Protein 8P66 (pdb70)

Sequence (54 aa):
MARKQCQVCGQPATVRVEANLNGRHSTMLLCDDHYRQLVRQQKRTVWSHPQFEKMARKQCQVCGQPATVRVEANLNGRHSTMLLCDDHYRQLVRQQKRTVWSHPQFEKMARKQCQVCGQPATVRVEANLNGRHSTMLLCDDHYRQLVRQQKRTVWSHPQFEKMARKQCQVCGQPATVRVEANLNGRHSTMLLCDDHYRQLVRQQKRTVWSHPQFEKMARKQCQVCGQPATVRVEANLNGRHSTMLLCDDHYRQLVRQQKRTVWSHPQFEKMARKQCQVCGQPATVRVEANLNGRHSTMLLCDDHYRQLVRQQKRTVWSHPQFEKMARKQCQVCGQPATVRVEANLNGRHSTMLLCDDHYRQLVRQQKRTVWSHPQFEKMARKQCQVCGQPATVRVEANLNGRHSTMLLCDDHYRQLVRQQKRTVWSHPQFEKMARKQCQVCGQPATVRVEANLNGRHSTMLLCDDHYRQLVRQQKRTVWSHPQFEKMARKQCQVCGQPATVRVEANLNGRHSTMLLCDDHYRQLVRQQKRTVWSHPQFEK

Radius of gyration: 15.44 Å; Cα contacts (8 Å, |Δi|>4): 55; chains: 1; bounding box: 52×29×14 Å

Solvent-accessible surface area: 5534 Å² total; per-residue (Å²): 234,93,244,135,103,8,112,106,45,61,104,108,26,108,28,158,22,105,40,94,101,163,49,178,141,32,80,49,30,8,19,60,81,32,82,122,91,54,63,151,122,126,168,145,127,142,181,119,92,107,118,187,116,265

Structure (mmCIF, N/CA/C/O backbone):
data_8P66
#
_entry.id   8P66
#
loop_
_entity.id
_entity.type
_entity.pdbx_description
1 polymer 'Clp protease ClpC,Heat shock survival AAA family ATPase ClpK'
2 non-polymer 'ZINC ION'
#
loop_
_atom_site.group_PDB
_atom_site.id
_atom_site.type_symbol
_atom_site.label_atom_id
_atom_site.label_alt_id
_atom_site.label_comp_id
_atom_site.label_asym_id
_atom_site.label_entity_id
_atom_site.label_seq_id
_atom_site.pdbx_PDB_ins_code
_atom_site.Cartn_x
_atom_site.Cartn_y
_atom_site.Cartn_z
_atom_site.occupancy
_atom_site.B_iso_or_equiv
_atom_site.auth_seq_id
_atom_site.auth_comp_id
_atom_site.auth_asym_id
_atom_site.auth_atom_id
_atom_site.pdbx_PDB_model_num
ATOM 1 N N . MET A 1 1 ? -21.066 -1.315 -7.865 1.00 0.00 1 MET B N 1
ATOM 2 C CA . MET A 1 1 ? -21.791 -0.305 -7.064 1.00 0.00 1 MET B CA 1
ATOM 3 C C . MET A 1 1 ? -21.102 -0.109 -5.720 1.00 0.00 1 MET B C 1
ATOM 4 O O . MET A 1 1 ? -19.993 -0.607 -5.514 1.00 0.00 1 MET B O 1
ATOM 20 N N . ALA A 1 2 ? -21.761 0.629 -4.824 1.00 0.00 2 ALA B N 1
ATOM 21 C CA . ALA A 1 2 ? -21.248 0.889 -3.481 1.00 0.00 2 ALA B CA 1
ATOM 22 C C . ALA A 1 2 ? -19.910 1.617 -3.527 1.00 0.00 2 ALA B C 1
ATOM 23 O O . ALA A 1 2 ? -18.851 1.010 -3.358 1.00 0.00 2 ALA B O 1
ATOM 30 N N . ARG A 1 3 ? -19.963 2.920 -3.776 1.00 0.00 3 ARG B N 1
ATOM 31 C CA . ARG A 1 3 ? -18.756 3.728 -3.831 1.00 0.00 3 ARG B CA 1
ATOM 32 C C . ARG A 1 3 ? -18.136 3.853 -2.449 1.00 0.00 3 ARG B C 1
ATOM 33 O O . ARG A 1 3 ? -18.756 4.370 -1.514 1.00 0.00 3 ARG B O 1
ATOM 54 N N . LYS A 1 4 ? -16.924 3.353 -2.323 1.00 0.00 4 LYS B N 1
ATOM 55 C CA . LYS A 1 4 ? -16.185 3.433 -1.082 1.00 0.00 4 LYS B CA 1
ATOM 56 C C . LYS A 1 4 ? -15.047 4.434 -1.242 1.00 0.00 4 LYS B C 1
ATOM 57 O O . LYS A 1 4 ? -14.574 4.676 -2.357 1.00 0.00 4 LYS B O 1
ATOM 76 N N . GLN A 1 5 ? -14.639 5.037 -0.143 1.00 0.00 5 GLN B N 1
ATOM 77 C CA . GLN A 1 5 ? -13.535 5.979 -0.150 1.00 0.00 5 GLN B CA 1
ATOM 78 C C . GLN A 1 5 ? -12.388 5.416 0.664 1.00 0.00 5 GLN B C 1
ATOM 79 O O . GLN A 1 5 ? -12.511 4.339 1.250 1.00 0.00 5 GLN B O 1
ATOM 93 N N . CYS A 1 6 ? -11.272 6.128 0.669 1.00 0.00 6 CYS B N 1
ATOM 94 C CA . CYS A 1 6 ? -10.142 5.788 1.516 1.00 0.00 6 CYS B CA 1
ATOM 95 C C . CYS A 1 6 ? -10.618 5.589 2.952 1.00 0.00 6 CYS B C 1
ATOM 96 O O . CYS A 1 6 ? -11.145 6.510 3.575 1.00 0.00 6 CYS B O 1
ATOM 103 N N . GLN A 1 7 ? -10.452 4.378 3.464 1.00 0.00 7 GLN B N 1
ATOM 104 C CA . GLN A 1 7 ? -10.972 4.031 4.783 1.00 0.00 7 GLN B CA 1
ATOM 105 C C . GLN A 1 7 ? -10.237 4.782 5.893 1.00 0.00 7 GLN B C 1
ATOM 106 O O . GLN A 1 7 ? -10.659 4.766 7.048 1.00 0.00 7 GLN B O 1
ATOM 120 N N . VAL A 1 8 ? -9.141 5.438 5.538 1.00 0.00 8 VAL B N 1
ATOM 121 C CA . VAL A 1 8 ? -8.359 6.188 6.507 1.00 0.00 8 VAL B CA 1
ATOM 122 C C . VAL A 1 8 ? -8.669 7.682 6.428 1.00 0.00 8 VAL B C 1
ATOM 123 O O . VAL A 1 8 ? -8.843 8.342 7.452 1.00 0.00 8 VAL B O 1
ATOM 136 N N . CYS A 1 9 ? -8.760 8.215 5.216 1.00 0.00 9 CYS B N 1
ATOM 137 C CA . CYS A 1 9 ? -9.014 9.635 5.042 1.00 0.00 9 CYS B CA 1
ATOM 138 C C . CYS A 1 9 ? -10.093 9.838 3.979 1.00 0.00 9 CYS B C 1
ATOM 139 O O . CYS A 1 9 ? -10.252 9.002 3.098 1.00 0.00 9 CYS B O 1
ATOM 146 N N . GLY A 1 10 ? -10.814 10.948 4.042 1.00 0.00 10 GLY B N 1
ATOM 147 C CA . GLY A 1 10 ? -11.955 11.145 3.159 1.00 0.00 10 GLY B CA 1
ATOM 148 C C . GLY A 1 10 ? -11.571 11.620 1.769 1.00 0.00 10 GLY B C 1
ATOM 149 O O . GLY A 1 10 ? -12.239 12.479 1.198 1.00 0.00 10 GLY B O 1
ATOM 153 N N . GLN A 1 11 ? -10.502 11.067 1.222 1.00 0.00 11 GLN B N 1
ATOM 154 C CA . GLN A 1 11 ? -10.066 11.417 -0.120 1.00 0.00 11 GLN B CA 1
ATOM 155 C C . GLN A 1 11 ? -10.358 10.278 -1.090 1.00 0.00 11 GLN B C 1
ATOM 156 O O . GLN A 1 11 ? -10.419 9.113 -0.683 1.00 0.00 11 GLN B O 1
ATOM 170 N N . PRO A 1 12 ? -10.562 10.600 -2.382 1.00 0.00 12 PRO B N 1
ATOM 171 C CA . PRO A 1 12 ? -10.765 9.590 -3.425 1.00 0.00 12 PRO B CA 1
ATOM 172 C C . PRO A 1 12 ? -9.606 8.601 -3.493 1.00 0.00 12 PRO B C 1
ATOM 173 O O . PRO A 1 12 ? -8.455 8.987 -3.704 1.00 0.00 12 PRO B O 1
ATOM 184 N N . ALA A 1 13 ? -9.914 7.330 -3.306 1.00 0.00 13 ALA B N 1
ATOM 185 C CA . ALA A 1 13 ? -8.899 6.292 -3.313 1.00 0.00 13 ALA B CA 1
ATOM 186 C C . ALA A 1 13 ? -8.577 5.863 -4.736 1.00 0.00 13 ALA B C 1
ATOM 187 O O . ALA A 1 13 ? -9.423 5.287 -5.424 1.00 0.00 13 ALA B O 1
ATOM 194 N N . THR A 1 14 ? -7.363 6.154 -5.183 1.00 0.00 14 THR B N 1
ATOM 195 C CA . THR A 1 14 ? -6.953 5.800 -6.534 1.00 0.00 14 THR B CA 1
ATOM 196 C C . THR A 1 14 ? -6.465 4.353 -6.602 1.00 0.00 14 THR B C 1
ATOM 197 O O . THR A 1 14 ? -6.308 3.795 -7.690 1.00 0.00 14 THR B O 1
ATOM 208 N N . VAL A 1 15 ? -6.232 3.745 -5.444 1.00 0.00 15 VAL B N 1
ATOM 209 C CA . VAL A 1 15 ? -5.708 2.390 -5.394 1.00 0.00 15 VAL B CA 1
ATOM 210 C C . VAL A 1 15 ? -6.723 1.432 -4.787 1.00 0.00 15 VAL B C 1
ATOM 211 O O . VAL A 1 15 ? -7.182 1.622 -3.658 1.00 0.00 15 VAL B O 1
ATOM 224 N N . ARG A 1 16 ? -7.076 0.410 -5.547 1.00 0.00 16 ARG B N 1
ATOM 225 C CA . ARG A 1 16 ? -7.935 -0.644 -5.045 1.00 0.00 16 ARG B CA 1
ATOM 226 C C . ARG A 1 16 ? -7.072 -1.791 -4.545 1.00 0.00 16 ARG B C 1
ATOM 227 O O . ARG A 1 16 ? -6.287 -2.364 -5.303 1.00 0.00 16 ARG B O 1
ATOM 248 N N . VAL A 1 17 ? -7.190 -2.102 -3.269 1.00 0.00 17 VAL B N 1
ATOM 249 C CA . VAL A 1 17 ? -6.410 -3.176 -2.680 1.00 0.00 17 VAL B CA 1
ATOM 250 C C . VAL A 1 17 ? -7.297 -4.388 -2.453 1.00 0.00 17 VAL B C 1
ATOM 251 O O . VAL A 1 17 ? -8.233 -4.345 -1.655 1.00 0.00 17 VAL B O 1
ATOM 264 N N . GLU A 1 18 ? -7.011 -5.459 -3.168 1.00 0.00 18 GLU B N 1
ATOM 265 C CA . GLU A 1 18 ? -7.785 -6.680 -3.043 1.00 0.00 18 GLU B CA 1
ATOM 266 C C . GLU A 1 18 ? -7.016 -7.698 -2.215 1.00 0.00 18 GLU B C 1
ATOM 267 O O . GLU A 1 18 ? -5.986 -8.216 -2.647 1.00 0.00 18 GLU B O 1
ATOM 279 N N . ALA A 1 19 ? -7.515 -7.969 -1.020 1.00 0.00 19 ALA B N 1
ATOM 280 C CA . ALA A 1 19 ? -6.862 -8.897 -0.109 1.00 0.00 19 ALA B CA 1
ATOM 281 C C . ALA A 1 19 ? -7.700 -10.156 0.053 1.00 0.00 19 ALA B C 1
ATOM 282 O O . ALA A 1 19 ? -8.901 -10.082 0.318 1.00 0.00 19 ALA B O 1
ATOM 289 N N . ASN A 1 20 ? -7.072 -11.308 -0.112 1.00 0.00 20 ASN B N 1
ATOM 290 C CA . ASN A 1 20 ? -7.780 -12.572 -0.011 1.00 0.00 20 ASN B CA 1
ATOM 291 C C . ASN A 1 20 ? -7.784 -13.060 1.426 1.00 0.00 20 ASN B C 1
ATOM 292 O O . ASN A 1 20 ? -6.728 -13.243 2.033 1.00 0.00 20 ASN B O 1
ATOM 303 N N . LEU A 1 21 ? -8.972 -13.251 1.967 1.00 0.00 21 LEU B N 1
ATOM 304 C CA . LEU A 1 21 ? -9.127 -13.772 3.312 1.00 0.00 21 LEU B CA 1
ATOM 305 C C . LEU A 1 21 ? -9.965 -15.040 3.276 1.00 0.00 21 LEU B C 1
ATOM 306 O O . LEU A 1 21 ? -11.190 -14.976 3.196 1.00 0.00 21 LEU B O 1
ATOM 322 N N . ASN A 1 22 ? -9.293 -16.186 3.291 1.00 0.00 22 ASN B N 1
ATOM 323 C CA . ASN A 1 22 ? -9.960 -17.491 3.254 1.00 0.00 22 ASN B CA 1
ATOM 324 C C . ASN A 1 22 ? -10.805 -17.634 1.992 1.00 0.00 22 ASN B C 1
ATOM 325 O O . ASN A 1 22 ? -11.852 -18.281 2.001 1.00 0.00 22 ASN B O 1
ATOM 336 N N . GLY A 1 23 ? -10.340 -17.037 0.902 1.00 0.00 23 GLY B N 1
ATOM 337 C CA . GLY A 1 23 ? -11.073 -17.100 -0.347 1.00 0.00 23 GLY B CA 1
ATOM 338 C C . GLY A 1 23 ? -11.917 -15.862 -0.580 1.00 0.00 23 GLY B C 1
ATOM 339 O O . GLY A 1 23 ? -12.284 -15.558 -1.715 1.00 0.00 23 GLY B O 1
ATOM 343 N N . ARG A 1 24 ? -12.221 -15.145 0.495 1.00 0.00 24 ARG B N 1
ATOM 344 C CA . ARG A 1 24 ? -13.034 -13.940 0.410 1.00 0.00 24 ARG B CA 1
ATOM 345 C C . ARG A 1 24 ? -12.212 -12.791 -0.157 1.00 0.00 24 ARG B C 1
ATOM 346 O O . ARG A 1 24 ? -11.118 -12.502 0.333 1.00 0.00 24 ARG B O 1
ATOM 367 N N . HIS A 1 25 ? -12.735 -12.142 -1.184 1.00 0.00 25 HIS B N 1
ATOM 368 C CA . HIS A 1 25 ? -12.046 -11.022 -1.800 1.00 0.00 25 HIS B CA 1
ATOM 369 C C . HIS A 1 25 ? -12.399 -9.730 -1.078 1.00 0.00 25 HIS B C 1
ATOM 370 O O . HIS A 1 25 ? -13.481 -9.174 -1.270 1.00 0.00 25 HIS B O 1
ATOM 384 N N . SER A 1 26 ? -11.498 -9.271 -0.228 1.00 0.00 26 SER B N 1
ATOM 385 C CA . SER A 1 26 ? -11.717 -8.044 0.517 1.00 0.00 26 SER B CA 1
ATOM 386 C C . SER A 1 26 ? -11.179 -6.851 -0.259 1.00 0.00 26 SER B C 1
ATOM 387 O O . SER A 1 26 ? -9.972 -6.731 -0.473 1.00 0.00 26 SER B O 1
ATOM 395 N N . THR A 1 27 ? -12.077 -5.983 -0.689 1.00 0.00 27 THR B N 1
ATOM 396 C CA . THR A 1 27 ? -11.688 -4.797 -1.425 1.00 0.00 27 THR B CA 1
ATOM 397 C C . THR A 1 27 ? -11.517 -3.612 -0.479 1.00 0.00 27 THR B C 1
ATOM 398 O O . THR A 1 27 ? -12.492 -3.073 0.047 1.00 0.00 27 THR B O 1
ATOM 409 N N . MET A 1 28 ? -10.272 -3.230 -0.257 1.00 0.00 28 MET B N 1
ATOM 410 C CA . MET A 1 28 ? -9.947 -2.106 0.606 1.00 0.00 28 MET B CA 1
ATOM 411 C C . MET A 1 28 ? -9.450 -0.944 -0.243 1.00 0.00 28 MET B C 1
ATOM 412 O O . MET A 1 28 ? -8.597 -1.124 -1.112 1.00 0.00 28 MET B O 1
ATOM 426 N N . LEU A 1 29 ? -9.994 0.239 -0.013 1.00 0.00 29 LEU B N 1
ATOM 427 C CA . LEU A 1 29 ? -9.633 1.397 -0.810 1.00 0.00 29 LEU B CA 1
ATOM 428 C C . LEU A 1 29 ? -8.750 2.358 -0.031 1.00 0.00 29 LEU B C 1
ATOM 429 O O . LEU A 1 29 ? -9.109 2.822 1.055 1.00 0.00 29 LEU B O 1
ATOM 445 N N . LEU A 1 30 ? -7.589 2.642 -0.598 1.00 0.00 30 LEU B N 1
ATOM 446 C CA . LEU A 1 30 ? -6.634 3.557 0.003 1.00 0.00 30 LEU B CA 1
ATOM 447 C C . LEU A 1 30 ? -6.119 4.536 -1.046 1.00 0.00 30 LEU B C 1
ATOM 448 O O . LEU A 1 30 ? -6.134 4.237 -2.240 1.00 0.00 30 LEU B O 1
ATOM 464 N N . CYS A 1 31 ? -5.680 5.709 -0.607 1.00 0.00 31 CYS B N 1
ATOM 465 C CA . CYS A 1 31 ? -4.981 6.622 -1.499 1.00 0.00 31 CYS B CA 1
ATOM 466 C C . CYS A 1 31 ? -3.600 6.054 -1.814 1.00 0.00 31 CYS B C 1
ATOM 467 O O . CYS A 1 31 ? -3.133 5.129 -1.141 1.00 0.00 31 CYS B O 1
ATOM 474 N N . ASP A 1 32 ? -2.943 6.629 -2.805 1.00 0.00 32 ASP B N 1
ATOM 475 C CA . ASP A 1 32 ? -1.645 6.138 -3.262 1.00 0.00 32 ASP B CA 1
ATOM 476 C C . ASP A 1 32 ? -0.598 6.206 -2.158 1.00 0.00 32 ASP B C 1
ATOM 477 O O . ASP A 1 32 ? 0.173 5.264 -1.961 1.00 0.00 32 ASP B O 1
ATOM 486 N N . ASP A 1 33 ? -0.592 7.308 -1.423 1.00 0.00 33 ASP B N 1
ATOM 487 C CA . ASP A 1 33 ? 0.376 7.505 -0.352 1.00 0.00 33 ASP B CA 1
ATOM 488 C C . ASP A 1 33 ? 0.182 6.472 0.750 1.00 0.00 33 ASP B C 1
ATOM 489 O O . ASP A 1 33 ? 1.150 5.961 1.317 1.00 0.00 33 ASP B O 1
ATOM 498 N N . HIS A 1 34 ? -1.077 6.150 1.026 1.00 0.00 34 HIS B N 1
ATOM 499 C CA . HIS A 1 34 ? -1.411 5.176 2.061 1.00 0.00 34 HIS B CA 1
ATOM 500 C C . HIS A 1 34 ? -0.917 3.802 1.653 1.00 0.00 34 HIS B C 1
ATOM 501 O O . HIS A 1 34 ? -0.320 3.078 2.449 1.00 0.00 34 HIS B O 1
ATOM 515 N N . TYR A 1 35 ? -1.182 3.454 0.400 1.00 0.00 35 TYR B N 1
ATOM 516 C CA . TYR A 1 35 ? -0.819 2.154 -0.135 1.00 0.00 35 TYR B CA 1
ATOM 517 C C . TYR A 1 35 ? 0.693 1.980 -0.137 1.00 0.00 35 TYR B C 1
ATOM 518 O O . TYR A 1 35 ? 1.208 0.932 0.254 1.00 0.00 35 TYR B O 1
ATOM 536 N N . ARG A 1 36 ? 1.396 3.018 -0.561 1.00 0.00 36 ARG B N 1
ATOM 537 C CA . ARG A 1 36 ? 2.852 3.016 -0.538 1.00 0.00 36 ARG B CA 1
ATOM 538 C C . ARG A 1 36 ? 3.364 2.853 0.886 1.00 0.00 36 ARG B C 1
ATOM 539 O O . ARG A 1 36 ? 4.316 2.116 1.130 1.00 0.00 36 ARG B O 1
ATOM 560 N N . GLN A 1 37 ? 2.708 3.520 1.828 1.00 0.00 37 GLN B N 1
ATOM 561 C CA . GLN A 1 37 ? 3.080 3.417 3.231 1.00 0.00 37 GLN B CA 1
ATOM 562 C C . GLN A 1 37 ? 2.771 2.017 3.769 1.00 0.00 37 GLN B C 1
ATOM 563 O O . GLN A 1 37 ? 3.496 1.490 4.611 1.00 0.00 37 GLN B O 1
ATOM 577 N N . LEU A 1 38 ? 1.700 1.413 3.262 1.00 0.00 38 LEU B N 1
ATOM 578 C CA . LEU A 1 38 ? 1.292 0.075 3.688 1.00 0.00 38 LEU B CA 1
ATOM 579 C C . LEU A 1 38 ? 2.299 -0.966 3.213 1.00 0.00 38 LEU B C 1
ATOM 580 O O . LEU A 1 38 ? 2.722 -1.834 3.977 1.00 0.00 38 LEU B O 1
ATOM 596 N N . VAL A 1 39 ? 2.681 -0.865 1.947 1.00 0.00 39 VAL B N 1
ATOM 597 C CA . VAL A 1 39 ? 3.686 -1.756 1.376 1.00 0.00 39 VAL B CA 1
ATOM 598 C C . VAL A 1 39 ? 5.040 -1.524 2.050 1.00 0.00 39 VAL B C 1
ATOM 599 O O . VAL A 1 39 ? 5.837 -2.450 2.215 1.00 0.00 39 VAL B O 1
ATOM 612 N N . ARG A 1 40 ? 5.270 -0.282 2.460 1.00 0.00 40 ARG B N 1
ATOM 613 C CA . ARG A 1 40 ? 6.498 0.104 3.151 1.00 0.00 40 ARG B CA 1
ATOM 614 C C . ARG A 1 40 ? 6.609 -0.608 4.502 1.00 0.00 40 ARG B C 1
ATOM 615 O O . ARG A 1 40 ? 7.708 -0.922 4.964 1.00 0.00 40 ARG B O 1
ATOM 636 N N . GLN A 1 41 ? 5.462 -0.873 5.123 1.00 0.00 41 GLN B N 1
ATOM 637 C CA . GLN A 1 41 ? 5.418 -1.571 6.407 1.00 0.00 41 GLN B CA 1
ATOM 638 C C . GLN A 1 41 ? 5.883 -3.012 6.251 1.00 0.00 41 GLN B C 1
ATOM 639 O O . GLN A 1 41 ? 6.410 -3.613 7.185 1.00 0.00 41 GLN B O 1
ATOM 653 N N . GLN A 1 42 ? 5.700 -3.549 5.053 1.00 0.00 42 GLN B N 1
ATOM 654 C CA . GLN A 1 42 ? 6.062 -4.929 4.756 1.00 0.00 42 GLN B CA 1
ATOM 655 C C . GLN A 1 42 ? 7.552 -5.044 4.458 1.00 0.00 42 GLN B C 1
ATOM 656 O O . GLN A 1 42 ? 8.017 -6.091 4.004 1.00 0.00 42 GLN B O 1
ATOM 670 N N . LYS A 1 43 ? 8.288 -3.957 4.705 1.00 0.00 43 LYS B N 1
ATOM 671 C CA . LYS A 1 43 ? 9.718 -3.898 4.415 1.00 0.00 43 LYS B CA 1
ATOM 672 C C . LYS A 1 43 ? 9.946 -3.989 2.911 1.00 0.00 43 LYS B C 1
ATOM 673 O O . LYS A 1 43 ? 8.996 -3.930 2.129 1.00 0.00 43 LYS B O 1
ATOM 692 N N . ARG A 1 44 ? 11.192 -4.112 2.500 1.00 0.00 44 ARG B N 1
ATOM 693 C CA . ARG A 1 44 ? 11.496 -4.235 1.087 1.00 0.00 44 ARG B CA 1
ATOM 694 C C . ARG A 1 44 ? 12.015 -5.634 0.779 1.00 0.00 44 ARG B C 1
ATOM 695 O O . ARG A 1 44 ? 12.906 -6.142 1.461 1.00 0.00 44 ARG B O 1
ATOM 716 N N . THR A 1 45 ? 11.430 -6.262 -0.232 1.00 0.00 45 THR B N 1
ATOM 717 C CA . THR A 1 45 ? 11.764 -7.634 -0.581 1.00 0.00 45 THR B CA 1
ATOM 718 C C . THR A 1 45 ? 13.128 -7.727 -1.265 1.00 0.00 45 THR B C 1
ATOM 719 O O . THR A 1 45 ? 14.117 -8.142 -0.653 1.00 0.00 45 THR B O 1
ATOM 730 N N . VAL A 1 46 ? 13.182 -7.331 -2.526 1.00 0.00 46 VAL B N 1
ATOM 731 C CA . VAL A 1 46 ? 14.415 -7.396 -3.294 1.00 0.00 46 VAL B CA 1
ATOM 732 C C . VAL A 1 46 ? 14.726 -6.032 -3.892 1.00 0.00 46 VAL B C 1
ATOM 733 O O . VAL A 1 46 ? 14.279 -5.707 -4.992 1.00 0.00 46 VAL B O 1
ATOM 746 N N . TRP A 1 47 ? 15.454 -5.222 -3.145 1.00 0.00 47 TRP B N 1
ATOM 747 C CA . TRP A 1 47 ? 15.784 -3.874 -3.575 1.00 0.00 47 TRP B CA 1
ATOM 748 C C . TRP A 1 47 ? 17.259 -3.598 -3.337 1.00 0.00 47 TRP B C 1
ATOM 749 O O . TRP A 1 47 ? 17.763 -3.782 -2.228 1.00 0.00 47 TRP B O 1
ATOM 770 N N . SER A 1 48 ? 17.949 -3.172 -4.379 1.00 0.00 48 SER B N 1
ATOM 771 C CA . SER A 1 48 ? 19.370 -2.898 -4.285 1.00 0.00 48 SER B CA 1
ATOM 772 C C . SER A 1 48 ? 19.654 -1.453 -4.679 1.00 0.00 48 SER B C 1
ATOM 773 O O . SER A 1 48 ? 19.091 -0.941 -5.648 1.00 0.00 48 SER B O 1
ATOM 781 N N . HIS A 1 49 ? 20.514 -0.799 -3.915 1.00 0.00 49 HIS B N 1
ATOM 782 C CA . HIS A 1 49 ? 20.881 0.584 -4.181 1.00 0.00 49 HIS B CA 1
ATOM 783 C C . HIS A 1 49 ? 22.332 0.828 -3.775 1.00 0.00 49 HIS B C 1
ATOM 784 O O . HIS A 1 49 ? 22.744 0.456 -2.674 1.00 0.00 49 HIS B O 1
ATOM 798 N N . PRO A 1 50 ? 23.133 1.423 -4.673 1.00 0.00 50 PRO B N 1
ATOM 799 C CA . PRO A 1 50 ? 24.538 1.731 -4.396 1.00 0.00 50 PRO B CA 1
ATOM 800 C C . PRO A 1 50 ? 24.704 2.635 -3.179 1.00 0.00 50 PRO B C 1
ATOM 801 O O . PRO A 1 50 ? 24.245 3.780 -3.173 1.00 0.00 50 PRO B O 1
ATOM 812 N N . GLN A 1 51 ? 25.350 2.111 -2.151 1.00 0.00 51 GLN B N 1
ATOM 813 C CA . GLN A 1 51 ? 25.619 2.880 -0.946 1.00 0.00 51 GLN B CA 1
ATOM 814 C C . GLN A 1 51 ? 27.057 3.373 -0.977 1.00 0.00 51 GLN B C 1
ATOM 815 O O . GLN A 1 51 ? 27.328 4.562 -0.826 1.00 0.00 51 GLN B O 1
ATOM 829 N N . PHE A 1 52 ? 27.972 2.438 -1.176 1.00 0.00 52 PHE B N 1
ATOM 830 C CA . PHE A 1 52 ? 29.383 2.762 -1.346 1.00 0.00 52 PHE B CA 1
ATOM 831 C C . PHE A 1 52 ? 29.884 2.134 -2.635 1.00 0.00 52 PHE B C 1
ATOM 832 O O . PHE A 1 52 ? 31.075 2.168 -2.950 1.00 0.00 52 PHE B O 1
ATOM 849 N N . GLU A 1 53 ? 28.949 1.554 -3.369 1.00 0.00 53 GLU B N 1
ATOM 850 C CA . GLU A 1 53 ? 29.240 0.907 -4.635 1.00 0.00 53 GLU B CA 1
ATOM 851 C C . GLU A 1 53 ? 29.466 1.950 -5.721 1.00 0.00 53 GLU B C 1
ATOM 852 O O . GLU A 1 53 ? 28.847 3.018 -5.705 1.00 0.00 53 GLU B O 1
ATOM 864 N N . LYS A 1 54 ? 30.348 1.641 -6.656 1.00 0.00 54 LYS B N 1
ATOM 865 C CA . LYS A 1 54 ? 30.646 2.546 -7.752 1.00 0.00 54 LYS B CA 1
ATOM 866 C C . LYS A 1 54 ? 30.645 1.786 -9.072 1.00 0.00 54 LYS B C 1
ATOM 867 O O . LYS A 1 54 ? 31.721 1.303 -9.489 1.00 0.00 54 LYS B O 1
ATOM 888 N N . MET A 1 1 ? -17.908 2.941 4.476 1.00 0.00 1 MET B N 2
ATOM 889 C CA . MET A 1 1 ? -17.982 3.322 3.047 1.00 0.00 1 MET B CA 2
ATOM 890 C C . MET A 1 1 ? -19.333 3.953 2.730 1.00 0.00 1 MET B C 2
ATOM 891 O O . MET A 1 1 ? -20.355 3.267 2.681 1.00 0.00 1 MET B O 2
ATOM 907 N N . ALA A 1 2 ? -19.335 5.267 2.538 1.00 0.00 2 ALA B N 2
ATOM 908 C CA . ALA A 1 2 ? -20.548 5.989 2.179 1.00 0.00 2 ALA B CA 2
ATOM 909 C C . ALA A 1 2 ? -20.918 5.722 0.724 1.00 0.00 2 ALA B C 2
ATOM 910 O O . ALA A 1 2 ? -22.087 5.514 0.395 1.00 0.00 2 ALA B O 2
ATOM 917 N N . ARG A 1 3 ? -19.912 5.737 -0.139 1.00 0.00 3 ARG B N 2
ATOM 918 C CA . ARG A 1 3 ? -20.087 5.384 -1.541 1.00 0.00 3 ARG B CA 2
ATOM 919 C C . ARG A 1 3 ? -18.819 4.716 -2.055 1.00 0.00 3 ARG B C 2
ATOM 920 O O . ARG A 1 3 ? -18.831 3.544 -2.431 1.00 0.00 3 ARG B O 2
ATOM 941 N N . LYS A 1 4 ? -17.726 5.470 -2.047 1.00 0.00 4 LYS B N 2
ATOM 942 C CA . LYS A 1 4 ? -16.412 4.951 -2.415 1.00 0.00 4 LYS B CA 2
ATOM 943 C C . LYS A 1 4 ? -15.349 6.005 -2.141 1.00 0.00 4 LYS B C 2
ATOM 944 O O . LYS A 1 4 ? -15.233 6.986 -2.876 1.00 0.00 4 LYS B O 2
ATOM 963 N N . GLN A 1 5 ? -14.595 5.815 -1.071 1.00 0.00 5 GLN B N 2
ATOM 964 C CA . GLN A 1 5 ? -13.525 6.734 -0.713 1.00 0.00 5 GLN B CA 2
ATOM 965 C C . GLN A 1 5 ? -12.485 6.031 0.146 1.00 0.00 5 GLN B C 2
ATOM 966 O O . GLN A 1 5 ? -12.649 4.868 0.518 1.00 0.00 5 GLN B O 2
ATOM 980 N N . CYS A 1 6 ? -11.416 6.743 0.438 1.00 0.00 6 CYS B N 2
ATOM 981 C CA . CYS A 1 6 ? -10.417 6.296 1.389 1.00 0.00 6 CYS B CA 2
ATOM 982 C C . CYS A 1 6 ? -11.048 6.181 2.775 1.00 0.00 6 CYS B C 2
ATOM 983 O O . CYS A 1 6 ? -11.623 7.144 3.284 1.00 0.00 6 CYS B O 2
ATOM 990 N N . GLN A 1 7 ? -10.981 5.000 3.371 1.00 0.00 7 GLN B N 2
ATOM 991 C CA . GLN A 1 7 ? -11.559 4.793 4.696 1.00 0.00 7 GLN B CA 2
ATOM 992 C C . GLN A 1 7 ? -10.675 5.381 5.797 1.00 0.00 7 GLN B C 2
ATOM 993 O O . GLN A 1 7 ? -11.028 5.349 6.975 1.00 0.00 7 GLN B O 2
ATOM 1007 N N . VAL A 1 8 ? -9.523 5.915 5.411 1.00 0.00 8 VAL B N 2
ATOM 1008 C CA . VAL A 1 8 ? -8.602 6.506 6.373 1.00 0.00 8 VAL B CA 2
ATOM 1009 C C . VAL A 1 8 ? -8.634 8.033 6.311 1.00 0.00 8 VAL B C 2
ATOM 1010 O O . VAL A 1 8 ? -8.595 8.703 7.341 1.00 0.00 8 VAL B O 2
ATOM 1023 N N . CYS A 1 9 ? -8.722 8.584 5.109 1.00 0.00 9 CYS B N 2
ATOM 1024 C CA . CYS A 1 9 ? -8.788 10.027 4.956 1.00 0.00 9 CYS B CA 2
ATOM 1025 C C . CYS A 1 9 ? -9.907 10.380 3.981 1.00 0.00 9 CYS B C 2
ATOM 1026 O O . CYS A 1 9 ? -10.367 9.520 3.238 1.00 0.00 9 CYS B O 2
ATOM 1033 N N . GLY A 1 10 ? -10.331 11.634 3.964 1.00 0.00 10 GLY B N 2
ATOM 1034 C CA . GLY A 1 10 ? -11.479 12.013 3.158 1.00 0.00 10 GLY B CA 2
ATOM 1035 C C . GLY A 1 10 ? -11.141 12.293 1.702 1.00 0.00 10 GLY B C 2
ATOM 1036 O O . GLY A 1 10 ? -11.828 13.070 1.040 1.00 0.00 10 GLY B O 2
ATOM 1040 N N . GLN A 1 11 ? -10.097 11.657 1.193 1.00 0.00 11 GLN B N 2
ATOM 1041 C CA . GLN A 1 11 ? -9.714 11.818 -0.204 1.00 0.00 11 GLN B CA 2
ATOM 1042 C C . GLN A 1 11 ? -10.160 10.600 -1.011 1.00 0.00 11 GLN B C 2
ATOM 1043 O O . GLN A 1 11 ? -10.305 9.508 -0.456 1.00 0.00 11 GLN B O 2
ATOM 1057 N N . PRO A 1 12 ? -10.423 10.780 -2.319 1.00 0.00 12 PRO B N 2
ATOM 1058 C CA . PRO A 1 12 ? -10.790 9.676 -3.214 1.00 0.00 12 PRO B CA 2
ATOM 1059 C C . PRO A 1 12 ? -9.802 8.514 -3.138 1.00 0.00 12 PRO B C 2
ATOM 1060 O O . PRO A 1 12 ? -8.596 8.717 -2.969 1.00 0.00 12 PRO B O 2
ATOM 1071 N N . ALA A 1 13 ? -10.315 7.299 -3.258 1.00 0.00 13 ALA B N 2
ATOM 1072 C CA . ALA A 1 13 ? -9.480 6.112 -3.189 1.00 0.00 13 ALA B CA 2
ATOM 1073 C C . ALA A 1 13 ? -8.800 5.861 -4.528 1.00 0.00 13 ALA B C 2
ATOM 1074 O O . ALA A 1 13 ? -9.396 5.297 -5.451 1.00 0.00 13 ALA B O 2
ATOM 1081 N N . THR A 1 14 ? -7.556 6.302 -4.629 1.00 0.00 14 THR B N 2
ATOM 1082 C CA . THR A 1 14 ? -6.793 6.201 -5.862 1.00 0.00 14 THR B CA 2
ATOM 1083 C C . THR A 1 14 ? -6.320 4.774 -6.140 1.00 0.00 14 THR B C 2
ATOM 1084 O O . THR A 1 14 ? -5.871 4.464 -7.249 1.00 0.00 14 THR B O 2
ATOM 1095 N N . VAL A 1 15 ? -6.421 3.907 -5.140 1.00 0.00 15 VAL B N 2
ATOM 1096 C CA . VAL A 1 15 ? -6.064 2.503 -5.310 1.00 0.00 15 VAL B CA 2
ATOM 1097 C C . VAL A 1 15 ? -7.125 1.600 -4.703 1.00 0.00 15 VAL B C 2
ATOM 1098 O O . VAL A 1 15 ? -7.996 2.052 -3.954 1.00 0.00 15 VAL B O 2
ATOM 1111 N N . ARG A 1 16 ? -7.050 0.329 -5.041 1.00 0.00 16 ARG B N 2
ATOM 1112 C CA . ARG A 1 16 ? -7.932 -0.669 -4.474 1.00 0.00 16 ARG B CA 2
ATOM 1113 C C . ARG A 1 16 ? -7.107 -1.881 -4.072 1.00 0.00 16 ARG B C 2
ATOM 1114 O O . ARG A 1 16 ? -6.406 -2.461 -4.901 1.00 0.00 16 ARG B O 2
ATOM 1135 N N . VAL A 1 17 ? -7.178 -2.261 -2.812 1.00 0.00 17 VAL B N 2
ATOM 1136 C CA . VAL A 1 17 ? -6.413 -3.402 -2.340 1.00 0.00 17 VAL B CA 2
ATOM 1137 C C . VAL A 1 17 ? -7.269 -4.651 -2.419 1.00 0.00 17 VAL B C 2
ATOM 1138 O O . VAL A 1 17 ? -8.296 -4.754 -1.748 1.00 0.00 17 VAL B O 2
ATOM 1151 N N . GLU A 1 18 ? -6.850 -5.580 -3.258 1.00 0.00 18 GLU B N 2
ATOM 1152 C CA . GLU A 1 18 ? -7.615 -6.786 -3.516 1.00 0.00 18 GLU B CA 2
ATOM 1153 C C . GLU A 1 18 ? -6.765 -8.012 -3.230 1.00 0.00 18 GLU B C 2
ATOM 1154 O O . GLU A 1 18 ? -5.656 -8.141 -3.745 1.00 0.00 18 GLU B O 2
ATOM 1166 N N . ALA A 1 19 ? -7.278 -8.901 -2.395 1.00 0.00 19 ALA B N 2
ATOM 1167 C CA . ALA A 1 19 ? -6.547 -10.102 -2.024 1.00 0.00 19 ALA B CA 2
ATOM 1168 C C . ALA A 1 19 ? -7.500 -11.266 -1.797 1.00 0.00 19 ALA B C 2
ATOM 1169 O O . ALA A 1 19 ? -8.365 -11.208 -0.921 1.00 0.00 19 ALA B O 2
ATOM 1176 N N . ASN A 1 20 ? -7.345 -12.312 -2.589 1.00 0.00 20 ASN B N 2
ATOM 1177 C CA . ASN A 1 20 ? -8.168 -13.505 -2.448 1.00 0.00 20 ASN B CA 2
ATOM 1178 C C . ASN A 1 20 ? -7.559 -14.424 -1.402 1.00 0.00 20 ASN B C 2
ATOM 1179 O O . ASN A 1 20 ? -6.480 -14.984 -1.605 1.00 0.00 20 ASN B O 2
ATOM 1190 N N . LEU A 1 21 ? -8.245 -14.562 -0.282 1.00 0.00 21 LEU B N 2
ATOM 1191 C CA . LEU A 1 21 ? -7.731 -15.326 0.837 1.00 0.00 21 LEU B CA 2
ATOM 1192 C C . LEU A 1 21 ? -8.758 -16.345 1.316 1.00 0.00 21 LEU B C 2
ATOM 1193 O O . LEU A 1 21 ? -9.759 -15.983 1.940 1.00 0.00 21 LEU B O 2
ATOM 1209 N N . ASN A 1 22 ? -8.513 -17.612 0.994 1.00 0.00 22 ASN B N 2
ATOM 1210 C CA . ASN A 1 22 ? -9.344 -18.724 1.460 1.00 0.00 22 ASN B CA 2
ATOM 1211 C C . ASN A 1 22 ? -10.792 -18.574 1.001 1.00 0.00 22 ASN B C 2
ATOM 1212 O O . ASN A 1 22 ? -11.723 -18.982 1.699 1.00 0.00 22 ASN B O 2
ATOM 1223 N N . GLY A 1 23 ? -10.977 -18.015 -0.185 1.00 0.00 23 GLY B N 2
ATOM 1224 C CA . GLY A 1 23 ? -12.311 -17.855 -0.730 1.00 0.00 23 GLY B CA 2
ATOM 1225 C C . GLY A 1 23 ? -12.865 -16.460 -0.519 1.00 0.00 23 GLY B C 2
ATOM 1226 O O . GLY A 1 23 ? -13.799 -16.049 -1.204 1.00 0.00 23 GLY B O 2
ATOM 1230 N N . ARG A 1 24 ? -12.292 -15.726 0.423 1.00 0.00 24 ARG B N 2
ATOM 1231 C CA . ARG A 1 24 ? -12.738 -14.368 0.698 1.00 0.00 24 ARG B CA 2
ATOM 1232 C C . ARG A 1 24 ? -11.930 -13.373 -0.126 1.00 0.00 24 ARG B C 2
ATOM 1233 O O . ARG A 1 24 ? -10.699 -13.400 -0.106 1.00 0.00 24 ARG B O 2
ATOM 1254 N N . HIS A 1 25 ? -12.615 -12.497 -0.842 1.00 0.00 25 HIS B N 2
ATOM 1255 C CA . HIS A 1 25 ? -11.945 -11.455 -1.597 1.00 0.00 25 HIS B CA 2
ATOM 1256 C C . HIS A 1 25 ? -11.844 -10.189 -0.755 1.00 0.00 25 HIS B C 2
ATOM 1257 O O . HIS A 1 25 ? -12.842 -9.512 -0.509 1.00 0.00 25 HIS B O 2
ATOM 1271 N N . SER A 1 26 ? -10.642 -9.893 -0.292 1.00 0.00 26 SER B N 2
ATOM 1272 C CA . SER A 1 26 ? -10.404 -8.707 0.514 1.00 0.00 26 SER B CA 2
ATOM 1273 C C . SER A 1 26 ? -10.424 -7.465 -0.369 1.00 0.00 26 SER B C 2
ATOM 1274 O O . SER A 1 26 ? -9.850 -7.464 -1.459 1.00 0.00 26 SER B O 2
ATOM 1282 N N . THR A 1 27 ? -11.101 -6.426 0.090 1.00 0.00 27 THR B N 2
ATOM 1283 C CA . THR A 1 27 ? -11.160 -5.173 -0.642 1.00 0.00 27 THR B CA 2
ATOM 1284 C C . THR A 1 27 ? -10.952 -3.993 0.305 1.00 0.00 27 THR B C 2
ATOM 1285 O O . THR A 1 27 ? -11.735 -3.785 1.235 1.00 0.00 27 THR B O 2
ATOM 1296 N N . MET A 1 28 ? -9.889 -3.236 0.081 1.00 0.00 28 MET B N 2
ATOM 1297 C CA . MET A 1 28 ? -9.579 -2.090 0.924 1.00 0.00 28 MET B CA 2
ATOM 1298 C C . MET A 1 28 ? -9.441 -0.838 0.064 1.00 0.00 28 MET B C 2
ATOM 1299 O O . MET A 1 28 ? -8.673 -0.823 -0.899 1.00 0.00 28 MET B O 2
ATOM 1313 N N . LEU A 1 29 ? -10.204 0.195 0.394 1.00 0.00 29 LEU B N 2
ATOM 1314 C CA . LEU A 1 29 ? -10.184 1.437 -0.367 1.00 0.00 29 LEU B CA 2
ATOM 1315 C C . LEU A 1 29 ? -9.265 2.465 0.283 1.00 0.00 29 LEU B C 2
ATOM 1316 O O . LEU A 1 29 ? -9.547 2.979 1.370 1.00 0.00 29 LEU B O 2
ATOM 1332 N N . LEU A 1 30 ? -8.161 2.759 -0.393 1.00 0.00 30 LEU B N 2
ATOM 1333 C CA . LEU A 1 30 ? -7.157 3.673 0.127 1.00 0.00 30 LEU B CA 2
ATOM 1334 C C . LEU A 1 30 ? -6.644 4.590 -0.973 1.00 0.00 30 LEU B C 2
ATOM 1335 O O . LEU A 1 30 ? -6.930 4.385 -2.152 1.00 0.00 30 LEU B O 2
ATOM 1351 N N . CYS A 1 31 ? -5.896 5.609 -0.578 1.00 0.00 31 CYS B N 2
ATOM 1352 C CA . CYS A 1 31 ? -5.132 6.396 -1.528 1.00 0.00 31 CYS B CA 2
ATOM 1353 C C . CYS A 1 31 ? -3.825 5.671 -1.831 1.00 0.00 31 CYS B C 2
ATOM 1354 O O . CYS A 1 31 ? -3.394 4.811 -1.056 1.00 0.00 31 CYS B O 2
ATOM 1361 N N . ASP A 1 32 ? -3.193 6.028 -2.935 1.00 0.00 32 ASP B N 2
ATOM 1362 C CA . ASP A 1 32 ? -1.948 5.390 -3.356 1.00 0.00 32 ASP B CA 2
ATOM 1363 C C . ASP A 1 32 ? -0.856 5.578 -2.313 1.00 0.00 32 ASP B C 2
ATOM 1364 O O . ASP A 1 32 ? -0.089 4.659 -2.033 1.00 0.00 32 ASP B O 2
ATOM 1373 N N . ASP A 1 33 ? -0.809 6.765 -1.723 1.00 0.00 33 ASP B N 2
ATOM 1374 C CA . ASP A 1 33 ? 0.185 7.080 -0.703 1.00 0.00 33 ASP B CA 2
ATOM 1375 C C . ASP A 1 33 ? 0.010 6.188 0.521 1.00 0.00 33 ASP B C 2
ATOM 1376 O O . ASP A 1 33 ? 0.986 5.778 1.151 1.00 0.00 33 ASP B O 2
ATOM 1385 N N . HIS A 1 34 ? -1.241 5.875 0.843 1.00 0.00 34 HIS B N 2
ATOM 1386 C CA . HIS A 1 34 ? -1.538 4.999 1.972 1.00 0.00 34 HIS B CA 2
ATOM 1387 C C . HIS A 1 34 ? -1.033 3.600 1.674 1.00 0.00 34 HIS B C 2
ATOM 1388 O O . HIS A 1 34 ? -0.466 2.933 2.538 1.00 0.00 34 HIS B O 2
ATOM 1402 N N . TYR A 1 35 ? -1.256 3.166 0.438 1.00 0.00 35 TYR B N 2
ATOM 1403 C CA . TYR A 1 35 ? -0.824 1.854 0.001 1.00 0.00 35 TYR B CA 2
ATOM 1404 C C . TYR A 1 35 ? 0.698 1.785 0.001 1.00 0.00 35 TYR B C 2
ATOM 1405 O O . TYR A 1 35 ? 1.277 0.789 0.427 1.00 0.00 35 TYR B O 2
ATOM 1423 N N . ARG A 1 36 ? 1.337 2.863 -0.453 1.00 0.00 36 ARG B N 2
ATOM 1424 C CA . ARG A 1 36 ? 2.794 2.962 -0.422 1.00 0.00 36 ARG B CA 2
ATOM 1425 C C . ARG A 1 36 ? 3.302 2.756 0.996 1.00 0.00 36 ARG B C 2
ATOM 1426 O O . ARG A 1 36 ? 4.254 2.017 1.225 1.00 0.00 36 ARG B O 2
ATOM 1447 N N . GLN A 1 37 ? 2.645 3.410 1.944 1.00 0.00 37 GLN B N 2
ATOM 1448 C CA . GLN A 1 37 ? 3.039 3.327 3.338 1.00 0.00 37 GLN B CA 2
ATOM 1449 C C . GLN A 1 37 ? 2.782 1.926 3.892 1.00 0.00 37 GLN B C 2
ATOM 1450 O O . GLN A 1 37 ? 3.541 1.426 4.718 1.00 0.00 37 GLN B O 2
ATOM 1464 N N . LEU A 1 38 ? 1.715 1.295 3.419 1.00 0.00 38 LEU B N 2
ATOM 1465 C CA . LEU A 1 38 ? 1.372 -0.059 3.843 1.00 0.00 38 LEU B CA 2
ATOM 1466 C C . LEU A 1 38 ? 2.416 -1.049 3.334 1.00 0.00 38 LEU B C 2
ATOM 1467 O O . LEU A 1 38 ? 2.885 -1.912 4.078 1.00 0.00 38 LEU B O 2
ATOM 1483 N N . VAL A 1 39 ? 2.783 -0.901 2.067 1.00 0.00 39 VAL B N 2
ATOM 1484 C CA . VAL A 1 39 ? 3.807 -1.743 1.452 1.00 0.00 39 VAL B CA 2
ATOM 1485 C C . VAL A 1 39 ? 5.173 -1.448 2.069 1.00 0.00 39 VAL B C 2
ATOM 1486 O O . VAL A 1 39 ? 6.011 -2.339 2.219 1.00 0.00 39 VAL B O 2
ATOM 1499 N N . ARG A 1 40 ? 5.380 -0.192 2.439 1.00 0.00 40 ARG B N 2
ATOM 1500 C CA . ARG A 1 40 ? 6.591 0.216 3.139 1.00 0.00 40 ARG B CA 2
ATOM 1501 C C . ARG A 1 40 ? 6.715 -0.540 4.459 1.00 0.00 40 ARG B C 2
ATOM 1502 O O . ARG A 1 40 ? 7.805 -0.942 4.857 1.00 0.00 40 ARG B O 2
ATOM 1523 N N . GLN A 1 41 ? 5.581 -0.753 5.114 1.00 0.00 41 GLN B N 2
ATOM 1524 C CA . GLN A 1 41 ? 5.545 -1.479 6.380 1.00 0.00 41 GLN B CA 2
ATOM 1525 C C . GLN A 1 41 ? 5.778 -2.970 6.154 1.00 0.00 41 GLN B C 2
ATOM 1526 O O . GLN A 1 41 ? 6.207 -3.683 7.060 1.00 0.00 41 GLN B O 2
ATOM 1540 N N . GLN A 1 42 ? 5.501 -3.433 4.939 1.00 0.00 42 GLN B N 2
ATOM 1541 C CA . GLN A 1 42 ? 5.661 -4.847 4.602 1.00 0.00 42 GLN B CA 2
ATOM 1542 C C . GLN A 1 42 ? 7.139 -5.210 4.505 1.00 0.00 42 GLN B C 2
ATOM 1543 O O . GLN A 1 42 ? 7.559 -6.267 4.977 1.00 0.00 42 GLN B O 2
ATOM 1557 N N . LYS A 1 43 ? 7.921 -4.329 3.894 1.00 0.00 43 LYS B N 2
ATOM 1558 C CA . LYS A 1 43 ? 9.361 -4.544 3.777 1.00 0.00 43 LYS B CA 2
ATOM 1559 C C . LYS A 1 43 ? 10.088 -4.015 5.011 1.00 0.00 43 LYS B C 2
ATOM 1560 O O . LYS A 1 43 ? 10.966 -4.681 5.560 1.00 0.00 43 LYS B O 2
ATOM 1579 N N . ARG A 1 44 ? 9.708 -2.827 5.455 1.00 0.00 44 ARG B N 2
ATOM 1580 C CA . ARG A 1 44 ? 10.318 -2.223 6.626 1.00 0.00 44 ARG B CA 2
ATOM 1581 C C . ARG A 1 44 ? 9.301 -2.141 7.757 1.00 0.00 44 ARG B C 2
ATOM 1582 O O . ARG A 1 44 ? 8.618 -1.128 7.927 1.00 0.00 44 ARG B O 2
ATOM 1603 N N . THR A 1 45 ? 9.170 -3.226 8.499 1.00 0.00 45 THR B N 2
ATOM 1604 C CA . THR A 1 45 ? 8.287 -3.254 9.645 1.00 0.00 45 THR B CA 2
ATOM 1605 C C . THR A 1 45 ? 8.977 -2.616 10.846 1.00 0.00 45 THR B C 2
ATOM 1606 O O . THR A 1 45 ? 9.709 -3.275 11.587 1.00 0.00 45 THR B O 2
ATOM 1617 N N . VAL A 1 46 ? 8.781 -1.319 10.997 1.00 0.00 46 VAL B N 2
ATOM 1618 C CA . VAL A 1 46 ? 9.370 -0.582 12.097 1.00 0.00 46 VAL B CA 2
ATOM 1619 C C . VAL A 1 46 ? 8.354 0.398 12.662 1.00 0.00 46 VAL B C 2
ATOM 1620 O O . VAL A 1 46 ? 7.597 1.023 11.916 1.00 0.00 46 VAL B O 2
ATOM 1633 N N . TRP A 1 47 ? 8.311 0.500 13.976 1.00 0.00 47 TRP B N 2
ATOM 1634 C CA . TRP A 1 47 ? 7.398 1.411 14.637 1.00 0.00 47 TRP B CA 2
ATOM 1635 C C . TRP A 1 47 ? 8.188 2.420 15.451 1.00 0.00 47 TRP B C 2
ATOM 1636 O O . TRP A 1 47 ? 7.980 3.626 15.342 1.00 0.00 47 TRP B O 2
ATOM 1657 N N . SER A 1 48 ? 9.110 1.914 16.253 1.00 0.00 48 SER B N 2
ATOM 1658 C CA . SER A 1 48 ? 9.987 2.758 17.043 1.00 0.00 48 SER B CA 2
ATOM 1659 C C . SER A 1 48 ? 11.320 2.944 16.324 1.00 0.00 48 SER B C 2
ATOM 1660 O O . SER A 1 48 ? 12.110 2.006 16.217 1.00 0.00 48 SER B O 2
ATOM 1668 N N . HIS A 1 49 ? 11.556 4.143 15.814 1.00 0.00 49 HIS B N 2
ATOM 1669 C CA . HIS A 1 49 ? 12.801 4.445 15.125 1.00 0.00 49 HIS B CA 2
ATOM 1670 C C . HIS A 1 49 ? 13.611 5.451 15.937 1.00 0.00 49 HIS B C 2
ATOM 1671 O O . HIS A 1 49 ? 13.313 6.646 15.934 1.00 0.00 49 HIS B O 2
ATOM 1685 N N . PRO A 1 50 ? 14.626 4.974 16.673 1.00 0.00 50 PRO B N 2
ATOM 1686 C CA . PRO A 1 50 ? 15.484 5.830 17.495 1.00 0.00 50 PRO B CA 2
ATOM 1687 C C . PRO A 1 50 ? 16.311 6.803 16.658 1.00 0.00 50 PRO B C 2
ATOM 1688 O O . PRO A 1 50 ? 17.256 6.406 15.972 1.00 0.00 50 PRO B O 2
ATOM 1699 N N . GLN A 1 51 ? 15.931 8.069 16.700 1.00 0.00 51 GLN B N 2
ATOM 1700 C CA . GLN A 1 51 ? 16.668 9.120 16.012 1.00 0.00 51 GLN B CA 2
ATOM 1701 C C . GLN A 1 51 ? 16.574 10.409 16.815 1.00 0.00 51 GLN B C 2
ATOM 1702 O O . GLN A 1 51 ? 17.580 10.948 17.278 1.00 0.00 51 GLN B O 2
ATOM 1716 N N . PHE A 1 52 ? 15.354 10.892 16.982 1.00 0.00 52 PHE B N 2
ATOM 1717 C CA . PHE A 1 52 ? 15.097 12.032 17.847 1.00 0.00 52 PHE B CA 2
ATOM 1718 C C . PHE A 1 52 ? 14.693 11.525 19.222 1.00 0.00 52 PHE B C 2
ATOM 1719 O O . PHE A 1 52 ? 15.023 12.123 20.245 1.00 0.00 52 PHE B O 2
ATOM 1736 N N . GLU A 1 53 ? 13.983 10.408 19.228 1.00 0.00 53 GLU B N 2
ATOM 1737 C CA . GLU A 1 53 ? 13.604 9.740 20.460 1.00 0.00 53 GLU B CA 2
ATOM 1738 C C . GLU A 1 53 ? 14.395 8.446 20.587 1.00 0.00 53 GLU B C 2
ATOM 1739 O O . GLU A 1 53 ? 14.043 7.427 19.986 1.00 0.00 53 GLU B O 2
ATOM 1751 N N . LYS A 1 54 ? 15.481 8.504 21.335 1.00 0.00 54 LYS B N 2
ATOM 1752 C CA . LYS A 1 54 ? 16.387 7.374 21.456 1.00 0.00 54 LYS B CA 2
ATOM 1753 C C . LYS A 1 54 ? 16.833 7.188 22.902 1.00 0.00 54 LYS B C 2
ATOM 1754 O O . LYS A 1 54 ? 16.537 6.120 23.476 1.00 0.00 54 LYS B O 2
ATOM 1775 N N . MET A 1 1 ? -25.122 1.795 -0.210 1.00 0.00 1 MET B N 3
ATOM 1776 C CA . MET A 1 1 ? -23.769 1.618 0.359 1.00 0.00 1 MET B CA 3
ATOM 1777 C C . MET A 1 1 ? -22.749 1.434 -0.755 1.00 0.00 1 MET B C 3
ATOM 1778 O O . MET A 1 1 ? -22.860 0.514 -1.565 1.00 0.00 1 MET B O 3
ATOM 1794 N N . ALA A 1 2 ? -21.763 2.313 -0.803 1.00 0.00 2 ALA B N 3
ATOM 1795 C CA . ALA A 1 2 ? -20.705 2.219 -1.793 1.00 0.00 2 ALA B CA 3
ATOM 1796 C C . ALA A 1 2 ? -19.354 2.406 -1.127 1.00 0.00 2 ALA B C 3
ATOM 1797 O O . ALA A 1 2 ? -19.219 3.206 -0.202 1.00 0.00 2 ALA B O 3
ATOM 1804 N N . ARG A 1 3 ? -18.362 1.664 -1.582 1.00 0.00 3 ARG B N 3
ATOM 1805 C CA . ARG A 1 3 ? -17.030 1.760 -1.018 1.00 0.00 3 ARG B CA 3
ATOM 1806 C C . ARG A 1 3 ? -16.041 2.181 -2.097 1.00 0.00 3 ARG B C 3
ATOM 1807 O O . ARG A 1 3 ? -15.398 1.347 -2.733 1.00 0.00 3 ARG B O 3
ATOM 1828 N N . LYS A 1 4 ? -15.962 3.482 -2.330 1.00 0.00 4 LYS B N 3
ATOM 1829 C CA . LYS A 1 4 ? -15.063 4.028 -3.337 1.00 0.00 4 LYS B CA 3
ATOM 1830 C C . LYS A 1 4 ? -14.240 5.159 -2.742 1.00 0.00 4 LYS B C 3
ATOM 1831 O O . LYS A 1 4 ? -13.584 5.920 -3.454 1.00 0.00 4 LYS B O 3
ATOM 1850 N N . GLN A 1 5 ? -14.278 5.258 -1.426 1.00 0.00 5 GLN B N 3
ATOM 1851 C CA . GLN A 1 5 ? -13.540 6.284 -0.714 1.00 0.00 5 GLN B CA 3
ATOM 1852 C C . GLN A 1 5 ? -12.520 5.642 0.208 1.00 0.00 5 GLN B C 3
ATOM 1853 O O . GLN A 1 5 ? -12.729 4.530 0.700 1.00 0.00 5 GLN B O 3
ATOM 1867 N N . CYS A 1 6 ? -11.424 6.353 0.424 1.00 0.00 6 CYS B N 3
ATOM 1868 C CA . CYS A 1 6 ? -10.343 5.900 1.283 1.00 0.00 6 CYS B CA 3
ATOM 1869 C C . CYS A 1 6 ? -10.874 5.489 2.652 1.00 0.00 6 CYS B C 3
ATOM 1870 O O . CYS A 1 6 ? -11.656 6.209 3.274 1.00 0.00 6 CYS B O 3
ATOM 1877 N N . GLN A 1 7 ? -10.452 4.324 3.112 1.00 0.00 7 GLN B N 3
ATOM 1878 C CA . GLN A 1 7 ? -10.893 3.809 4.398 1.00 0.00 7 GLN B CA 3
ATOM 1879 C C . GLN A 1 7 ? -10.243 4.586 5.541 1.00 0.00 7 GLN B C 3
ATOM 1880 O O . GLN A 1 7 ? -10.801 4.699 6.631 1.00 0.00 7 GLN B O 3
ATOM 1894 N N . VAL A 1 8 ? -9.070 5.144 5.275 1.00 0.00 8 VAL B N 3
ATOM 1895 C CA . VAL A 1 8 ? -8.311 5.843 6.303 1.00 0.00 8 VAL B CA 3
ATOM 1896 C C . VAL A 1 8 ? -8.622 7.338 6.316 1.00 0.00 8 VAL B C 3
ATOM 1897 O O . VAL A 1 8 ? -8.900 7.907 7.373 1.00 0.00 8 VAL B O 3
ATOM 1910 N N . CYS A 1 9 ? -8.612 7.969 5.148 1.00 0.00 9 CYS B N 3
ATOM 1911 C CA . CYS A 1 9 ? -8.851 9.401 5.079 1.00 0.00 9 CYS B CA 3
ATOM 1912 C C . CYS A 1 9 ? -10.087 9.669 4.220 1.00 0.00 9 CYS B C 3
ATOM 1913 O O . CYS A 1 9 ? -10.568 8.765 3.542 1.00 0.00 9 CYS B O 3
ATOM 1920 N N . GLY A 1 10 ? -10.599 10.891 4.242 1.00 0.00 10 GLY B N 3
ATOM 1921 C CA . GLY A 1 10 ? -11.856 11.178 3.567 1.00 0.00 10 GLY B CA 3
ATOM 1922 C C . GLY A 1 10 ? -11.678 11.628 2.130 1.00 0.00 10 GLY B C 3
ATOM 1923 O O . GLY A 1 10 ? -12.516 12.353 1.592 1.00 0.00 10 GLY B O 3
ATOM 1927 N N . GLN A 1 11 ? -10.595 11.197 1.505 1.00 0.00 11 GLN B N 3
ATOM 1928 C CA . GLN A 1 11 ? -10.310 11.559 0.125 1.00 0.00 11 GLN B CA 3
ATOM 1929 C C . GLN A 1 11 ? -10.549 10.355 -0.791 1.00 0.00 11 GLN B C 3
ATOM 1930 O O . GLN A 1 11 ? -10.525 9.212 -0.330 1.00 0.00 11 GLN B O 3
ATOM 1944 N N . PRO A 1 12 ? -10.811 10.587 -2.092 1.00 0.00 12 PRO B N 3
ATOM 1945 C CA . PRO A 1 12 ? -11.067 9.507 -3.054 1.00 0.00 12 PRO B CA 3
ATOM 1946 C C . PRO A 1 12 ? -9.894 8.535 -3.155 1.00 0.00 12 PRO B C 3
ATOM 1947 O O . PRO A 1 12 ? -8.730 8.939 -3.120 1.00 0.00 12 PRO B O 3
ATOM 1958 N N . ALA A 1 13 ? -10.207 7.256 -3.276 1.00 0.00 13 ALA B N 3
ATOM 1959 C CA . ALA A 1 13 ? -9.186 6.225 -3.336 1.00 0.00 13 ALA B CA 3
ATOM 1960 C C . ALA A 1 13 ? -8.636 6.078 -4.749 1.00 0.00 13 ALA B C 3
ATOM 1961 O O . ALA A 1 13 ? -9.383 5.825 -5.695 1.00 0.00 13 ALA B O 3
ATOM 1968 N N . THR A 1 14 ? -7.330 6.250 -4.886 1.00 0.00 14 THR B N 3
ATOM 1969 C CA . THR A 1 14 ? -6.680 6.126 -6.179 1.00 0.00 14 THR B CA 3
ATOM 1970 C C . THR A 1 14 ? -6.263 4.681 -6.448 1.00 0.00 14 THR B C 3
ATOM 1971 O O . THR A 1 14 ? -6.048 4.286 -7.597 1.00 0.00 14 THR B O 3
ATOM 1982 N N . VAL A 1 15 ? -6.151 3.888 -5.388 1.00 0.00 15 VAL B N 3
ATOM 1983 C CA . VAL A 1 15 ? -5.775 2.491 -5.526 1.00 0.00 15 VAL B CA 3
ATOM 1984 C C . VAL A 1 15 ? -6.806 1.585 -4.871 1.00 0.00 15 VAL B C 3
ATOM 1985 O O . VAL A 1 15 ? -7.546 2.000 -3.975 1.00 0.00 15 VAL B O 3
ATOM 1998 N N . ARG A 1 16 ? -6.843 0.348 -5.324 1.00 0.00 16 ARG B N 3
ATOM 1999 C CA . ARG A 1 16 ? -7.723 -0.652 -4.756 1.00 0.00 16 ARG B CA 3
ATOM 2000 C C . ARG A 1 16 ? -6.913 -1.883 -4.378 1.00 0.00 16 ARG B C 3
ATOM 2001 O O . ARG A 1 16 ? -6.276 -2.509 -5.226 1.00 0.00 16 ARG B O 3
ATOM 2022 N N . VAL A 1 17 ? -6.903 -2.210 -3.101 1.00 0.00 17 VAL B N 3
ATOM 2023 C CA . VAL A 1 17 ? -6.144 -3.354 -2.629 1.00 0.00 17 VAL B CA 3
ATOM 2024 C C . VAL A 1 17 ? -7.086 -4.496 -2.294 1.00 0.00 17 VAL B C 3
ATOM 2025 O O . VAL A 1 17 ? -7.908 -4.387 -1.389 1.00 0.00 17 VAL B O 3
ATOM 2038 N N . GLU A 1 18 ? -6.981 -5.579 -3.040 1.00 0.00 18 GLU B N 3
ATOM 2039 C CA . GLU A 1 18 ? -7.836 -6.731 -2.817 1.00 0.00 18 GLU B CA 3
ATOM 2040 C C . GLU A 1 18 ? -7.088 -7.791 -2.016 1.00 0.00 18 GLU B C 3
ATOM 2041 O O . GLU A 1 18 ? -5.972 -8.182 -2.365 1.00 0.00 18 GLU B O 3
ATOM 2053 N N . ALA A 1 19 ? -7.690 -8.228 -0.923 1.00 0.00 19 ALA B N 3
ATOM 2054 C CA . ALA A 1 19 ? -7.071 -9.220 -0.058 1.00 0.00 19 ALA B CA 3
ATOM 2055 C C . ALA A 1 19 ? -8.028 -10.374 0.205 1.00 0.00 19 ALA B C 3
ATOM 2056 O O . ALA A 1 19 ? -9.195 -10.162 0.538 1.00 0.00 19 ALA B O 3
ATOM 2063 N N . ASN A 1 20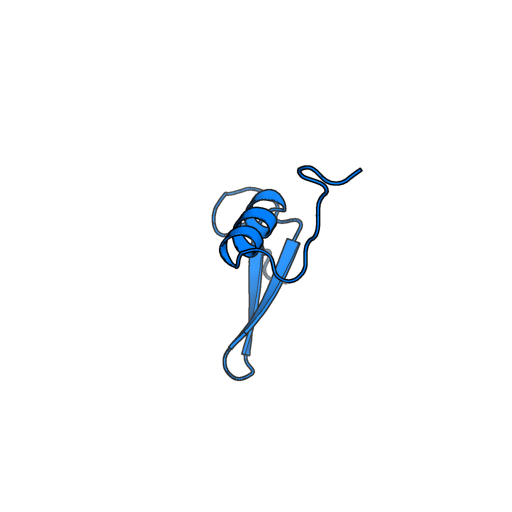 ? -7.536 -11.592 0.042 1.00 0.00 20 ASN B N 3
ATOM 2064 C CA . ASN A 1 20 ? -8.342 -12.775 0.301 1.00 0.00 20 ASN B CA 3
ATOM 2065 C C . ASN A 1 20 ? -8.201 -13.179 1.760 1.00 0.00 20 ASN B C 3
ATOM 2066 O O . ASN A 1 20 ? -7.220 -13.811 2.149 1.00 0.00 20 ASN B O 3
ATOM 2077 N N . LEU A 1 21 ? -9.177 -12.792 2.564 1.00 0.00 21 LEU B N 3
ATOM 2078 C CA . LEU A 1 21 ? -9.137 -13.039 3.995 1.00 0.00 21 LEU B CA 3
ATOM 2079 C C . LEU A 1 21 ? -10.034 -14.214 4.353 1.00 0.00 21 LEU B C 3
ATOM 2080 O O . LEU A 1 21 ? -11.259 -14.096 4.332 1.00 0.00 21 LEU B O 3
ATOM 2096 N N . ASN A 1 22 ? -9.409 -15.351 4.646 1.00 0.00 22 ASN B N 3
ATOM 2097 C CA . ASN A 1 22 ? -10.125 -16.576 5.007 1.00 0.00 22 ASN B CA 3
ATOM 2098 C C . ASN A 1 22 ? -11.082 -16.990 3.884 1.00 0.00 22 ASN B C 3
ATOM 2099 O O . ASN A 1 22 ? -12.147 -17.565 4.120 1.00 0.00 22 ASN B O 3
ATOM 2110 N N . GLY A 1 23 ? -10.681 -16.715 2.649 1.00 0.00 23 GLY B N 3
ATOM 2111 C CA . GLY A 1 23 ? -11.505 -17.057 1.506 1.00 0.00 23 GLY B CA 3
ATOM 2112 C C . GLY A 1 23 ? -12.341 -15.890 1.016 1.00 0.00 23 GLY B C 3
ATOM 2113 O O . GLY A 1 23 ? -12.759 -15.863 -0.142 1.00 0.00 23 GLY B O 3
ATOM 2117 N N . ARG A 1 24 ? -12.576 -14.918 1.888 1.00 0.00 24 ARG B N 3
ATOM 2118 C CA . ARG A 1 24 ? -13.406 -13.773 1.547 1.00 0.00 24 ARG B CA 3
ATOM 2119 C C . ARG A 1 24 ? -12.574 -12.692 0.861 1.00 0.00 24 ARG B C 3
ATOM 2120 O O . ARG A 1 24 ? -11.542 -12.266 1.381 1.00 0.00 24 ARG B O 3
ATOM 2141 N N . HIS A 1 25 ? -13.028 -12.245 -0.299 1.00 0.00 25 HIS B N 3
ATOM 2142 C CA . HIS A 1 25 ? -12.314 -11.228 -1.055 1.00 0.00 25 HIS B CA 3
ATOM 2143 C C . HIS A 1 25 ? -12.678 -9.844 -0.531 1.00 0.00 25 HIS B C 3
ATOM 2144 O O . HIS A 1 25 ? -13.804 -9.380 -0.708 1.00 0.00 25 HIS B O 3
ATOM 2158 N N . SER A 1 26 ? -11.734 -9.199 0.130 1.00 0.00 26 SER B N 3
ATOM 2159 C CA . SER A 1 26 ? -11.975 -7.895 0.723 1.00 0.00 26 SER B CA 3
ATOM 2160 C C . SER A 1 26 ? -11.349 -6.792 -0.123 1.00 0.00 26 SER B C 3
ATOM 2161 O O . SER A 1 26 ? -10.195 -6.901 -0.539 1.00 0.00 26 SER B O 3
ATOM 2169 N N . THR A 1 27 ? -12.117 -5.743 -0.387 1.00 0.00 27 THR B N 3
ATOM 2170 C CA . THR A 1 27 ? -11.613 -4.609 -1.147 1.00 0.00 27 THR B CA 3
ATOM 2171 C C . THR A 1 27 ? -11.229 -3.468 -0.205 1.00 0.00 27 THR B C 3
ATOM 2172 O O . THR A 1 27 ? -12.076 -2.920 0.504 1.00 0.00 27 THR B O 3
ATOM 2183 N N . MET A 1 28 ? -9.951 -3.129 -0.188 1.00 0.00 28 MET B N 3
ATOM 2184 C CA . MET A 1 28 ? -9.453 -2.051 0.649 1.00 0.00 28 MET B CA 3
ATOM 2185 C C . MET A 1 28 ? -9.175 -0.821 -0.208 1.00 0.00 28 MET B C 3
ATOM 2186 O O . MET A 1 28 ? -8.312 -0.849 -1.088 1.00 0.00 28 MET B O 3
ATOM 2200 N N . LEU A 1 29 ? -9.927 0.245 0.034 1.00 0.00 29 LEU B N 3
ATOM 2201 C CA . LEU A 1 29 ? -9.802 1.467 -0.749 1.00 0.00 29 LEU B CA 3
ATOM 2202 C C . LEU A 1 29 ? -8.836 2.437 -0.087 1.00 0.00 29 LEU B C 3
ATOM 2203 O O . LEU A 1 29 ? -9.065 2.895 1.037 1.00 0.00 29 LEU B O 3
ATOM 2219 N N . LEU A 1 30 ? -7.756 2.746 -0.787 1.00 0.00 30 LEU B N 3
ATOM 2220 C CA . LEU A 1 30 ? -6.719 3.613 -0.252 1.00 0.00 30 LEU B CA 3
ATOM 2221 C C . LEU A 1 30 ? -6.250 4.620 -1.294 1.00 0.00 30 LEU B C 3
ATOM 2222 O O . LEU A 1 30 ? -6.465 4.441 -2.492 1.00 0.00 30 LEU B O 3
ATOM 2238 N N . CYS A 1 31 ? -5.627 5.690 -0.829 1.00 0.00 31 CYS B N 3
ATOM 2239 C CA . CYS A 1 31 ? -4.917 6.595 -1.715 1.00 0.00 31 CYS B CA 3
ATOM 2240 C C . CYS A 1 31 ? -3.534 6.016 -2.006 1.00 0.00 31 CYS B C 3
ATOM 2241 O O . CYS A 1 31 ? -3.077 5.111 -1.303 1.00 0.00 31 CYS B O 3
ATOM 2248 N N . ASP A 1 32 ? -2.867 6.549 -3.018 1.00 0.00 32 ASP B N 3
ATOM 2249 C CA . ASP A 1 32 ? -1.560 6.045 -3.436 1.00 0.00 32 ASP B CA 3
ATOM 2250 C C . ASP A 1 32 ? -0.544 6.204 -2.312 1.00 0.00 32 ASP B C 3
ATOM 2251 O O . ASP A 1 32 ? 0.326 5.351 -2.115 1.00 0.00 32 ASP B O 3
ATOM 2260 N N . ASP A 1 33 ? -0.686 7.290 -1.563 1.00 0.00 33 ASP B N 3
ATOM 2261 C CA . ASP A 1 33 ? 0.188 7.577 -0.430 1.00 0.00 33 ASP B CA 3
ATOM 2262 C C . ASP A 1 33 ? 0.055 6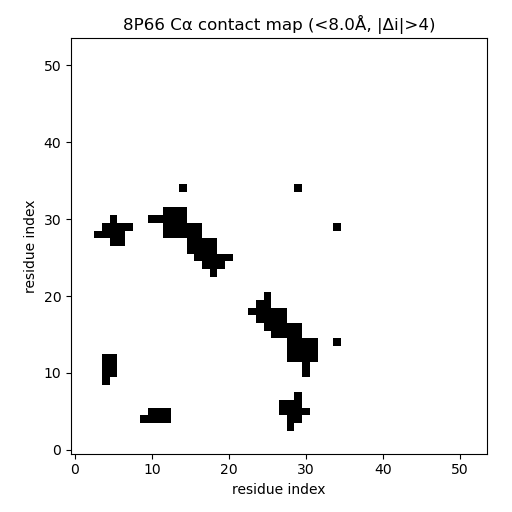.510 0.649 1.00 0.00 33 ASP B C 3
ATOM 2263 O O . ASP A 1 33 ? 1.040 6.107 1.268 1.00 0.00 33 ASP B O 3
ATOM 2272 N N . HIS A 1 34 ? -1.167 6.036 0.851 1.00 0.00 34 HIS B N 3
ATOM 2273 C CA . HIS A 1 34 ? -1.437 5.040 1.881 1.00 0.00 34 HIS B CA 3
ATOM 2274 C C . HIS A 1 34 ? -0.873 3.696 1.455 1.00 0.00 34 HIS B C 3
ATOM 2275 O O . HIS A 1 34 ? -0.301 2.968 2.260 1.00 0.00 34 HIS B O 3
ATOM 2289 N N . TYR A 1 35 ? -1.045 3.376 0.176 1.00 0.00 35 TYR B N 3
ATOM 2290 C CA . TYR A 1 35 ? -0.529 2.133 -0.382 1.00 0.00 35 TYR B CA 3
ATOM 2291 C C . TYR A 1 35 ? 0.985 2.086 -0.238 1.00 0.00 35 TYR B C 3
ATOM 2292 O O . TYR A 1 35 ? 1.561 1.041 0.052 1.00 0.00 35 TYR B O 3
ATOM 2310 N N . ARG A 1 36 ? 1.614 3.239 -0.414 1.00 0.00 36 ARG B N 3
ATOM 2311 C CA . ARG A 1 36 ? 3.055 3.355 -0.251 1.00 0.00 36 ARG B CA 3
ATOM 2312 C C . ARG A 1 36 ? 3.447 3.060 1.193 1.00 0.00 36 ARG B C 3
ATOM 2313 O O . ARG A 1 36 ? 4.429 2.363 1.444 1.00 0.00 36 ARG B O 3
ATOM 2334 N N . GLN A 1 37 ? 2.663 3.576 2.132 1.00 0.00 37 GLN B N 3
ATOM 2335 C CA . GLN A 1 37 ? 2.905 3.337 3.550 1.00 0.00 37 GLN B CA 3
ATOM 2336 C C . GLN A 1 37 ? 2.638 1.874 3.902 1.00 0.00 37 GLN B C 3
ATOM 2337 O O . GLN A 1 37 ? 3.399 1.254 4.645 1.00 0.00 37 GLN B O 3
ATOM 2351 N N . LEU A 1 38 ? 1.556 1.331 3.356 1.00 0.00 38 LEU B N 3
ATOM 2352 C CA . LEU A 1 38 ? 1.187 -0.063 3.580 1.00 0.00 38 LEU B CA 3
ATOM 2353 C C . LEU A 1 38 ? 2.288 -0.991 3.083 1.00 0.00 38 LEU B C 3
ATOM 2354 O O . LEU A 1 38 ? 2.811 -1.811 3.837 1.00 0.00 38 LEU B O 3
ATOM 2370 N N . VAL A 1 39 ? 2.648 -0.836 1.814 1.00 0.00 39 VAL B N 3
ATOM 2371 C CA . VAL A 1 39 ? 3.688 -1.652 1.201 1.00 0.00 39 VAL B CA 3
ATOM 2372 C C . VAL A 1 39 ? 5.020 -1.463 1.921 1.00 0.00 39 VAL B C 3
ATOM 2373 O O . VAL A 1 39 ? 5.801 -2.402 2.054 1.00 0.00 39 VAL B O 3
ATOM 2386 N N . ARG A 1 40 ? 5.249 -0.251 2.415 1.00 0.00 40 ARG B N 3
ATOM 2387 C CA . ARG A 1 40 ? 6.467 0.076 3.155 1.00 0.00 40 ARG B CA 3
ATOM 2388 C C . ARG A 1 40 ? 6.628 -0.835 4.375 1.00 0.00 40 ARG B C 3
ATOM 2389 O O . ARG A 1 40 ? 7.746 -1.151 4.786 1.00 0.00 40 ARG B O 3
ATOM 2410 N N . GLN A 1 41 ? 5.506 -1.262 4.940 1.00 0.00 41 GLN B N 3
ATOM 2411 C CA . GLN A 1 41 ? 5.521 -2.134 6.105 1.00 0.00 41 GLN B CA 3
ATOM 2412 C C . GLN A 1 41 ? 5.496 -3.603 5.684 1.00 0.00 41 GLN B C 3
ATOM 2413 O O . GLN A 1 41 ? 5.989 -4.473 6.402 1.00 0.00 41 GLN B O 3
ATOM 2427 N N . GLN A 1 42 ? 4.928 -3.864 4.510 1.00 0.00 42 GLN B N 3
ATOM 2428 C CA . GLN A 1 42 ? 4.813 -5.227 3.993 1.00 0.00 42 GLN B CA 3
ATOM 2429 C C . GLN A 1 42 ? 6.154 -5.727 3.465 1.00 0.00 42 GLN B C 3
ATOM 2430 O O . GLN A 1 42 ? 6.423 -6.927 3.465 1.00 0.00 42 GLN B O 3
ATOM 2444 N N . LYS A 1 43 ? 6.988 -4.804 3.009 1.00 0.00 43 LYS B N 3
ATOM 2445 C CA . LYS A 1 43 ? 8.315 -5.153 2.514 1.00 0.00 43 LYS B CA 3
ATOM 2446 C C . LYS A 1 43 ? 9.379 -4.609 3.459 1.00 0.00 43 LYS B C 3
ATOM 2447 O O . LYS A 1 43 ? 9.078 -3.833 4.368 1.00 0.00 43 LYS B O 3
ATOM 2466 N N . ARG A 1 44 ? 10.618 -5.020 3.251 1.00 0.00 44 ARG B N 3
ATOM 2467 C CA . ARG A 1 44 ? 11.726 -4.524 4.053 1.00 0.00 44 ARG B CA 3
ATOM 2468 C C . ARG A 1 44 ? 12.604 -3.585 3.240 1.00 0.00 44 ARG B C 3
ATOM 2469 O O . ARG A 1 44 ? 13.170 -2.635 3.783 1.00 0.00 44 ARG B O 3
ATOM 2490 N N . THR A 1 45 ? 12.699 -3.856 1.938 1.00 0.00 45 THR B N 3
ATOM 2491 C CA . THR A 1 45 ? 13.466 -3.030 1.002 1.00 0.00 45 THR B CA 3
ATOM 2492 C C . THR A 1 45 ? 14.975 -3.168 1.240 1.00 0.00 45 THR B C 3
ATOM 2493 O O . THR A 1 45 ? 15.687 -3.771 0.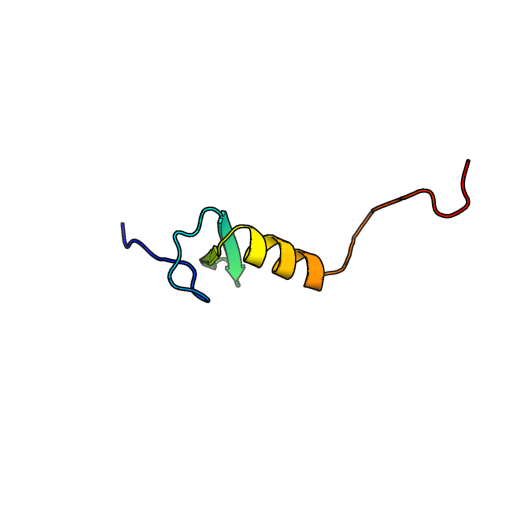432 1.00 0.00 45 THR B O 3
ATOM 2504 N N . VAL A 1 46 ? 15.447 -2.624 2.352 1.00 0.00 46 VAL B N 3
ATOM 2505 C CA . VAL A 1 46 ? 16.857 -2.652 2.697 1.00 0.00 46 VAL B CA 3
ATOM 2506 C C . VAL A 1 46 ? 17.018 -2.254 4.162 1.00 0.00 46 VAL B C 3
ATOM 2507 O O . VAL A 1 46 ? 16.176 -1.536 4.708 1.00 0.00 46 VAL B O 3
ATOM 2520 N N . TRP A 1 47 ? 18.074 -2.726 4.807 1.00 0.00 47 TRP B N 3
ATOM 2521 C CA . TRP A 1 47 ? 18.287 -2.421 6.214 1.00 0.00 47 TRP B CA 3
ATOM 2522 C C . TRP A 1 47 ? 18.993 -1.083 6.372 1.00 0.00 47 TRP B C 3
ATOM 2523 O O . TRP A 1 47 ? 20.215 -1.023 6.522 1.00 0.00 47 TRP B O 3
ATOM 2544 N N . SER A 1 48 ? 18.216 -0.011 6.300 1.00 0.00 48 SER B N 3
ATOM 2545 C CA . SER A 1 48 ? 18.740 1.327 6.499 1.00 0.00 48 SER B CA 3
ATOM 2546 C C . SER A 1 48 ? 19.203 1.492 7.944 1.00 0.00 48 SER B C 3
ATOM 2547 O O . SER A 1 48 ? 18.608 0.913 8.860 1.00 0.00 48 SER B O 3
ATOM 2555 N N . HIS A 1 49 ? 20.267 2.275 8.130 1.00 0.00 49 HIS B N 3
ATOM 2556 C CA . HIS A 1 49 ? 20.892 2.461 9.439 1.00 0.00 49 HIS B CA 3
ATOM 2557 C C . HIS A 1 49 ? 21.463 1.133 9.944 1.00 0.00 49 HIS B C 3
ATOM 2558 O O . HIS A 1 49 ? 20.776 0.358 10.614 1.00 0.00 49 HIS B O 3
ATOM 2572 N N . PRO A 1 50 ? 22.723 0.841 9.594 1.00 0.00 50 PRO B N 3
ATOM 2573 C CA . PRO A 1 50 ? 23.372 -0.418 9.960 1.00 0.00 50 PRO B CA 3
ATOM 2574 C C . PRO A 1 50 ? 23.703 -0.493 11.447 1.00 0.00 50 PRO B C 3
ATOM 2575 O O . PRO A 1 50 ? 24.176 0.475 12.045 1.00 0.00 50 PRO B O 3
ATOM 2586 N N . GLN A 1 51 ? 23.436 -1.645 12.039 1.00 0.00 51 GLN B N 3
ATOM 2587 C CA . GLN A 1 51 ? 23.726 -1.874 13.448 1.00 0.00 51 GLN B CA 3
ATOM 2588 C C . GLN A 1 51 ? 24.635 -3.080 13.601 1.00 0.00 51 GLN B C 3
ATOM 2589 O O . GLN A 1 51 ? 25.640 -3.042 14.313 1.00 0.00 51 GLN B O 3
ATOM 2603 N N . PHE A 1 52 ? 24.267 -4.153 12.925 1.00 0.00 52 PHE B N 3
ATOM 2604 C CA . PHE A 1 52 ? 25.062 -5.370 12.920 1.00 0.00 52 PHE B CA 3
ATOM 2605 C C . PHE A 1 52 ? 25.442 -5.708 11.490 1.00 0.00 52 PHE B C 3
ATOM 2606 O O . PHE A 1 52 ? 26.132 -6.691 11.220 1.00 0.00 52 PHE B O 3
ATOM 2623 N N . GLU A 1 53 ? 24.978 -4.864 10.585 1.00 0.00 53 GLU B N 3
ATOM 2624 C CA . GLU A 1 53 ? 25.207 -5.031 9.165 1.00 0.00 53 GLU B CA 3
ATOM 2625 C C . GLU A 1 53 ? 26.613 -4.566 8.815 1.00 0.00 53 GLU B C 3
ATOM 2626 O O . GLU A 1 53 ? 26.879 -3.365 8.726 1.00 0.00 53 GLU B O 3
ATOM 2638 N N . LYS A 1 54 ? 27.513 -5.515 8.647 1.00 0.00 54 LYS B N 3
ATOM 2639 C CA . LYS A 1 54 ? 28.911 -5.209 8.398 1.00 0.00 54 LYS B CA 3
ATOM 2640 C C . LYS A 1 54 ? 29.346 -5.794 7.065 1.00 0.00 54 LYS B C 3
ATOM 2641 O O . LYS A 1 54 ? 29.445 -7.033 6.964 1.00 0.00 54 LYS B O 3
ATOM 2662 N N . MET A 1 1 ? -17.962 -2.861 -1.218 1.00 0.00 1 MET B N 4
ATOM 2663 C CA . MET A 1 1 ? -17.560 -1.438 -1.278 1.00 0.00 1 MET B CA 4
ATOM 2664 C C . MET A 1 1 ? -17.782 -0.882 -2.676 1.00 0.00 1 MET B C 4
ATOM 2665 O O . MET A 1 1 ? -16.929 -1.021 -3.555 1.00 0.00 1 MET B O 4
ATOM 2681 N N . ALA A 1 2 ? -18.940 -0.272 -2.881 1.00 0.00 2 ALA B N 4
ATOM 2682 C CA . ALA A 1 2 ? -19.284 0.305 -4.172 1.00 0.00 2 ALA B CA 4
ATOM 2683 C C . ALA A 1 2 ? -18.614 1.659 -4.352 1.00 0.00 2 ALA B C 4
ATOM 2684 O O . ALA A 1 2 ? -18.359 2.095 -5.473 1.00 0.00 2 ALA B O 4
ATOM 2691 N N . ARG A 1 3 ? -18.322 2.313 -3.240 1.00 0.00 3 ARG B N 4
ATOM 2692 C CA . ARG A 1 3 ? -17.683 3.617 -3.269 1.00 0.00 3 ARG B CA 4
ATOM 2693 C C . ARG A 1 3 ? -16.188 3.474 -3.026 1.00 0.00 3 ARG B C 4
ATOM 2694 O O . ARG A 1 3 ? -15.767 2.839 -2.057 1.00 0.00 3 ARG B O 4
ATOM 2715 N N . LYS A 1 4 ? -15.386 4.059 -3.901 1.00 0.00 4 LYS B N 4
ATOM 2716 C CA . LYS A 1 4 ? -13.942 4.029 -3.724 1.00 0.00 4 LYS B CA 4
ATOM 2717 C C . LYS A 1 4 ? -13.488 5.196 -2.847 1.00 0.00 4 LYS B C 4
ATOM 2718 O O . LYS A 1 4 ? -12.867 6.155 -3.312 1.00 0.00 4 LYS B O 4
ATOM 2737 N N . GLN A 1 5 ? -13.836 5.116 -1.571 1.00 0.00 5 GLN B N 4
ATOM 2738 C CA . GLN A 1 5 ? -13.470 6.143 -0.610 1.00 0.00 5 GLN B CA 4
ATOM 2739 C C . GLN A 1 5 ? -12.433 5.603 0.360 1.00 0.00 5 GLN B C 4
ATOM 2740 O O . GLN A 1 5 ? -12.583 4.502 0.888 1.00 0.00 5 GLN B O 4
ATOM 2754 N N . CYS A 1 6 ? -11.395 6.391 0.587 1.00 0.00 6 CYS B N 4
ATOM 2755 C CA . CYS A 1 6 ? -10.273 5.999 1.429 1.00 0.00 6 CYS B CA 4
ATOM 2756 C C . CYS A 1 6 ? -10.742 5.566 2.815 1.00 0.00 6 CYS B C 4
ATOM 2757 O O . CYS A 1 6 ? -11.520 6.260 3.469 1.00 0.00 6 CYS B O 4
ATOM 2764 N N . GLN A 1 7 ? -10.264 4.409 3.249 1.00 0.00 7 GLN B N 4
ATOM 2765 C CA . GLN A 1 7 ? -10.613 3.864 4.555 1.00 0.00 7 GLN B CA 4
ATOM 2766 C C . GLN A 1 7 ? -10.002 4.701 5.674 1.00 0.00 7 GLN B C 4
ATOM 2767 O O . GLN A 1 7 ? -10.472 4.682 6.810 1.00 0.00 7 GLN B O 4
ATOM 2781 N N . VAL A 1 8 ? -8.947 5.435 5.345 1.00 0.00 8 VAL B N 4
ATOM 2782 C CA . VAL A 1 8 ? -8.214 6.202 6.341 1.00 0.00 8 VAL B CA 4
ATOM 2783 C C . VAL A 1 8 ? -8.576 7.686 6.294 1.00 0.00 8 VAL B C 4
ATOM 2784 O O . VAL A 1 8 ? -8.856 8.293 7.324 1.00 0.00 8 VAL B O 4
ATOM 2797 N N . CYS A 1 9 ? -8.581 8.271 5.102 1.00 0.00 9 CYS B N 4
ATOM 2798 C CA . CYS A 1 9 ? -8.856 9.693 4.979 1.00 0.00 9 CYS B CA 4
ATOM 2799 C C . CYS A 1 9 ? -10.078 9.905 4.088 1.00 0.00 9 CYS B C 4
ATOM 2800 O O . CYS A 1 9 ? -10.541 8.969 3.444 1.00 0.00 9 CYS B O 4
ATOM 2807 N N . GLY A 1 10 ? -10.597 11.121 4.046 1.00 0.00 10 GLY B N 4
ATOM 2808 C CA . GLY A 1 10 ? -11.843 11.367 3.336 1.00 0.00 10 GLY B CA 4
ATOM 2809 C C . GLY A 1 10 ? -11.648 11.705 1.870 1.00 0.00 10 GLY B C 4
ATOM 2810 O O . GLY A 1 10 ? -12.534 12.285 1.240 1.00 0.00 10 GLY B O 4
ATOM 2814 N N . GLN A 1 11 ? -10.501 11.345 1.317 1.00 0.00 11 GLN B N 4
ATOM 2815 C CA . GLN A 1 11 ? -10.222 11.623 -0.084 1.00 0.00 11 GLN B CA 4
ATOM 2816 C C . GLN A 1 11 ? -10.546 10.404 -0.942 1.00 0.00 11 GLN B C 4
ATOM 2817 O O . GLN A 1 11 ? -10.466 9.268 -0.465 1.00 0.00 11 GLN B O 4
ATOM 2831 N N . PRO A 1 12 ? -10.941 10.622 -2.210 1.00 0.00 12 PRO B N 4
ATOM 2832 C CA . PRO A 1 12 ? -11.218 9.532 -3.150 1.00 0.00 12 PRO B CA 4
ATOM 2833 C C . PRO A 1 12 ? -10.013 8.611 -3.323 1.00 0.00 12 PRO B C 4
ATOM 2834 O O . PRO A 1 12 ? -8.894 9.068 -3.569 1.00 0.00 12 PRO B O 4
ATOM 2845 N N . ALA A 1 13 ? -10.249 7.316 -3.194 1.00 0.00 13 ALA B N 4
ATOM 2846 C CA . ALA A 1 13 ? -9.184 6.331 -3.274 1.00 0.00 13 ALA B CA 4
ATOM 2847 C C . ALA A 1 13 ? -8.975 5.876 -4.709 1.00 0.00 13 ALA B C 4
ATOM 2848 O O . ALA A 1 13 ? -9.898 5.370 -5.350 1.00 0.00 13 ALA B O 4
ATOM 2855 N N . THR A 1 14 ? -7.773 6.078 -5.222 1.00 0.00 14 THR B N 4
ATOM 2856 C CA . THR A 1 14 ? -7.463 5.667 -6.580 1.00 0.00 14 THR B CA 4
ATOM 2857 C C . THR A 1 14 ? -6.914 4.239 -6.612 1.00 0.00 14 THR B C 4
ATOM 2858 O O . THR A 1 14 ? -6.876 3.608 -7.668 1.00 0.00 14 THR B O 4
ATOM 2869 N N . VAL A 1 15 ? -6.509 3.726 -5.456 1.00 0.00 15 VAL B N 4
ATOM 2870 C CA . VAL A 1 15 ? -5.921 2.398 -5.383 1.00 0.00 15 VAL B CA 4
ATOM 2871 C C . VAL A 1 15 ? -6.828 1.437 -4.625 1.00 0.00 15 VAL B C 4
ATOM 2872 O O . VAL A 1 15 ? -7.179 1.668 -3.466 1.00 0.00 15 VAL B O 4
ATOM 2885 N N . ARG A 1 16 ? -7.220 0.367 -5.296 1.00 0.00 16 ARG B N 4
ATOM 2886 C CA . ARG A 1 16 ? -7.973 -0.698 -4.659 1.00 0.00 16 ARG B CA 4
ATOM 2887 C C . ARG A 1 16 ? -7.021 -1.804 -4.236 1.00 0.00 16 ARG B C 4
ATOM 2888 O O . ARG A 1 16 ? -6.409 -2.458 -5.080 1.00 0.00 16 ARG B O 4
ATOM 2909 N N . VAL A 1 17 ? -6.877 -2.002 -2.938 1.00 0.00 17 VAL B N 4
ATOM 2910 C CA . VAL A 1 17 ? -6.053 -3.092 -2.442 1.00 0.00 17 VAL B CA 4
ATOM 2911 C C . VAL A 1 17 ? -6.945 -4.284 -2.171 1.00 0.00 17 VAL B C 4
ATOM 2912 O O . VAL A 1 17 ? -7.792 -4.244 -1.282 1.00 0.00 17 VAL B O 4
ATOM 2925 N N . GLU A 1 18 ? -6.767 -5.336 -2.944 1.00 0.00 18 GLU B N 4
ATOM 2926 C CA . GLU A 1 18 ? -7.677 -6.464 -2.892 1.00 0.00 18 GLU B CA 4
ATOM 2927 C C . GLU A 1 18 ? -6.911 -7.773 -2.830 1.00 0.00 18 GLU B C 4
ATOM 2928 O O . GLU A 1 18 ? -6.154 -8.111 -3.740 1.00 0.00 18 GLU B O 4
ATOM 2940 N N . ALA A 1 19 ? -7.096 -8.488 -1.735 1.00 0.00 19 ALA B N 4
ATOM 2941 C CA . ALA A 1 19 ? -6.433 -9.764 -1.518 1.00 0.00 19 ALA B CA 4
ATOM 2942 C C . ALA A 1 19 ? -7.251 -10.599 -0.550 1.00 0.00 19 ALA B C 4
ATOM 2943 O O . ALA A 1 19 ? -8.202 -10.098 0.055 1.00 0.00 19 ALA B O 4
ATOM 2950 N N . ASN A 1 20 ? -6.890 -11.861 -0.397 1.00 0.00 20 ASN B N 4
ATOM 2951 C CA . ASN A 1 20 ? -7.609 -12.738 0.512 1.00 0.00 20 ASN B CA 4
ATOM 2952 C C . ASN A 1 20 ? -7.172 -12.503 1.950 1.00 0.00 20 ASN B C 4
ATOM 2953 O O . ASN A 1 20 ? -6.111 -12.954 2.378 1.00 0.00 20 ASN B O 4
ATOM 2964 N N . LEU A 1 21 ? -7.989 -11.764 2.678 1.00 0.00 21 LEU B N 4
ATOM 2965 C CA . LEU A 1 21 ? -7.758 -11.510 4.085 1.00 0.00 21 LEU B CA 4
ATOM 2966 C C . LEU A 1 21 ? -8.718 -12.358 4.903 1.00 0.00 21 LEU B C 4
ATOM 2967 O O . LEU A 1 21 ? -9.936 -12.250 4.744 1.00 0.00 21 LEU B O 4
ATOM 2983 N N . ASN A 1 22 ? -8.161 -13.209 5.758 1.00 0.00 22 ASN B N 4
ATOM 2984 C CA . ASN A 1 22 ? -8.948 -14.171 6.530 1.00 0.00 22 ASN B CA 4
ATOM 2985 C C . ASN A 1 22 ? -9.713 -15.098 5.590 1.00 0.00 22 ASN B C 4
ATOM 2986 O O . ASN A 1 22 ? -10.812 -15.556 5.908 1.00 0.00 22 ASN B O 4
ATOM 2997 N N . GLY A 1 23 ? -9.114 -15.380 4.437 1.00 0.00 23 GLY B N 4
ATOM 2998 C CA . GLY A 1 23 ? -9.722 -16.282 3.473 1.00 0.00 23 GLY B CA 4
ATOM 2999 C C . GLY A 1 23 ? -10.586 -15.569 2.447 1.00 0.00 23 GLY B C 4
ATOM 3000 O O . GLY A 1 23 ? -10.741 -16.048 1.323 1.00 0.00 23 GLY B O 4
ATOM 3004 N N . ARG A 1 24 ? -11.131 -14.419 2.818 1.00 0.00 24 ARG B N 4
ATOM 3005 C CA . ARG A 1 24 ? -12.069 -13.702 1.960 1.00 0.00 24 ARG B CA 4
ATOM 3006 C C . ARG A 1 24 ? -11.386 -12.552 1.222 1.00 0.00 24 ARG B C 4
ATOM 3007 O O . ARG A 1 24 ? -10.581 -11.823 1.804 1.00 0.00 24 ARG B O 4
ATOM 3028 N N . HIS A 1 25 ? -11.712 -12.388 -0.059 1.00 0.00 25 HIS B N 4
ATOM 3029 C CA . HIS A 1 25 ? -11.186 -11.274 -0.838 1.00 0.00 25 HIS B CA 4
ATOM 3030 C C . HIS A 1 25 ? -11.685 -9.951 -0.256 1.00 0.00 25 HIS B C 4
ATOM 3031 O O . HIS A 1 25 ? -12.885 -9.685 -0.214 1.00 0.00 25 HIS B O 4
ATOM 3045 N N . SER A 1 26 ? -10.763 -9.139 0.220 1.00 0.00 26 SER B N 4
ATOM 3046 C CA . SER A 1 26 ? -11.120 -7.898 0.884 1.00 0.00 26 SER B CA 4
ATOM 3047 C C . SER A 1 26 ? -10.643 -6.697 0.081 1.00 0.00 26 SER B C 4
ATOM 3048 O O . SER A 1 26 ? -9.495 -6.656 -0.362 1.00 0.00 26 SER B O 4
ATOM 3056 N N . THR A 1 27 ? -11.535 -5.737 -0.117 1.00 0.00 27 THR B N 4
ATOM 3057 C CA . THR A 1 27 ? -11.210 -4.534 -0.861 1.00 0.00 27 THR B CA 4
ATOM 3058 C C . THR A 1 27 ? -10.925 -3.373 0.088 1.00 0.00 27 THR B C 4
ATOM 3059 O O . THR A 1 27 ? -11.829 -2.850 0.745 1.00 0.00 27 THR B O 4
ATOM 3070 N N . MET A 1 28 ? -9.662 -2.988 0.165 1.00 0.00 28 MET B N 4
ATOM 3071 C CA . MET A 1 28 ? -9.241 -1.886 1.013 1.00 0.00 28 MET B CA 4
ATOM 3072 C C . MET A 1 28 ? -8.997 -0.655 0.145 1.00 0.00 28 MET B C 4
ATOM 3073 O O . MET A 1 28 ? -8.096 -0.649 -0.695 1.00 0.00 28 MET B O 4
ATOM 3087 N N . LEU A 1 29 ? -9.818 0.367 0.324 1.00 0.00 29 LEU B N 4
ATOM 3088 C CA . LEU A 1 29 ? -9.728 1.574 -0.486 1.00 0.00 29 LEU B CA 4
ATOM 3089 C C . LEU A 1 29 ? -8.724 2.547 0.110 1.00 0.00 29 LEU B C 4
ATOM 3090 O O . LEU A 1 29 ? -8.913 3.054 1.219 1.00 0.00 29 LEU B O 4
ATOM 3106 N N . LEU A 1 30 ? -7.652 2.802 -0.624 1.00 0.00 30 LEU B N 4
ATOM 3107 C CA . LEU A 1 30 ? -6.595 3.678 -0.146 1.00 0.00 30 LEU B CA 4
ATOM 3108 C C . LEU A 1 30 ? -6.118 4.628 -1.240 1.00 0.00 30 LEU B C 4
ATOM 3109 O O . LEU A 1 30 ? -6.217 4.331 -2.431 1.00 0.00 30 LEU B O 4
ATOM 3125 N N . CYS A 1 31 ? -5.625 5.788 -0.827 1.00 0.00 31 CYS B N 4
ATOM 3126 C CA . CYS A 1 31 ? -4.946 6.693 -1.742 1.00 0.00 31 CYS B CA 4
ATOM 3127 C C . CYS A 1 31 ? -3.551 6.141 -2.041 1.00 0.00 31 CYS B C 4
ATOM 3128 O O . CYS A 1 31 ? -3.087 5.225 -1.355 1.00 0.00 31 CYS B O 4
ATOM 3135 N N . ASP A 1 32 ? -2.876 6.714 -3.030 1.00 0.00 32 ASP B N 4
ATOM 3136 C CA . ASP A 1 32 ? -1.561 6.224 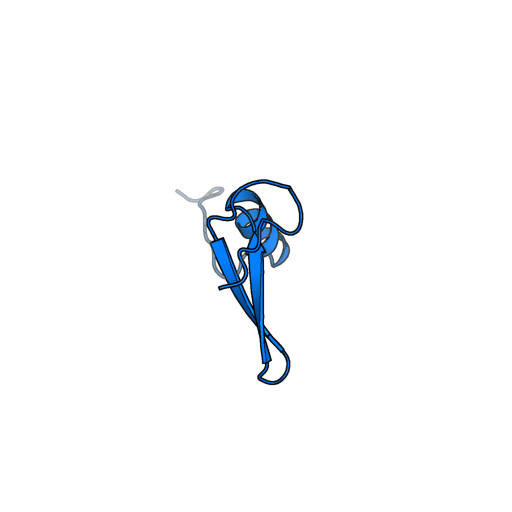-3.454 1.00 0.00 32 ASP B CA 4
ATOM 3137 C C . ASP A 1 32 ? -0.547 6.328 -2.321 1.00 0.00 32 ASP B C 4
ATOM 3138 O O . ASP A 1 32 ? 0.283 5.439 -2.129 1.00 0.00 32 ASP B O 4
ATOM 3147 N N . ASP A 1 33 ? -0.642 7.408 -1.563 1.00 0.00 33 ASP B N 4
ATOM 3148 C CA . ASP A 1 33 ? 0.242 7.639 -0.426 1.00 0.00 33 ASP B CA 4
ATOM 3149 C C . ASP A 1 33 ? 0.079 6.555 0.631 1.00 0.00 33 ASP B C 4
ATOM 3150 O O . ASP A 1 33 ? 1.064 6.032 1.159 1.00 0.00 33 ASP B O 4
ATOM 3159 N N . HIS A 1 34 ? -1.167 6.211 0.925 1.00 0.00 34 HIS B N 4
ATOM 3160 C CA . HIS A 1 34 ? -1.460 5.211 1.944 1.00 0.00 34 HIS B CA 4
ATOM 3161 C C . HIS A 1 34 ? -0.984 3.853 1.466 1.00 0.00 34 HIS B C 4
ATOM 3162 O O . HIS A 1 34 ? -0.476 3.052 2.242 1.00 0.00 34 HIS B O 4
ATOM 3176 N N . TYR A 1 35 ? -1.164 3.609 0.175 1.00 0.00 35 TYR B N 4
ATOM 3177 C CA . TYR A 1 35 ? -0.771 2.352 -0.434 1.00 0.00 35 TYR B CA 4
ATOM 3178 C C . TYR A 1 35 ? 0.725 2.132 -0.271 1.00 0.00 35 TYR B C 4
ATOM 3179 O O . TYR A 1 35 ? 1.161 1.036 0.074 1.00 0.00 35 TYR B O 4
ATOM 3197 N N . ARG A 1 36 ? 1.501 3.189 -0.485 1.00 0.00 36 ARG B N 4
ATOM 3198 C CA . ARG A 1 36 ? 2.948 3.127 -0.298 1.00 0.00 36 ARG B CA 4
ATOM 3199 C C . ARG A 1 36 ? 3.268 2.751 1.142 1.00 0.00 36 ARG B C 4
ATOM 3200 O O . ARG A 1 36 ? 4.136 1.919 1.406 1.00 0.00 36 ARG B O 4
ATOM 3221 N N . GLN A 1 37 ? 2.537 3.357 2.067 1.00 0.00 37 GLN B N 4
ATOM 3222 C CA . GLN A 1 37 ? 2.730 3.109 3.485 1.00 0.00 37 GLN B CA 4
ATOM 3223 C C . GLN A 1 37 ? 2.302 1.685 3.842 1.00 0.00 37 GLN B C 4
ATOM 3224 O O . GLN A 1 37 ? 2.940 1.017 4.657 1.00 0.00 37 GLN B O 4
ATOM 3238 N N . LEU A 1 38 ? 1.231 1.219 3.212 1.00 0.00 38 LEU B N 4
ATOM 3239 C CA . LEU A 1 38 ? 0.734 -0.132 3.441 1.00 0.00 38 LEU B CA 4
ATOM 3240 C C . LEU A 1 38 ? 1.727 -1.162 2.921 1.00 0.00 38 LEU B C 4
ATOM 3241 O O . LEU A 1 38 ? 1.963 -2.178 3.566 1.00 0.00 38 LEU B O 4
ATOM 3257 N N . VAL A 1 39 ? 2.312 -0.892 1.759 1.00 0.00 39 VAL B N 4
ATOM 3258 C CA . VAL A 1 39 ? 3.310 -1.786 1.175 1.00 0.00 39 VAL B CA 4
ATOM 3259 C C . VAL A 1 39 ? 4.489 -1.974 2.131 1.00 0.00 39 VAL B C 4
ATOM 3260 O O . VAL A 1 39 ? 4.994 -3.085 2.297 1.00 0.00 39 VAL B O 4
ATOM 3273 N N . ARG A 1 40 ? 4.894 -0.893 2.788 1.00 0.00 40 ARG B N 4
ATOM 3274 C CA . ARG A 1 40 ? 6.007 -0.949 3.735 1.00 0.00 40 ARG B CA 4
ATOM 3275 C C . ARG A 1 40 ? 5.629 -1.759 4.973 1.00 0.00 40 ARG B C 4
ATOM 3276 O O . ARG A 1 40 ? 6.466 -2.449 5.557 1.00 0.00 40 ARG B O 4
ATOM 3297 N N . GLN A 1 41 ? 4.363 -1.682 5.357 1.00 0.00 41 GLN B N 4
ATOM 3298 C CA . GLN A 1 41 ? 3.873 -2.404 6.525 1.00 0.00 41 GLN B CA 4
ATOM 3299 C C . GLN A 1 41 ? 3.594 -3.863 6.178 1.00 0.00 41 GLN B C 4
ATOM 3300 O O . GLN A 1 41 ? 3.773 -4.755 7.005 1.00 0.00 41 GLN B O 4
ATOM 3314 N N . GLN A 1 42 ? 3.151 -4.091 4.952 1.00 0.00 42 GLN B N 4
ATOM 3315 C CA . GLN A 1 42 ? 2.859 -5.434 4.468 1.00 0.00 42 GLN B CA 4
ATOM 3316 C C . GLN A 1 42 ? 4.149 -6.206 4.219 1.00 0.00 42 GLN B C 4
ATOM 3317 O O . GLN A 1 42 ? 4.299 -7.340 4.675 1.00 0.00 42 GLN B O 4
ATOM 3331 N N . LYS A 1 43 ? 5.076 -5.571 3.504 1.00 0.00 43 LYS B N 4
ATOM 3332 C CA . LYS A 1 43 ? 6.321 -6.211 3.092 1.00 0.00 43 LYS B CA 4
ATOM 3333 C C . LYS A 1 43 ? 6.018 -7.459 2.276 1.00 0.00 43 LYS B C 4
ATOM 3334 O O . LYS A 1 43 ? 6.116 -8.587 2.764 1.00 0.00 43 LYS B O 4
ATOM 3353 N N . ARG A 1 44 ? 5.624 -7.243 1.033 1.00 0.00 44 ARG B N 4
ATOM 3354 C CA . ARG A 1 44 ? 5.214 -8.329 0.155 1.00 0.00 44 ARG B CA 4
ATOM 3355 C C . ARG A 1 44 ? 6.409 -8.891 -0.600 1.00 0.00 44 ARG B C 4
ATOM 3356 O O . ARG A 1 44 ? 6.273 -9.795 -1.423 1.00 0.00 44 ARG B O 4
ATOM 3377 N N . THR A 1 45 ? 7.579 -8.351 -0.313 1.00 0.00 45 THR B N 4
ATOM 3378 C CA . THR A 1 45 ? 8.800 -8.828 -0.918 1.00 0.00 45 THR B CA 4
ATOM 3379 C C . THR A 1 45 ? 9.785 -9.244 0.171 1.00 0.00 45 THR B C 4
ATOM 3380 O O . THR A 1 45 ? 9.785 -8.682 1.270 1.00 0.00 45 THR B O 4
ATOM 3391 N N . VAL A 1 46 ? 10.597 -10.243 -0.123 1.00 0.00 46 VAL B N 4
ATOM 3392 C CA . VAL A 1 46 ? 11.608 -10.705 0.811 1.00 0.00 46 VAL B CA 4
ATOM 3393 C C . VAL A 1 46 ? 12.983 -10.526 0.189 1.00 0.00 46 VAL B C 4
ATOM 3394 O O . VAL A 1 46 ? 13.513 -11.431 -0.458 1.00 0.00 46 VAL B O 4
ATOM 3407 N N . TRP A 1 47 ? 13.538 -9.337 0.349 1.00 0.00 47 TRP B N 4
ATOM 3408 C CA . TRP A 1 47 ? 14.810 -9.005 -0.265 1.00 0.00 47 TRP B CA 4
ATOM 3409 C C . TRP A 1 47 ? 15.543 -7.947 0.544 1.00 0.00 47 TRP B C 4
ATOM 3410 O O . TRP A 1 47 ? 15.056 -6.826 0.710 1.00 0.00 47 TRP B O 4
ATOM 3431 N N . SER A 1 48 ? 16.703 -8.316 1.056 1.00 0.00 48 SER B N 4
ATOM 3432 C CA . SER A 1 48 ? 17.562 -7.380 1.755 1.00 0.00 48 SER B CA 4
ATOM 3433 C C . SER A 1 48 ? 18.588 -6.806 0.786 1.00 0.00 48 SER B C 4
ATOM 3434 O O . SER A 1 48 ? 19.334 -7.552 0.154 1.00 0.00 48 SER B O 4
ATOM 3442 N N . HIS A 1 49 ? 18.607 -5.485 0.661 1.00 0.00 49 HIS B N 4
ATOM 3443 C CA . HIS A 1 49 ? 19.509 -4.818 -0.270 1.00 0.00 49 HIS B CA 4
ATOM 3444 C C . HIS A 1 49 ? 20.966 -5.128 0.068 1.00 0.00 49 HIS B C 4
ATOM 3445 O O . HIS A 1 49 ? 21.414 -4.905 1.192 1.00 0.00 49 HIS B O 4
ATOM 3459 N N . PRO A 1 50 ? 21.716 -5.680 -0.896 1.00 0.00 50 PRO B N 4
ATOM 3460 C CA . PRO A 1 50 ? 23.129 -5.998 -0.705 1.00 0.00 50 PRO B CA 4
ATOM 3461 C C . PRO A 1 50 ? 23.991 -4.743 -0.680 1.00 0.00 50 PRO B C 4
ATOM 3462 O O . PRO A 1 50 ? 24.619 -4.383 -1.676 1.00 0.00 50 PRO B O 4
ATOM 3473 N N . GLN A 1 51 ? 23.971 -4.057 0.456 1.00 0.00 51 GLN B N 4
ATOM 3474 C CA . GLN A 1 51 ? 24.753 -2.838 0.634 1.00 0.00 51 GLN B CA 4
ATOM 3475 C C . GLN A 1 51 ? 26.236 -3.148 0.470 1.00 0.00 51 GLN B C 4
ATOM 3476 O O . GLN A 1 51 ? 26.902 -2.608 -0.415 1.00 0.00 51 GLN B O 4
ATOM 3490 N N . PHE A 1 52 ? 26.738 -4.032 1.319 1.00 0.00 52 PHE B N 4
ATOM 3491 C CA . PHE A 1 52 ? 28.101 -4.530 1.199 1.00 0.00 52 PHE B CA 4
ATOM 3492 C C . PHE A 1 52 ? 28.204 -5.931 1.797 1.00 0.00 52 PHE B C 4
ATOM 3493 O O . PHE A 1 52 ? 28.711 -6.853 1.158 1.00 0.00 52 PHE B O 4
ATOM 3510 N N . GLU A 1 53 ? 27.712 -6.084 3.021 1.00 0.00 53 GLU B N 4
ATOM 3511 C CA . GLU A 1 53 ? 27.731 -7.375 3.698 1.00 0.00 53 GLU B CA 4
ATOM 3512 C C . GLU A 1 53 ? 26.314 -7.812 4.051 1.00 0.00 53 GLU B C 4
ATOM 3513 O O . GLU A 1 53 ? 26.107 -8.736 4.833 1.00 0.00 53 GLU B O 4
ATOM 3525 N N . LYS A 1 54 ? 25.347 -7.144 3.448 1.00 0.00 54 LYS B N 4
ATOM 3526 C CA . LYS A 1 54 ? 23.941 -7.428 3.700 1.00 0.00 54 LYS B CA 4
ATOM 3527 C C . LYS A 1 54 ? 23.491 -8.639 2.889 1.00 0.00 54 LYS B C 4
ATOM 3528 O O . LYS A 1 54 ? 23.524 -8.564 1.644 1.00 0.00 54 LYS B O 4
ATOM 3549 N N . MET A 1 1 ? -16.142 8.616 -6.906 1.00 0.00 1 MET B N 5
ATOM 3550 C CA . MET A 1 1 ? -17.014 7.476 -6.550 1.00 0.00 1 MET B CA 5
ATOM 3551 C C . MET A 1 1 ? -17.165 7.381 -5.038 1.00 0.00 1 MET B C 5
ATOM 3552 O O . MET A 1 1 ? -16.182 7.210 -4.319 1.00 0.00 1 MET B O 5
ATOM 3568 N N . ALA A 1 2 ? -18.399 7.478 -4.560 1.00 0.00 2 ALA B N 5
ATOM 3569 C CA . ALA A 1 2 ? -18.675 7.452 -3.128 1.00 0.00 2 ALA B CA 5
ATOM 3570 C C . ALA A 1 2 ? -18.423 6.066 -2.542 1.00 0.00 2 ALA B C 5
ATOM 3571 O O . ALA A 1 2 ? -18.193 5.921 -1.341 1.00 0.00 2 ALA B O 5
ATOM 3578 N N . ARG A 1 3 ? -18.468 5.051 -3.396 1.00 0.00 3 ARG B N 5
ATOM 3579 C CA . ARG A 1 3 ? -18.210 3.682 -2.968 1.00 0.00 3 ARG B CA 5
ATOM 3580 C C . ARG A 1 3 ? -16.720 3.448 -2.774 1.00 0.00 3 ARG B C 5
ATOM 3581 O O . ARG A 1 3 ? -16.315 2.563 -2.020 1.00 0.00 3 ARG B O 5
ATOM 3602 N N . LYS A 1 4 ? -15.904 4.244 -3.451 1.00 0.00 4 LYS B N 5
ATOM 3603 C CA . LYS A 1 4 ? -14.465 4.055 -3.409 1.00 0.00 4 LYS B CA 5
ATOM 3604 C C . LYS A 1 4 ? -13.763 5.244 -2.764 1.00 0.00 4 LYS B C 5
ATOM 3605 O O . LYS A 1 4 ? -13.215 6.113 -3.448 1.00 0.00 4 LYS B O 5
ATOM 3624 N N . GLN A 1 5 ? -13.804 5.281 -1.445 1.00 0.00 5 GLN B N 5
ATOM 3625 C CA . GLN A 1 5 ? -13.094 6.294 -0.681 1.00 0.00 5 GLN B CA 5
ATOM 3626 C C . GLN A 1 5 ? -12.121 5.606 0.262 1.00 0.00 5 GLN B C 5
ATOM 3627 O O . GLN A 1 5 ? -12.365 4.477 0.686 1.00 0.00 5 GLN B O 5
ATOM 3641 N N . CYS A 1 6 ? -11.028 6.279 0.581 1.00 0.00 6 CYS B N 5
ATOM 3642 C CA . CYS A 1 6 ? -10.053 5.752 1.525 1.00 0.00 6 CYS B CA 5
ATOM 3643 C C . CYS A 1 6 ? -10.740 5.467 2.858 1.00 0.00 6 CYS B C 5
ATOM 3644 O O . CYS A 1 6 ? -11.514 6.282 3.350 1.00 0.00 6 CYS B O 5
ATOM 3651 N N . GLN A 1 7 ? -10.480 4.302 3.429 1.00 0.00 7 GLN B N 5
ATOM 3652 C CA . GLN A 1 7 ? -11.094 3.932 4.703 1.00 0.00 7 GLN B CA 5
ATOM 3653 C C . GLN A 1 7 ? -10.657 4.881 5.821 1.00 0.00 7 GLN B C 5
ATOM 3654 O O . GLN A 1 7 ? -11.252 4.906 6.896 1.00 0.00 7 GLN B O 5
ATOM 3668 N N . VAL A 1 8 ? -9.619 5.662 5.554 1.00 0.00 8 VAL B N 5
ATOM 3669 C CA . VAL A 1 8 ? -9.119 6.633 6.516 1.00 0.00 8 VAL B CA 5
ATOM 3670 C C . VAL A 1 8 ? -9.492 8.062 6.107 1.00 0.00 8 VAL B C 5
ATOM 3671 O O . VAL A 1 8 ? -9.713 8.925 6.959 1.00 0.00 8 VAL B O 5
ATOM 3684 N N . CYS A 1 9 ? -9.559 8.310 4.804 1.00 0.00 9 CYS B N 5
ATOM 3685 C CA . CYS A 1 9 ? -9.818 9.652 4.299 1.00 0.00 9 CYS B CA 5
ATOM 3686 C C . CYS A 1 9 ? -11.082 9.670 3.446 1.00 0.00 9 CYS B C 5
ATOM 3687 O O . CYS A 1 9 ? -11.276 8.794 2.608 1.00 0.00 9 CYS B O 5
ATOM 3694 N N . GLY A 1 10 ? -11.914 10.685 3.627 1.00 0.00 10 GLY B N 5
ATOM 3695 C CA . GLY A 1 10 ? -13.151 10.777 2.869 1.00 0.00 10 GLY B CA 5
ATOM 3696 C C . GLY A 1 10 ? -12.938 11.283 1.454 1.00 0.00 10 GLY B C 5
ATOM 3697 O O . GLY A 1 10 ? -13.856 11.821 0.834 1.00 0.00 10 GLY B O 5
ATOM 3701 N N . GLN A 1 11 ? -11.729 11.113 0.941 1.00 0.00 11 GLN B N 5
ATOM 3702 C CA . GLN A 1 11 ? -11.416 11.508 -0.420 1.00 0.00 11 GLN B CA 5
ATOM 3703 C C . GLN A 1 11 ? -11.274 10.268 -1.298 1.00 0.00 11 GLN B C 5
ATOM 3704 O O . GLN A 1 11 ? -10.956 9.184 -0.793 1.00 0.00 11 GLN B O 5
ATOM 3718 N N . PRO A 1 12 ? -11.536 10.403 -2.612 1.00 0.00 12 PRO B N 5
ATOM 3719 C CA . PRO A 1 12 ? -11.381 9.306 -3.572 1.00 0.00 12 PRO B CA 5
ATOM 3720 C C . PRO A 1 12 ? -10.039 8.590 -3.434 1.00 0.00 12 PRO B C 5
ATOM 3721 O O . PRO A 1 12 ? -8.974 9.216 -3.469 1.00 0.00 12 PRO B O 5
ATOM 3732 N N . ALA A 1 13 ? -10.107 7.280 -3.260 1.00 0.00 13 ALA B N 5
ATOM 3733 C CA . ALA A 1 13 ? -8.921 6.461 -3.082 1.00 0.00 13 ALA B CA 5
ATOM 3734 C C . ALA A 1 13 ? -8.141 6.336 -4.381 1.00 0.00 13 ALA B C 5
ATOM 3735 O O . ALA A 1 13 ? -8.719 6.119 -5.449 1.00 0.00 13 ALA B O 5
ATOM 3742 N N . THR A 1 14 ? -6.830 6.491 -4.286 1.00 0.00 14 THR B N 5
ATOM 3743 C CA . THR A 1 14 ? -5.964 6.413 -5.445 1.00 0.00 14 THR B CA 5
ATOM 3744 C C . THR A 1 14 ? -5.770 4.968 -5.898 1.00 0.00 14 THR B C 5
ATOM 3745 O O . THR A 1 14 ? -5.593 4.697 -7.086 1.00 0.00 14 THR B O 5
ATOM 3756 N N . VAL A 1 15 ? -5.804 4.040 -4.949 1.00 0.00 15 VAL B N 5
ATOM 3757 C CA . VAL A 1 15 ? -5.575 2.635 -5.254 1.00 0.00 15 VAL B CA 5
ATOM 3758 C C . VAL A 1 15 ? -6.656 1.752 -4.649 1.00 0.00 15 VAL B C 5
ATOM 3759 O O . VAL A 1 15 ? -7.443 2.193 -3.807 1.00 0.00 15 VAL B O 5
ATOM 3772 N N . ARG A 1 16 ? -6.673 0.503 -5.083 1.00 0.00 16 ARG B N 5
ATOM 3773 C CA . ARG A 1 16 ? -7.571 -0.494 -4.535 1.00 0.00 16 ARG B CA 5
ATOM 3774 C C . ARG A 1 16 ? -6.777 -1.735 -4.140 1.00 0.00 16 ARG B C 5
ATOM 3775 O O . ARG A 1 16 ? -6.069 -2.321 -4.959 1.00 0.00 16 ARG B O 5
ATOM 3796 N N . VAL A 1 17 ? -6.866 -2.113 -2.877 1.00 0.00 17 VAL B N 5
ATOM 3797 C CA . VAL A 1 17 ? -6.126 -3.262 -2.379 1.00 0.00 17 VAL B CA 5
ATOM 3798 C C . VAL A 1 17 ? -7.076 -4.421 -2.119 1.00 0.00 17 VAL B C 5
ATOM 3799 O O . VAL A 1 17 ? -7.990 -4.313 -1.309 1.00 0.00 17 VAL B O 5
ATOM 3812 N N . GLU A 1 18 ? -6.868 -5.519 -2.818 1.00 0.00 18 GLU B N 5
ATOM 3813 C CA . GLU A 1 18 ? -7.740 -6.676 -2.685 1.00 0.00 18 GLU B CA 5
ATOM 3814 C C . GLU A 1 18 ? -7.185 -7.649 -1.655 1.00 0.00 18 GLU B C 5
ATOM 3815 O O . GLU A 1 18 ? -6.075 -8.163 -1.804 1.00 0.00 18 GLU B O 5
ATOM 3827 N N . ALA A 1 19 ? -7.958 -7.885 -0.606 1.00 0.00 19 ALA B N 5
ATOM 3828 C CA . ALA A 1 19 ? -7.536 -8.760 0.475 1.00 0.00 19 ALA B CA 5
ATOM 3829 C C . ALA A 1 19 ? -8.593 -9.820 0.751 1.00 0.00 19 ALA B C 5
ATOM 3830 O O . ALA A 1 19 ? -9.756 -9.500 1.018 1.00 0.00 19 ALA B O 5
ATOM 3837 N N . ASN A 1 20 ? -8.195 -11.076 0.666 1.00 0.00 20 ASN B N 5
ATOM 3838 C CA . ASN A 1 20 ? -9.096 -12.184 0.941 1.00 0.00 20 ASN B CA 5
ATOM 3839 C C . ASN A 1 20 ? -9.035 -12.548 2.415 1.00 0.00 20 ASN B C 5
ATOM 3840 O O . ASN A 1 20 ? -7.996 -12.991 2.913 1.00 0.00 20 ASN B O 5
ATOM 3851 N N . LEU A 1 21 ? -10.141 -12.347 3.110 1.00 0.00 21 LEU B N 5
ATOM 3852 C CA . LEU A 1 21 ? -10.211 -12.632 4.531 1.00 0.00 21 LEU B CA 5
ATOM 3853 C C . LEU A 1 21 ? -11.421 -13.505 4.838 1.00 0.00 21 LEU B C 5
ATOM 3854 O O . LEU A 1 21 ? -12.559 -13.123 4.552 1.00 0.00 21 LEU B O 5
ATOM 3870 N N . ASN A 1 22 ? -11.159 -14.678 5.411 1.00 0.00 22 ASN B N 5
ATOM 3871 C CA . ASN A 1 22 ? -12.205 -15.638 5.769 1.00 0.00 22 ASN B CA 5
ATOM 3872 C C . ASN A 1 22 ? -12.983 -16.064 4.523 1.00 0.00 22 ASN B C 5
ATOM 3873 O O . ASN A 1 22 ? -14.185 -16.309 4.571 1.00 0.00 22 ASN B O 5
ATOM 3884 N N . GLY A 1 23 ? -12.282 -16.141 3.397 1.00 0.00 23 GLY B N 5
ATOM 3885 C CA . GLY A 1 23 ? -12.908 -16.562 2.156 1.00 0.00 23 GLY B CA 5
ATOM 3886 C C . GLY A 1 23 ? -13.594 -15.416 1.440 1.00 0.00 23 GLY B C 5
ATOM 3887 O O . GLY A 1 23 ? -13.909 -15.512 0.253 1.00 0.00 23 GLY B O 5
ATOM 3891 N N . ARG A 1 24 ? -13.829 -14.327 2.160 1.00 0.00 24 ARG B N 5
ATOM 3892 C CA . ARG A 1 24 ? -14.473 -13.159 1.592 1.00 0.00 24 ARG B CA 5
ATOM 3893 C C . ARG A 1 24 ? -13.446 -12.295 0.873 1.00 0.00 24 ARG B C 5
ATOM 3894 O O . ARG A 1 24 ? -12.415 -11.936 1.447 1.00 0.00 24 ARG B O 5
ATOM 3915 N N . HIS A 1 25 ? -13.725 -11.966 -0.379 1.00 0.00 25 HIS B N 5
ATOM 3916 C CA . HIS A 1 25 ? -12.845 -11.104 -1.149 1.00 0.00 25 HIS B CA 5
ATOM 3917 C C . HIS A 1 25 ? -13.209 -9.656 -0.865 1.00 0.00 25 HIS B C 5
ATOM 3918 O O . HIS A 1 25 ? -14.187 -9.136 -1.403 1.00 0.00 25 HIS B O 5
ATOM 3932 N N . SER A 1 26 ? -12.443 -9.013 -0.006 1.00 0.00 26 SER B N 5
ATOM 3933 C CA . SER A 1 26 ? -12.748 -7.655 0.396 1.00 0.00 26 SER B CA 5
ATOM 3934 C C . SER A 1 26 ? -11.756 -6.671 -0.201 1.00 0.00 26 SER B C 5
ATOM 3935 O O . SER A 1 26 ? -10.545 -6.879 -0.147 1.00 0.00 26 SER B O 5
ATOM 3943 N N . THR A 1 27 ? -12.279 -5.611 -0.792 1.00 0.00 27 THR B N 5
ATOM 3944 C CA . THR A 1 27 ? -11.443 -4.591 -1.389 1.00 0.00 27 THR B CA 5
ATOM 3945 C C . THR A 1 27 ? -11.261 -3.422 -0.425 1.00 0.00 27 THR B C 5
ATOM 3946 O O . THR A 1 27 ? -12.233 -2.886 0.115 1.00 0.00 27 THR B O 5
ATOM 3957 N N . MET A 1 28 ? -10.015 -3.058 -0.192 1.00 0.00 28 MET B N 5
ATOM 3958 C CA . MET A 1 28 ? -9.684 -1.945 0.674 1.00 0.00 28 MET B CA 5
ATOM 3959 C C . MET A 1 28 ? -9.300 -0.738 -0.168 1.00 0.00 28 MET B C 5
ATOM 3960 O O . MET A 1 28 ? -8.348 -0.792 -0.947 1.00 0.00 28 MET B O 5
ATOM 3974 N N . LEU A 1 29 ? -10.056 0.337 -0.029 1.00 0.00 29 LEU B N 5
ATOM 3975 C CA . LEU A 1 29 ? -9.777 1.555 -0.768 1.00 0.00 29 LEU B CA 5
ATOM 3976 C C . LEU A 1 29 ? -8.859 2.459 0.039 1.00 0.00 29 LEU B C 5
ATOM 3977 O O . LEU A 1 29 ? -9.172 2.838 1.172 1.00 0.00 29 LEU B O 5
ATOM 3993 N N . LEU A 1 30 ? -7.722 2.793 -0.549 1.00 0.00 30 LEU B N 5
ATOM 3994 C CA . LEU A 1 30 ? -6.688 3.544 0.143 1.00 0.00 30 LEU B CA 5
ATOM 3995 C C . LEU A 1 30 ? -6.091 4.606 -0.774 1.00 0.00 30 LEU B C 5
ATOM 3996 O O . LEU A 1 30 ? -6.145 4.481 -1.998 1.00 0.00 30 LEU B O 5
ATOM 4012 N N . CYS A 1 31 ? -5.544 5.663 -0.188 1.00 0.00 31 CYS B N 5
ATOM 4013 C CA . CYS A 1 31 ? -4.798 6.645 -0.962 1.00 0.00 31 CYS B CA 5
ATOM 4014 C C . CYS A 1 31 ? -3.477 6.019 -1.406 1.00 0.00 31 CYS B C 5
ATOM 4015 O O . CYS A 1 31 ? -3.014 5.048 -0.801 1.00 0.00 31 CYS B O 5
ATOM 4022 N N . ASP A 1 32 ? -2.869 6.578 -2.442 1.00 0.00 32 ASP B N 5
ATOM 4023 C CA . ASP A 1 32 ? -1.600 6.066 -2.955 1.00 0.00 32 ASP B CA 5
ATOM 4024 C C . ASP A 1 32 ? -0.531 6.108 -1.870 1.00 0.00 32 ASP B C 5
ATOM 4025 O O . ASP A 1 32 ? 0.270 5.188 -1.738 1.00 0.00 32 ASP B O 5
ATOM 4034 N N . ASP A 1 33 ? -0.560 7.172 -1.074 1.00 0.00 33 ASP B N 5
ATOM 4035 C CA . ASP A 1 33 ? 0.408 7.363 0.002 1.00 0.00 33 ASP B CA 5
ATOM 4036 C C . ASP A 1 33 ? 0.308 6.245 1.033 1.00 0.00 33 ASP B C 5
ATOM 4037 O O . ASP A 1 33 ? 1.314 5.813 1.597 1.00 0.00 33 ASP B O 5
ATOM 4046 N N . HIS A 1 34 ? -0.910 5.766 1.258 1.00 0.00 34 HIS B N 5
ATOM 4047 C CA . HIS A 1 34 ? -1.136 4.657 2.178 1.00 0.00 34 HIS B CA 5
ATOM 4048 C C . HIS A 1 34 ? -0.542 3.390 1.595 1.00 0.00 34 HIS B C 5
ATOM 4049 O O . HIS A 1 34 ? 0.122 2.623 2.285 1.00 0.00 34 HIS B O 5
ATOM 4063 N N . TYR A 1 35 ? -0.789 3.187 0.307 1.00 0.00 35 TYR B N 5
ATOM 4064 C CA . TYR A 1 35 ? -0.292 2.020 -0.398 1.00 0.00 35 TYR B CA 5
ATOM 4065 C C . TYR A 1 35 ? 1.227 1.999 -0.354 1.00 0.00 35 TYR B C 5
ATOM 4066 O O . TYR A 1 35 ? 1.842 0.944 -0.215 1.00 0.00 35 TYR B O 5
ATOM 4084 N N . ARG A 1 36 ? 1.819 3.185 -0.436 1.00 0.00 36 ARG B N 5
ATOM 4085 C CA . ARG A 1 36 ? 3.263 3.330 -0.334 1.00 0.00 36 ARG B CA 5
ATOM 4086 C C . ARG A 1 36 ? 3.742 2.833 1.021 1.00 0.00 36 ARG B C 5
ATOM 4087 O O . ARG A 1 36 ? 4.778 2.182 1.116 1.00 0.00 36 ARG B O 5
ATOM 4108 N N . GLN A 1 37 ? 2.964 3.119 2.059 1.00 0.00 37 GLN B N 5
ATOM 4109 C CA . GLN A 1 37 ? 3.316 2.717 3.412 1.00 0.00 37 GLN B CA 5
ATOM 4110 C C . GLN A 1 37 ? 3.251 1.197 3.567 1.00 0.00 37 GLN B C 5
ATOM 4111 O O . GLN A 1 37 ? 4.167 0.584 4.114 1.00 0.00 37 GLN B O 5
ATOM 4125 N N . LEU A 1 38 ? 2.177 0.591 3.067 1.00 0.00 38 LEU B N 5
ATOM 4126 C CA . LEU A 1 38 ? 2.015 -0.864 3.154 1.00 0.00 38 LEU B CA 5
ATOM 4127 C C . LEU A 1 38 ? 3.099 -1.578 2.353 1.00 0.00 38 LEU B C 5
ATOM 4128 O O . LEU A 1 38 ? 3.689 -2.554 2.820 1.00 0.00 38 LEU B O 5
ATOM 4144 N N . VAL A 1 39 ? 3.362 -1.083 1.152 1.00 0.00 39 VAL B N 5
ATOM 4145 C CA . VAL A 1 39 ? 4.412 -1.641 0.304 1.00 0.00 39 VAL B CA 5
ATOM 4146 C C . VAL A 1 39 ? 5.783 -1.455 0.959 1.00 0.00 39 VAL B C 5
ATOM 4147 O O . VAL A 1 39 ? 6.637 -2.346 0.905 1.00 0.00 39 VAL B O 5
ATOM 4160 N N . ARG A 1 40 ? 5.963 -0.306 1.603 1.00 0.00 40 ARG B N 5
ATOM 4161 C CA . ARG A 1 40 ? 7.216 0.033 2.274 1.00 0.00 40 ARG B CA 5
ATOM 4162 C C . ARG A 1 40 ? 7.513 -0.936 3.414 1.00 0.00 40 ARG B C 5
ATOM 4163 O O . ARG A 1 40 ? 8.648 -1.382 3.580 1.00 0.00 40 ARG B O 5
ATOM 4184 N N . GLN A 1 41 ? 6.491 -1.267 4.191 1.00 0.00 41 GLN B N 5
ATOM 4185 C CA . GLN A 1 41 ? 6.670 -2.137 5.348 1.00 0.00 41 GLN B CA 5
ATOM 4186 C C . GLN A 1 41 ? 6.814 -3.595 4.926 1.00 0.00 41 GLN B C 5
ATOM 4187 O O . GLN A 1 41 ? 7.366 -4.412 5.666 1.00 0.00 41 GLN B O 5
ATOM 4201 N N . GLN A 1 42 ? 6.328 -3.916 3.737 1.00 0.00 42 GLN B N 5
ATOM 4202 C CA . GLN A 1 42 ? 6.422 -5.274 3.216 1.00 0.00 42 GLN B CA 5
ATOM 4203 C C . GLN A 1 42 ? 7.823 -5.548 2.673 1.00 0.00 42 GLN B C 5
ATOM 4204 O O . GLN A 1 42 ? 8.439 -6.560 3.011 1.00 0.00 42 GLN B O 5
ATOM 4218 N N . LYS A 1 43 ? 8.312 -4.631 1.838 1.00 0.00 43 LYS B N 5
ATOM 4219 C CA . LYS A 1 43 ? 9.622 -4.767 1.195 1.00 0.00 43 LYS B CA 5
ATOM 4220 C C . LYS A 1 43 ? 9.676 -6.007 0.304 1.00 0.00 43 LYS B C 5
ATOM 4221 O O . LYS A 1 43 ? 10.227 -7.043 0.680 1.00 0.00 43 LYS B O 5
ATOM 4240 N N . ARG A 1 44 ? 9.076 -5.894 -0.874 1.00 0.00 44 ARG B N 5
ATOM 4241 C CA . ARG A 1 44 ? 9.069 -6.975 -1.852 1.00 0.00 44 ARG B CA 5
ATOM 4242 C C . ARG A 1 44 ? 10.285 -6.874 -2.767 1.00 0.00 44 ARG B C 5
ATOM 4243 O O . ARG A 1 44 ? 10.748 -7.871 -3.321 1.00 0.00 44 ARG B O 5
ATOM 4264 N N . THR A 1 45 ? 10.815 -5.662 -2.897 1.00 0.00 45 THR B N 5
ATOM 4265 C CA . THR A 1 45 ? 11.955 -5.413 -3.771 1.00 0.00 45 THR B CA 5
ATOM 4266 C C . THR A 1 45 ? 13.271 -5.823 -3.100 1.00 0.00 45 THR B C 5
ATOM 4267 O O . THR A 1 45 ? 14.360 -5.508 -3.585 1.00 0.00 45 THR B O 5
ATOM 4278 N N . VAL A 1 46 ? 13.161 -6.539 -1.992 1.00 0.00 46 VAL B N 5
ATOM 4279 C CA . VAL A 1 46 ? 14.332 -7.067 -1.309 1.00 0.00 46 VAL B CA 5
ATOM 4280 C C . VAL A 1 46 ? 14.604 -8.482 -1.801 1.00 0.00 46 VAL B C 5
ATOM 4281 O O . VAL A 1 46 ? 13.936 -9.437 -1.395 1.00 0.00 46 VAL B O 5
ATOM 4294 N N . TRP A 1 47 ? 15.562 -8.605 -2.700 1.00 0.00 47 TRP B N 5
ATOM 4295 C CA . TRP A 1 47 ? 15.843 -9.876 -3.339 1.00 0.00 47 TRP B CA 5
ATOM 4296 C C . TRP A 1 47 ? 16.948 -10.617 -2.602 1.00 0.00 47 TRP B C 5
ATOM 4297 O O . TRP A 1 47 ? 18.129 -10.322 -2.781 1.00 0.00 47 TRP B O 5
ATOM 4318 N N . SER A 1 48 ? 16.557 -11.564 -1.755 1.00 0.00 48 SER B N 5
ATOM 4319 C CA . SER A 1 48 ? 17.512 -12.429 -1.076 1.00 0.00 48 SER B CA 5
ATOM 4320 C C . SER A 1 48 ? 18.344 -13.181 -2.112 1.00 0.00 48 SER B C 5
ATOM 4321 O O . SER A 1 48 ? 19.537 -13.429 -1.923 1.00 0.00 48 SER B O 5
ATOM 4329 N N . HIS A 1 49 ? 17.685 -13.529 -3.208 1.00 0.00 49 HIS B N 5
ATOM 4330 C CA . HIS A 1 49 ? 18.328 -14.125 -4.366 1.00 0.00 49 HIS B CA 5
ATOM 4331 C C . HIS A 1 49 ? 17.410 -13.940 -5.571 1.00 0.00 49 HIS B C 5
ATOM 4332 O O . HIS A 1 49 ? 16.189 -14.068 -5.440 1.00 0.00 49 HIS B O 5
ATOM 4346 N N . PRO A 1 50 ? 17.961 -13.598 -6.745 1.00 0.00 50 PRO B N 5
ATOM 4347 C CA . PRO A 1 50 ? 17.160 -13.303 -7.935 1.00 0.00 50 PRO B CA 5
ATOM 4348 C C . PRO A 1 50 ? 16.515 -14.550 -8.537 1.00 0.00 50 PRO B C 5
ATOM 4349 O O . PRO A 1 50 ? 17.010 -15.115 -9.515 1.00 0.00 50 PRO B O 5
ATOM 4360 N N . GLN A 1 51 ? 15.422 -14.983 -7.927 1.00 0.00 51 GLN B N 5
ATOM 4361 C CA . GLN A 1 51 ? 14.659 -16.121 -8.419 1.00 0.00 51 GLN B CA 5
ATOM 4362 C C . GLN A 1 51 ? 13.176 -15.919 -8.142 1.00 0.00 51 GLN B C 5
ATOM 4363 O O . GLN A 1 51 ? 12.373 -15.805 -9.066 1.00 0.00 51 GLN B O 5
ATOM 4377 N N . PHE A 1 52 ? 12.827 -15.858 -6.860 1.00 0.00 52 PHE B N 5
ATOM 4378 C CA . PHE A 1 52 ? 11.437 -15.677 -6.448 1.00 0.00 52 PHE B CA 5
ATOM 4379 C C . PHE A 1 52 ? 10.945 -14.290 -6.844 1.00 0.00 52 PHE B C 5
ATOM 4380 O O . PHE A 1 52 ? 9.748 -14.064 -7.021 1.00 0.00 52 PHE B O 5
ATOM 4397 N N . GLU A 1 53 ? 11.887 -13.372 -6.982 1.00 0.00 53 GLU B N 5
ATOM 4398 C CA . GLU A 1 53 ? 11.593 -12.014 -7.390 1.00 0.00 53 GLU B CA 5
ATOM 4399 C C . GLU A 1 53 ? 12.864 -11.378 -7.937 1.00 0.00 53 GLU B C 5
ATOM 4400 O O . GLU A 1 53 ? 13.967 -11.708 -7.493 1.00 0.00 53 GLU B O 5
ATOM 4412 N N . LYS A 1 54 ? 12.706 -10.498 -8.911 1.00 0.00 54 LYS B N 5
ATOM 4413 C CA . LYS A 1 54 ? 13.832 -9.834 -9.546 1.00 0.00 54 LYS B CA 5
ATOM 4414 C C . LYS A 1 54 ? 13.333 -8.660 -10.375 1.00 0.00 54 LYS B C 5
ATOM 4415 O O . LYS A 1 54 ? 13.453 -7.511 -9.916 1.00 0.00 54 LYS B O 5
ATOM 4436 N N . MET A 1 1 ? -13.804 5.628 4.687 1.00 0.00 1 MET B N 6
ATOM 4437 C CA . MET A 1 1 ? -14.270 4.228 4.828 1.00 0.00 1 MET B CA 6
ATOM 4438 C C . MET A 1 1 ? -14.142 3.504 3.490 1.00 0.00 1 MET B C 6
ATOM 4439 O O . MET A 1 1 ? -14.444 4.074 2.441 1.00 0.00 1 MET B O 6
ATOM 4455 N N . ALA A 1 2 ? -13.691 2.253 3.532 1.00 0.00 2 ALA B N 6
ATOM 4456 C CA . ALA A 1 2 ? -13.413 1.488 2.320 1.00 0.00 2 ALA B CA 6
ATOM 4457 C C . ALA A 1 2 ? -14.691 1.072 1.597 1.00 0.00 2 ALA B C 6
ATOM 4458 O O . ALA A 1 2 ? -15.243 -0.000 1.847 1.00 0.00 2 ALA B O 6
ATOM 4465 N N . ARG A 1 3 ? -15.163 1.941 0.719 1.00 0.00 3 ARG B N 6
ATOM 4466 C CA . ARG A 1 3 ? -16.316 1.644 -0.120 1.00 0.00 3 ARG B CA 6
ATOM 4467 C C . ARG A 1 3 ? -16.143 2.318 -1.473 1.00 0.00 3 ARG B C 6
ATOM 4468 O O . ARG A 1 3 ? -15.791 1.675 -2.460 1.00 0.00 3 ARG B O 6
ATOM 4489 N N . LYS A 1 4 ? -16.378 3.621 -1.505 1.00 0.00 4 LYS B N 6
ATOM 4490 C CA . LYS A 1 4 ? -16.133 4.412 -2.701 1.00 0.00 4 LYS B CA 6
ATOM 4491 C C . LYS A 1 4 ? -15.123 5.506 -2.387 1.00 0.00 4 LYS B C 6
ATOM 4492 O O . LYS A 1 4 ? -14.946 6.459 -3.148 1.00 0.00 4 LYS B O 6
ATOM 4511 N N . GLN A 1 5 ? -14.460 5.340 -1.255 1.00 0.00 5 GLN B N 6
ATOM 4512 C CA . GLN A 1 5 ? -13.445 6.272 -0.795 1.00 0.00 5 GLN B CA 6
ATOM 4513 C C . GLN A 1 5 ? -12.377 5.527 -0.002 1.00 0.00 5 GLN B C 6
ATOM 4514 O O . GLN A 1 5 ? -12.497 4.324 0.245 1.00 0.00 5 GLN B O 6
ATOM 4528 N N . CYS A 1 6 ? -11.340 6.256 0.373 1.00 0.00 6 CYS B N 6
ATOM 4529 C CA . CYS A 1 6 ? -10.223 5.729 1.145 1.00 0.00 6 CYS B CA 6
ATOM 4530 C C . CYS A 1 6 ? -10.685 5.121 2.470 1.00 0.00 6 CYS B C 6
ATOM 4531 O O . CYS A 1 6 ? -11.605 5.620 3.117 1.00 0.00 6 CYS B O 6
ATOM 4538 N N . GLN A 1 7 ? -10.041 4.032 2.856 1.00 0.00 7 GLN B N 6
ATOM 4539 C CA . GLN A 1 7 ? -10.342 3.355 4.105 1.00 0.00 7 GLN B CA 6
ATOM 4540 C C . GLN A 1 7 ? -9.908 4.199 5.298 1.00 0.00 7 GLN B C 6
ATOM 4541 O O . GLN A 1 7 ? -10.601 4.262 6.312 1.00 0.00 7 GLN B O 6
ATOM 4555 N N . VAL A 1 8 ? -8.763 4.852 5.161 1.00 0.00 8 VAL B N 6
ATOM 4556 C CA . VAL A 1 8 ? -8.168 5.585 6.272 1.00 0.00 8 VAL B CA 6
ATOM 4557 C C . VAL A 1 8 ? -8.628 7.041 6.295 1.00 0.00 8 VAL B C 6
ATOM 4558 O O . VAL A 1 8 ? -8.982 7.566 7.349 1.00 0.00 8 VAL B O 6
ATOM 4571 N N . CYS A 1 9 ? -8.647 7.687 5.135 1.00 0.00 9 CYS B N 6
ATOM 4572 C CA . CYS A 1 9 ? -9.042 9.086 5.072 1.00 0.00 9 CYS B CA 6
ATOM 4573 C C . CYS A 1 9 ? -10.258 9.227 4.156 1.00 0.00 9 CYS B C 6
ATOM 4574 O O . CYS A 1 9 ? -10.626 8.276 3.478 1.00 0.00 9 CYS B O 6
ATOM 4581 N N . GLY A 1 10 ? -10.891 10.388 4.141 1.00 0.00 10 GLY B N 6
ATOM 4582 C CA . GLY A 1 10 ? -12.120 10.541 3.378 1.00 0.00 10 GLY B CA 6
ATOM 4583 C C . GLY A 1 10 ? -11.890 11.060 1.971 1.00 0.00 10 GLY B C 6
ATOM 4584 O O . GLY A 1 10 ? -12.794 11.629 1.359 1.00 0.00 10 GLY B O 6
ATOM 4588 N N . GLN A 1 11 ? -10.686 10.865 1.458 1.00 0.00 11 GLN B N 6
ATOM 4589 C CA . GLN A 1 11 ? -10.352 11.293 0.106 1.00 0.00 11 GLN B CA 6
ATOM 4590 C C . GLN A 1 11 ? -10.574 10.147 -0.880 1.00 0.00 11 GLN B C 6
ATOM 4591 O O . GLN A 1 11 ? -10.533 8.977 -0.489 1.00 0.00 11 GLN B O 6
ATOM 4605 N N . PRO A 1 12 ? -10.846 10.462 -2.159 1.00 0.00 12 PRO B N 6
ATOM 4606 C CA . PRO A 1 12 ? -10.949 9.448 -3.215 1.00 0.00 12 PRO B CA 6
ATOM 4607 C C . PRO A 1 12 ? -9.689 8.590 -3.296 1.00 0.00 12 PRO B C 6
ATOM 4608 O O . PRO A 1 12 ? -8.568 9.101 -3.230 1.00 0.00 12 PRO B O 6
ATOM 4619 N N . ALA A 1 13 ? -9.875 7.289 -3.432 1.00 0.00 13 ALA B N 6
ATOM 4620 C CA . ALA A 1 13 ? -8.763 6.357 -3.444 1.00 0.00 13 ALA B CA 6
ATOM 4621 C C . ALA A 1 13 ? -8.428 5.914 -4.861 1.00 0.00 13 ALA B C 6
ATOM 4622 O O . ALA A 1 13 ? -9.272 5.351 -5.562 1.00 0.00 13 ALA B O 6
ATOM 4629 N N . THR A 1 14 ? -7.199 6.170 -5.281 1.00 0.00 14 THR B N 6
ATOM 4630 C CA . THR A 1 14 ? -6.760 5.770 -6.608 1.00 0.00 14 THR B CA 6
ATOM 4631 C C . THR A 1 14 ? -6.262 4.320 -6.609 1.00 0.00 14 THR B C 6
ATOM 4632 O O . THR A 1 14 ? -6.062 3.722 -7.666 1.00 0.00 14 THR B O 6
ATOM 4643 N N . VAL A 1 15 ? -6.073 3.750 -5.426 1.00 0.00 15 VAL B N 6
ATOM 4644 C CA . VAL A 1 15 ? -5.631 2.371 -5.316 1.00 0.00 15 VAL B CA 6
ATOM 4645 C C . VAL A 1 15 ? -6.705 1.520 -4.650 1.00 0.00 15 VAL B C 6
ATOM 4646 O O . VAL A 1 15 ? -7.071 1.749 -3.498 1.00 0.00 15 VAL B O 6
ATOM 4659 N N . ARG A 1 16 ? -7.215 0.546 -5.384 1.00 0.00 16 ARG B N 6
ATOM 4660 C CA . ARG A 1 16 ? -8.183 -0.390 -4.840 1.00 0.00 16 ARG B CA 6
ATOM 4661 C C . ARG A 1 16 ? -7.519 -1.747 -4.649 1.00 0.00 16 ARG B C 6
ATOM 4662 O O . ARG A 1 16 ? -7.132 -2.399 -5.620 1.00 0.00 16 ARG B O 6
ATOM 4683 N N 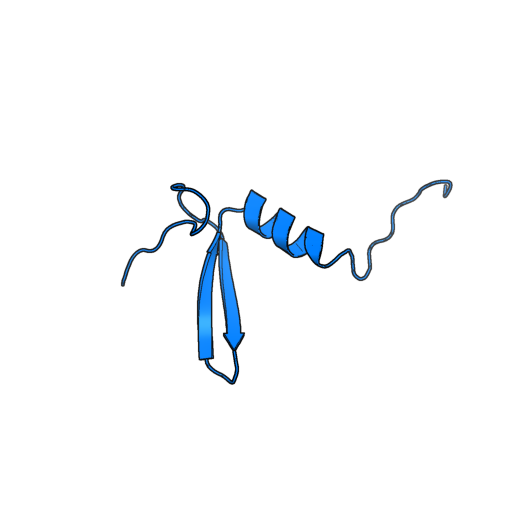. VAL A 1 17 ? -7.374 -2.162 -3.404 1.00 0.00 17 VAL B N 6
ATOM 4684 C CA . VAL A 1 17 ? -6.723 -3.424 -3.097 1.00 0.00 17 VAL B CA 6
ATOM 4685 C C . VAL A 1 17 ? -7.754 -4.457 -2.677 1.00 0.00 17 VAL B C 6
ATOM 4686 O O . VAL A 1 17 ? -8.539 -4.225 -1.762 1.00 0.00 17 VAL B O 6
ATOM 4699 N N . GLU A 1 18 ? -7.770 -5.584 -3.362 1.00 0.00 18 GLU B N 6
ATOM 4700 C CA . GLU A 1 18 ? -8.652 -6.673 -2.994 1.00 0.00 18 GLU B CA 6
ATOM 4701 C C . GLU A 1 18 ? -7.839 -7.812 -2.393 1.00 0.00 18 GLU B C 6
ATOM 4702 O O . GLU A 1 18 ? -6.839 -8.251 -2.968 1.00 0.00 18 GLU B O 6
ATOM 4714 N N . ALA A 1 19 ? -8.244 -8.263 -1.222 1.00 0.00 19 ALA B N 6
ATOM 4715 C CA . ALA A 1 19 ? -7.558 -9.354 -0.554 1.00 0.00 19 ALA B CA 6
ATOM 4716 C C . ALA A 1 19 ? -8.565 -10.327 0.031 1.00 0.00 19 ALA B C 6
ATOM 4717 O O . ALA A 1 19 ? -9.390 -9.950 0.863 1.00 0.00 19 ALA B O 6
ATOM 4724 N N . ASN A 1 20 ? -8.522 -11.567 -0.424 1.00 0.00 20 ASN B N 6
ATOM 4725 C CA . ASN A 1 20 ? -9.402 -12.592 0.108 1.00 0.00 20 ASN B CA 6
ATOM 4726 C C . ASN A 1 20 ? -8.737 -13.271 1.293 1.00 0.00 20 ASN B C 6
ATOM 4727 O O . ASN A 1 20 ? -7.912 -14.171 1.130 1.00 0.00 20 ASN B O 6
ATOM 4738 N N . LEU A 1 21 ? -9.094 -12.820 2.483 1.00 0.00 21 LEU B N 6
ATOM 4739 C CA . LEU A 1 21 ? -8.498 -13.323 3.707 1.00 0.00 21 LEU B CA 6
ATOM 4740 C C . LEU A 1 21 ? -9.259 -14.542 4.210 1.00 0.00 21 LEU B C 6
ATOM 4741 O O . LEU A 1 21 ? -10.384 -14.425 4.706 1.00 0.00 21 LEU B O 6
ATOM 4757 N N . ASN A 1 22 ? -8.639 -15.709 4.059 1.00 0.00 22 ASN B N 6
ATOM 4758 C CA . ASN A 1 22 ? -9.212 -16.977 4.510 1.00 0.00 22 ASN B CA 6
ATOM 4759 C C . ASN A 1 22 ? -10.552 -17.233 3.818 1.00 0.00 22 ASN B C 6
ATOM 4760 O O . ASN A 1 22 ? -11.472 -17.815 4.391 1.00 0.00 22 ASN B O 6
ATOM 4771 N N . GLY A 1 23 ? -10.648 -16.797 2.569 1.00 0.00 23 GLY B N 6
ATOM 4772 C CA . GLY A 1 23 ? -11.862 -16.998 1.802 1.00 0.00 23 GLY B CA 6
ATOM 4773 C C . GLY A 1 23 ? -12.763 -15.780 1.803 1.00 0.00 23 GLY B C 6
ATOM 4774 O O . GLY A 1 23 ? -13.522 -15.566 0.857 1.00 0.00 23 GLY B O 6
ATOM 4778 N N . ARG A 1 24 ? -12.678 -14.971 2.852 1.00 0.00 24 ARG B N 6
ATOM 4779 C CA . ARG A 1 24 ? -13.499 -13.771 2.949 1.00 0.00 24 ARG B CA 6
ATOM 4780 C C . ARG A 1 24 ? -12.942 -12.679 2.042 1.00 0.00 24 ARG B C 6
ATOM 4781 O O . ARG A 1 24 ? -11.762 -12.348 2.123 1.00 0.00 24 ARG B O 6
ATOM 4802 N N . HIS A 1 25 ? -13.782 -12.116 1.188 1.00 0.00 25 HIS B N 6
ATOM 4803 C CA . HIS A 1 25 ? -13.339 -11.043 0.311 1.00 0.00 25 HIS B CA 6
ATOM 4804 C C . HIS A 1 25 ? -13.242 -9.737 1.093 1.00 0.00 25 HIS B C 6
ATOM 4805 O O . HIS A 1 25 ? -14.052 -9.474 1.984 1.00 0.00 25 HIS B O 6
ATOM 4819 N N . SER A 1 26 ? -12.231 -8.944 0.792 1.00 0.00 26 SER B N 6
ATOM 4820 C CA . SER A 1 26 ? -12.052 -7.658 1.445 1.00 0.00 26 SER B CA 6
ATOM 4821 C C . SER A 1 26 ? -11.524 -6.630 0.455 1.00 0.00 26 SER B C 6
ATOM 4822 O O . SER A 1 26 ? -10.434 -6.784 -0.100 1.00 0.00 26 SER B O 6
ATOM 4830 N N . THR A 1 27 ? -12.316 -5.600 0.217 1.00 0.00 27 THR B N 6
ATOM 4831 C CA . THR A 1 27 ? -11.936 -4.539 -0.691 1.00 0.00 27 THR B CA 6
ATOM 4832 C C . THR A 1 27 ? -11.439 -3.329 0.095 1.00 0.00 27 THR B C 6
ATOM 4833 O O . THR A 1 27 ? -12.209 -2.676 0.803 1.00 0.00 27 THR B O 6
ATOM 4844 N N . MET A 1 28 ? -10.155 -3.046 -0.018 1.00 0.00 28 MET B N 6
ATOM 4845 C CA . MET A 1 28 ? -9.545 -1.953 0.719 1.00 0.00 28 MET B CA 6
ATOM 4846 C C . MET A 1 28 ? -9.119 -0.845 -0.235 1.00 0.00 28 MET B C 6
ATOM 4847 O O . MET A 1 28 ? -8.239 -1.037 -1.071 1.00 0.00 28 MET B O 6
ATOM 4861 N N . LEU A 1 29 ? -9.755 0.308 -0.118 1.00 0.00 29 LEU B N 6
ATOM 4862 C CA . LEU A 1 29 ? -9.429 1.441 -0.967 1.00 0.00 29 LEU B CA 6
ATOM 4863 C C . LEU A 1 29 ? -8.469 2.378 -0.253 1.00 0.00 29 LEU B C 6
ATOM 4864 O O . LEU A 1 29 ? -8.747 2.846 0.850 1.00 0.00 29 LEU B O 6
ATOM 4880 N N . LEU A 1 30 ? -7.335 2.643 -0.879 1.00 0.00 30 LEU B N 6
ATOM 4881 C CA . LEU A 1 30 ? -6.311 3.481 -0.280 1.00 0.00 30 LEU B CA 6
ATOM 4882 C C . LEU A 1 30 ? -5.806 4.511 -1.283 1.00 0.00 30 LEU B C 6
ATOM 4883 O O . LEU A 1 30 ? -5.781 4.260 -2.486 1.00 0.00 30 LEU B O 6
ATOM 4899 N N . CYS A 1 31 ? -5.431 5.682 -0.787 1.00 0.00 31 CYS B N 6
ATOM 4900 C CA . CYS A 1 31 ? -4.721 6.652 -1.610 1.00 0.00 31 CYS B CA 6
ATOM 4901 C C . CYS A 1 31 ? -3.299 6.147 -1.848 1.00 0.00 31 CYS B C 6
ATOM 4902 O O . CYS A 1 31 ? -2.829 5.264 -1.123 1.00 0.00 31 CYS B O 6
ATOM 4909 N N . ASP A 1 32 ? -2.611 6.714 -2.828 1.00 0.00 32 ASP B N 6
ATOM 4910 C CA . ASP A 1 32 ? -1.236 6.316 -3.132 1.00 0.00 32 ASP B CA 6
ATOM 4911 C C . ASP A 1 32 ? -0.343 6.523 -1.917 1.00 0.00 32 ASP B C 6
ATOM 4912 O O . ASP A 1 32 ? 0.533 5.707 -1.620 1.00 0.00 32 ASP B O 6
ATOM 4921 N N . ASP A 1 33 ? -0.610 7.606 -1.202 1.00 0.00 33 ASP B N 6
ATOM 4922 C CA . ASP A 1 33 ? 0.115 7.951 0.015 1.00 0.00 33 ASP B CA 6
ATOM 4923 C C . ASP A 1 33 ? 0.013 6.838 1.054 1.00 0.00 33 ASP B C 6
ATOM 4924 O O . ASP A 1 33 ? 0.976 6.538 1.759 1.00 0.00 33 ASP B O 6
ATOM 4933 N N . HIS A 1 34 ? -1.150 6.209 1.119 1.00 0.00 34 HIS B N 6
ATOM 4934 C CA . HIS A 1 34 ? -1.401 5.168 2.109 1.00 0.00 34 HIS B CA 6
ATOM 4935 C C . HIS A 1 34 ? -0.823 3.850 1.638 1.00 0.00 34 HIS B C 6
ATOM 4936 O O . HIS A 1 34 ? -0.231 3.106 2.415 1.00 0.00 34 HIS B O 6
ATOM 4950 N N . TYR A 1 35 ? -1.017 3.558 0.357 1.00 0.00 35 TYR B N 6
ATOM 4951 C CA . TYR A 1 35 ? -0.552 2.310 -0.218 1.00 0.00 35 TYR B CA 6
ATOM 4952 C C . TYR A 1 35 ? 0.962 2.227 -0.128 1.00 0.00 35 TYR B C 6
ATOM 4953 O O . TYR A 1 35 ? 1.521 1.179 0.193 1.00 0.00 35 TYR B O 6
ATOM 4971 N N . ARG A 1 36 ? 1.613 3.352 -0.385 1.00 0.00 36 ARG B N 6
ATOM 4972 C CA . ARG A 1 36 ? 3.059 3.437 -0.274 1.00 0.00 36 ARG B CA 6
ATOM 4973 C C . ARG A 1 36 ? 3.483 3.164 1.162 1.00 0.00 36 ARG B C 6
ATOM 4974 O O . ARG A 1 36 ? 4.445 2.442 1.407 1.00 0.00 36 ARG B O 6
ATOM 4995 N N . GLN A 1 37 ? 2.732 3.723 2.105 1.00 0.00 37 GLN B N 6
ATOM 4996 C CA . GLN A 1 37 ? 3.023 3.556 3.523 1.00 0.00 37 GLN B CA 6
ATOM 4997 C C . GLN A 1 37 ? 2.782 2.109 3.954 1.00 0.00 37 GLN B C 6
ATOM 4998 O O . GLN A 1 37 ? 3.486 1.578 4.813 1.00 0.00 37 GLN B O 6
ATOM 5012 N N . LEU A 1 38 ? 1.784 1.476 3.347 1.00 0.00 38 LEU B N 6
ATOM 5013 C CA . LEU A 1 38 ? 1.465 0.085 3.648 1.00 0.00 38 LEU B CA 6
ATOM 5014 C C . LEU A 1 38 ? 2.562 -0.831 3.119 1.00 0.00 38 LEU B C 6
ATOM 5015 O O . LEU A 1 38 ? 3.073 -1.688 3.842 1.00 0.00 38 LEU B O 6
ATOM 5031 N N . VAL A 1 39 ? 2.935 -0.634 1.861 1.00 0.00 39 VAL B N 6
ATOM 5032 C CA . VAL A 1 39 ? 3.999 -1.420 1.242 1.00 0.00 39 VAL B CA 6
ATOM 5033 C C . VAL A 1 39 ? 5.330 -1.163 1.948 1.00 0.00 39 VAL B C 6
ATOM 5034 O O . VAL A 1 39 ? 6.178 -2.044 2.038 1.00 0.00 39 VAL B O 6
ATOM 5047 N N . ARG A 1 40 ? 5.483 0.044 2.477 1.00 0.00 40 ARG B N 6
ATOM 5048 C CA . ARG A 1 40 ? 6.685 0.432 3.210 1.00 0.00 40 ARG B CA 6
ATOM 5049 C C . ARG A 1 40 ? 6.801 -0.337 4.532 1.00 0.00 40 ARG B C 6
ATOM 5050 O O . ARG A 1 40 ? 7.870 -0.397 5.140 1.00 0.00 40 ARG B O 6
ATOM 5071 N N . GLN A 1 41 ? 5.693 -0.917 4.975 1.00 0.00 41 GLN B N 6
ATOM 5072 C CA . GLN A 1 41 ? 5.674 -1.675 6.219 1.00 0.00 41 GLN B CA 6
ATOM 5073 C C . GLN A 1 41 ? 5.564 -3.174 5.959 1.00 0.00 41 GLN B C 6
ATOM 5074 O O . GLN A 1 41 ? 6.126 -3.982 6.697 1.00 0.00 41 GLN B O 6
ATOM 5088 N N . GLN A 1 42 ? 4.830 -3.543 4.918 1.00 0.00 42 GLN B N 6
ATOM 5089 C CA . GLN A 1 42 ? 4.687 -4.946 4.545 1.00 0.00 42 GLN B CA 6
ATOM 5090 C C . GLN A 1 42 ? 5.935 -5.437 3.823 1.00 0.00 42 GLN B C 6
ATOM 5091 O O . GLN A 1 42 ? 6.281 -6.617 3.880 1.00 0.00 42 GLN B O 6
ATOM 5105 N N . LYS A 1 43 ? 6.595 -4.519 3.136 1.00 0.00 43 LYS B N 6
ATOM 5106 C CA . LYS A 1 43 ? 7.823 -4.811 2.409 1.00 0.00 43 LYS B CA 6
ATOM 5107 C C . LYS A 1 43 ? 8.818 -3.688 2.667 1.00 0.00 43 LYS B C 6
ATOM 5108 O O . LYS A 1 43 ? 8.617 -2.883 3.575 1.00 0.00 43 LYS B O 6
ATOM 5127 N N . ARG A 1 44 ? 9.886 -3.636 1.891 1.00 0.00 44 ARG B N 6
ATOM 5128 C CA . ARG A 1 44 ? 10.846 -2.550 2.004 1.00 0.00 44 ARG B CA 6
ATOM 5129 C C . ARG A 1 44 ? 11.500 -2.288 0.660 1.00 0.00 44 ARG B C 6
ATOM 5130 O O . ARG A 1 44 ? 11.449 -1.171 0.142 1.00 0.00 44 ARG B O 6
ATOM 5151 N N . THR A 1 45 ? 12.096 -3.320 0.090 1.00 0.00 45 THR B N 6
ATOM 5152 C CA . THR A 1 45 ? 12.738 -3.200 -1.202 1.00 0.00 45 THR B CA 6
ATOM 5153 C C . THR A 1 45 ? 11.712 -3.328 -2.321 1.00 0.00 45 THR B C 6
ATOM 5154 O O . THR A 1 45 ? 11.320 -4.432 -2.702 1.00 0.00 45 THR B O 6
ATOM 5165 N N . VAL A 1 46 ? 11.251 -2.190 -2.812 1.00 0.00 46 VAL B N 6
ATOM 5166 C CA . VAL A 1 46 ? 10.317 -2.157 -3.922 1.00 0.00 46 VAL B CA 6
ATOM 5167 C C . VAL A 1 46 ? 10.724 -1.067 -4.908 1.00 0.00 46 VAL B C 6
ATOM 5168 O O . VAL A 1 46 ? 10.762 0.119 -4.567 1.00 0.00 46 VAL B O 6
ATOM 5181 N N . TRP A 1 47 ? 11.062 -1.477 -6.120 1.00 0.00 47 TRP B N 6
ATOM 5182 C CA . TRP A 1 47 ? 11.516 -0.544 -7.137 1.00 0.00 47 TRP B CA 6
ATOM 5183 C C . TRP A 1 47 ? 10.354 0.302 -7.635 1.00 0.00 47 TRP B C 6
ATOM 5184 O O . TRP A 1 47 ? 9.545 -0.142 -8.450 1.00 0.00 47 TRP B O 6
ATOM 5205 N N . SER A 1 48 ? 10.261 1.509 -7.105 1.00 0.00 48 SER B N 6
ATOM 5206 C CA . SER A 1 48 ? 9.218 2.441 -7.485 1.00 0.00 48 SER B CA 6
ATOM 5207 C C . SER A 1 48 ? 9.793 3.849 -7.578 1.00 0.00 48 SER B C 6
ATOM 5208 O O . SER A 1 48 ? 10.320 4.383 -6.597 1.00 0.00 48 SER B O 6
ATOM 5216 N N . HIS A 1 49 ? 9.719 4.432 -8.762 1.00 0.00 49 HIS B N 6
ATOM 5217 C CA . HIS A 1 49 ? 10.298 5.741 -9.008 1.00 0.00 49 HIS B CA 6
ATOM 5218 C C . HIS A 1 49 ? 9.222 6.827 -8.999 1.00 0.00 49 HIS B C 6
ATOM 5219 O O . HIS A 1 49 ? 8.391 6.893 -9.907 1.00 0.00 49 HIS B O 6
ATOM 5233 N N . PRO A 1 50 ? 9.213 7.680 -7.962 1.00 0.00 50 PRO B N 6
ATOM 5234 C CA . PRO A 1 50 ? 8.280 8.803 -7.874 1.00 0.00 50 PRO B CA 6
ATOM 5235 C C . PRO A 1 50 ? 8.581 9.877 -8.917 1.00 0.00 50 PRO B C 6
ATOM 5236 O O . PRO A 1 50 ? 9.525 10.657 -8.772 1.00 0.00 50 PRO B O 6
ATOM 5247 N N . GLN A 1 51 ? 7.786 9.899 -9.976 1.00 0.00 51 GLN B N 6
ATOM 5248 C CA . GLN A 1 51 ? 7.971 10.859 -11.056 1.00 0.00 51 GLN B CA 6
ATOM 5249 C C . GLN A 1 51 ? 6.629 11.453 -11.462 1.00 0.00 51 GLN B C 6
ATOM 5250 O O . GLN A 1 51 ? 6.525 12.650 -11.730 1.00 0.00 51 GLN B O 6
ATOM 5264 N N . PHE A 1 52 ? 5.614 10.592 -11.515 1.00 0.00 52 PHE B N 6
ATOM 5265 C CA . PHE A 1 52 ? 4.237 10.984 -11.824 1.00 0.00 52 PHE B CA 6
ATOM 5266 C C . PHE A 1 52 ? 4.079 11.434 -13.275 1.00 0.00 52 PHE B C 6
ATOM 5267 O O . PHE A 1 52 ? 2.998 11.855 -13.689 1.00 0.00 52 PHE B O 6
ATOM 5284 N N . GLU A 1 53 ? 5.149 11.330 -14.047 1.00 0.00 53 GLU B N 6
ATOM 5285 C CA . GLU A 1 53 ? 5.097 11.658 -15.460 1.00 0.00 53 GLU B CA 6
ATOM 5286 C C . GLU A 1 53 ? 4.708 10.425 -16.262 1.00 0.00 53 GLU B C 6
ATOM 5287 O O . GLU A 1 53 ? 5.564 9.667 -16.720 1.00 0.00 53 GLU B O 6
ATOM 5299 N N . LYS A 1 54 ? 3.413 10.220 -16.405 1.00 0.00 54 LYS B N 6
ATOM 5300 C CA . LYS A 1 54 ? 2.898 9.041 -17.075 1.00 0.00 54 LYS B CA 6
ATOM 5301 C C . LYS A 1 54 ? 2.393 9.398 -18.465 1.00 0.00 54 LYS B C 6
ATOM 5302 O O . LYS A 1 54 ? 3.012 8.960 -19.455 1.00 0.00 54 LYS B O 6
ATOM 5323 N N . MET A 1 1 ? -19.070 11.194 -7.904 1.00 0.00 1 MET B N 7
ATOM 5324 C CA . MET A 1 1 ? -18.290 10.088 -8.499 1.00 0.00 1 MET B CA 7
ATOM 5325 C C . MET A 1 1 ? -17.415 9.429 -7.441 1.00 0.00 1 MET B C 7
ATOM 5326 O O . MET A 1 1 ? -17.088 10.049 -6.426 1.00 0.00 1 MET B O 7
ATOM 5342 N N . ALA A 1 2 ? -17.060 8.169 -7.688 1.00 0.00 2 ALA B N 7
ATOM 5343 C CA . ALA A 1 2 ? -16.179 7.397 -6.814 1.00 0.00 2 ALA B CA 7
ATOM 5344 C C . ALA A 1 2 ? -16.695 7.322 -5.378 1.00 0.00 2 ALA B C 7
ATOM 5345 O O . ALA A 1 2 ? -16.305 8.114 -4.521 1.00 0.00 2 ALA B O 7
ATOM 5352 N N . ARG A 1 3 ? -17.567 6.361 -5.116 1.00 0.00 3 ARG B N 7
ATOM 5353 C CA . ARG A 1 3 ? -18.090 6.160 -3.769 1.00 0.00 3 ARG B CA 7
ATOM 5354 C C . ARG A 1 3 ? -17.082 5.404 -2.916 1.00 0.00 3 ARG B C 7
ATOM 5355 O O . ARG A 1 3 ? -17.231 5.302 -1.698 1.00 0.00 3 ARG B O 7
ATOM 5376 N N . LYS A 1 4 ? -16.057 4.868 -3.563 1.00 0.00 4 LYS B N 7
ATOM 5377 C CA . LYS A 1 4 ? -14.975 4.212 -2.853 1.00 0.00 4 LYS B CA 7
ATOM 5378 C C . LYS A 1 4 ? -13.975 5.255 -2.369 1.00 0.00 4 LYS B C 7
ATOM 5379 O O . LYS A 1 4 ? -13.144 5.742 -3.140 1.00 0.00 4 LYS B O 7
ATOM 5398 N N . GLN A 1 5 ? -14.091 5.623 -1.104 1.00 0.00 5 GLN B N 7
ATOM 5399 C CA . GLN A 1 5 ? -13.226 6.633 -0.515 1.00 0.00 5 GLN B CA 7
ATOM 5400 C C . GLN A 1 5 ? -12.178 5.979 0.375 1.00 0.00 5 GLN B C 7
ATOM 5401 O O . GLN A 1 5 ? -12.374 4.867 0.866 1.00 0.00 5 GLN B O 7
ATOM 5415 N N . CYS A 1 6 ? -11.067 6.672 0.564 1.00 0.00 6 CYS B N 7
ATOM 5416 C CA . CYS A 1 6 ? -9.998 6.207 1.439 1.00 0.00 6 CYS B CA 7
ATOM 5417 C C . CYS A 1 6 ? -10.527 5.994 2.854 1.00 0.00 6 CYS B C 7
ATOM 5418 O O . CYS A 1 6 ? -11.323 6.784 3.354 1.00 0.00 6 CYS B O 7
ATOM 5425 N N . GLN A 1 7 ? -10.090 4.921 3.490 1.00 0.00 7 GLN B N 7
ATOM 5426 C CA . GLN A 1 7 ? -10.499 4.626 4.859 1.00 0.00 7 GLN B CA 7
ATOM 5427 C C . GLN A 1 7 ? -10.122 5.774 5.797 1.00 0.00 7 GLN B C 7
ATOM 5428 O O . GLN A 1 7 ? -10.794 6.024 6.795 1.00 0.00 7 GLN B O 7
ATOM 5442 N N . VAL A 1 8 ? -9.046 6.474 5.458 1.00 0.00 8 VAL B N 7
ATOM 5443 C CA . VAL A 1 8 ? -8.543 7.563 6.285 1.00 0.00 8 VAL B CA 7
ATOM 5444 C C . VAL A 1 8 ? -8.981 8.931 5.753 1.00 0.00 8 VAL B C 7
ATOM 5445 O O . VAL A 1 8 ? -9.166 9.875 6.519 1.00 0.00 8 VAL B O 7
ATOM 5458 N N . CYS A 1 9 ? -9.178 9.031 4.447 1.00 0.00 9 CYS B N 7
ATOM 5459 C CA . CYS A 1 9 ? -9.524 10.308 3.838 1.00 0.00 9 CYS B CA 7
ATOM 5460 C C . CYS A 1 9 ? -10.884 10.207 3.164 1.00 0.00 9 CYS B C 7
ATOM 5461 O O . CYS A 1 9 ? -11.142 9.253 2.438 1.00 0.00 9 CYS B O 7
ATOM 5468 N N . GLY A 1 10 ? -11.736 11.205 3.367 1.00 0.00 10 GLY B N 7
ATOM 5469 C CA . GLY A 1 10 ? -13.042 11.213 2.725 1.00 0.00 10 GLY B CA 7
ATOM 5470 C C . GLY A 1 10 ? -12.953 11.568 1.252 1.00 0.00 10 GLY B C 7
ATOM 5471 O O . GLY A 1 10 ? -13.908 12.072 0.662 1.00 0.00 10 GLY B O 7
ATOM 5475 N N . GLN A 1 11 ? -11.797 11.305 0.666 1.00 0.00 11 GLN B N 7
ATOM 5476 C CA . GLN A 1 11 ? -11.553 11.573 -0.735 1.00 0.00 11 GLN B CA 7
ATOM 5477 C C . GLN A 1 11 ? -11.518 10.257 -1.496 1.00 0.00 11 GLN B C 7
ATOM 5478 O O . GLN A 1 11 ? -11.163 9.223 -0.918 1.00 0.00 11 GLN B O 7
ATOM 5492 N N . PRO A 1 12 ? -11.910 10.267 -2.781 1.00 0.00 12 PRO B N 7
ATOM 5493 C CA . PRO A 1 12 ? -11.872 9.076 -3.635 1.00 0.00 12 PRO B CA 7
ATOM 5494 C C . PRO A 1 12 ? -10.565 8.299 -3.497 1.00 0.00 12 PRO B C 7
ATOM 5495 O O . PRO A 1 12 ? -9.475 8.874 -3.558 1.00 0.00 12 PRO B O 7
ATOM 5506 N N . ALA A 1 13 ? -10.684 6.998 -3.282 1.00 0.00 13 ALA B N 7
ATOM 5507 C CA . ALA A 1 13 ? -9.524 6.136 -3.158 1.00 0.00 13 ALA B CA 7
ATOM 5508 C C . ALA A 1 13 ? -8.837 5.981 -4.504 1.00 0.00 13 ALA B C 7
ATOM 5509 O O . ALA A 1 13 ? -9.393 5.391 -5.434 1.00 0.00 13 ALA B O 7
ATOM 5516 N N . THR A 1 14 ? -7.638 6.527 -4.604 1.00 0.00 14 THR B N 7
ATOM 5517 C CA . THR A 1 14 ? -6.884 6.501 -5.843 1.00 0.00 14 THR B CA 7
ATOM 5518 C C . THR A 1 14 ? -6.431 5.090 -6.191 1.00 0.00 14 THR B C 7
ATOM 5519 O O . THR A 1 14 ? -6.264 4.753 -7.363 1.00 0.00 14 THR B O 7
ATOM 5530 N N . VAL A 1 15 ? -6.245 4.266 -5.170 1.00 0.00 15 VAL B N 7
ATOM 5531 C CA . VAL A 1 15 ? -5.836 2.888 -5.372 1.00 0.00 15 VAL B CA 7
ATOM 5532 C C . VAL A 1 15 ? -6.833 1.937 -4.726 1.00 0.00 15 VAL B C 7
ATOM 5533 O O . VAL A 1 15 ? -7.534 2.298 -3.776 1.00 0.00 15 VAL B O 7
ATOM 5546 N N . ARG A 1 16 ? -6.900 0.731 -5.255 1.00 0.00 16 ARG B N 7
ATOM 5547 C CA . ARG A 1 16 ? -7.760 -0.296 -4.700 1.00 0.00 16 ARG B CA 7
ATOM 5548 C C . ARG A 1 16 ? -6.923 -1.500 -4.296 1.00 0.00 16 ARG B C 7
ATOM 5549 O O . ARG A 1 16 ? -6.332 -2.171 -5.142 1.00 0.00 16 ARG B O 7
ATOM 5570 N N . VAL A 1 17 ? -6.862 -1.760 -3.003 1.00 0.00 17 VAL B N 7
ATOM 5571 C CA . VAL A 1 17 ? -6.087 -2.880 -2.496 1.00 0.00 17 VAL B CA 7
ATOM 5572 C C . VAL A 1 17 ? -7.013 -4.060 -2.270 1.00 0.00 17 VAL B C 7
ATOM 5573 O O . VAL A 1 17 ? -7.892 -4.008 -1.417 1.00 0.00 17 VAL B O 7
ATOM 5586 N N . GLU A 1 18 ? -6.830 -5.118 -3.035 1.00 0.00 18 GLU B N 7
ATOM 5587 C CA . GLU A 1 18 ? -7.726 -6.253 -2.953 1.00 0.00 18 GLU B CA 7
ATOM 5588 C C . GLU A 1 18 ? -6.961 -7.561 -3.110 1.00 0.00 18 GLU B C 7
ATOM 5589 O O . GLU A 1 18 ? -6.231 -7.757 -4.085 1.00 0.00 18 GLU B O 7
ATOM 5601 N N . ALA A 1 19 ? -7.124 -8.441 -2.134 1.00 0.00 19 ALA B N 7
ATOM 5602 C CA . ALA A 1 19 ? -6.432 -9.720 -2.131 1.00 0.00 19 ALA B CA 7
ATOM 5603 C C . ALA A 1 19 ? -7.365 -10.836 -1.664 1.00 0.00 19 ALA B C 7
ATOM 5604 O O . ALA A 1 19 ? -8.159 -10.647 -0.739 1.00 0.00 19 ALA B O 7
ATOM 5611 N N . ASN A 1 20 ? -7.276 -11.986 -2.319 1.00 0.00 20 ASN B N 7
ATOM 5612 C CA . ASN A 1 20 ? -8.097 -13.143 -1.966 1.00 0.00 20 ASN B CA 7
ATOM 5613 C C . ASN A 1 20 ? -7.594 -13.790 -0.680 1.00 0.00 20 ASN B C 7
ATOM 5614 O O . ASN A 1 20 ? -6.392 -13.993 -0.503 1.00 0.00 20 ASN B O 7
ATOM 5625 N N . LEU A 1 21 ? -8.518 -14.092 0.218 1.00 0.00 21 LEU B N 7
ATOM 5626 C CA . LEU A 1 21 ? -8.185 -14.704 1.494 1.00 0.00 21 LEU B CA 7
ATOM 5627 C C . LEU A 1 21 ? -9.270 -15.688 1.917 1.00 0.00 21 LEU B C 7
ATOM 5628 O O . LEU A 1 21 ? -10.371 -15.279 2.284 1.00 0.00 21 LEU B O 7
ATOM 5644 N N . ASN A 1 22 ? -8.962 -16.980 1.839 1.00 0.00 22 ASN B N 7
ATOM 5645 C CA . ASN A 1 22 ? -9.877 -18.038 2.289 1.00 0.00 22 ASN B CA 7
ATOM 5646 C C . ASN A 1 22 ? -11.214 -17.977 1.554 1.00 0.00 22 ASN B C 7
ATOM 5647 O O . ASN A 1 22 ? -12.258 -18.296 2.122 1.00 0.00 22 ASN B O 7
ATOM 5658 N N . GLY A 1 23 ? -11.175 -17.581 0.289 1.00 0.00 23 GLY B N 7
ATOM 5659 C CA . GLY A 1 23 ? -12.394 -17.475 -0.493 1.00 0.00 23 GLY B CA 7
ATOM 5660 C C . GLY A 1 23 ? -12.985 -16.082 -0.444 1.00 0.00 23 GLY B C 7
ATOM 5661 O O . GLY A 1 23 ? -13.773 -15.703 -1.307 1.00 0.00 23 GLY B O 7
ATOM 5665 N N . ARG A 1 24 ? -12.598 -15.323 0.566 1.00 0.00 24 ARG B N 7
ATOM 5666 C CA . ARG A 1 24 ? -13.079 -13.964 0.742 1.00 0.00 24 ARG B CA 7
ATOM 5667 C C . ARG A 1 24 ? -12.197 -12.995 -0.033 1.00 0.00 24 ARG B C 7
ATOM 5668 O O . ARG A 1 24 ? -11.038 -13.297 -0.320 1.00 0.00 24 ARG B O 7
ATOM 5689 N N . HIS A 1 25 ? -12.738 -11.841 -0.379 1.00 0.00 25 HIS B N 7
ATOM 5690 C CA . HIS A 1 25 ? -11.951 -10.813 -1.039 1.00 0.00 25 HIS B CA 7
ATOM 5691 C C . HIS A 1 25 ? -11.719 -9.649 -0.085 1.00 0.00 25 HIS B C 7
ATOM 5692 O O . HIS A 1 25 ? -12.659 -8.975 0.333 1.00 0.00 25 HIS B O 7
ATOM 5706 N N . SER A 1 26 ? -10.473 -9.442 0.296 1.00 0.00 26 SER B N 7
ATOM 5707 C CA . SER A 1 26 ? -10.134 -8.327 1.156 1.00 0.00 26 SER B CA 7
ATOM 5708 C C . SER A 1 26 ? -10.000 -7.069 0.314 1.00 0.00 26 SER B C 7
ATOM 5709 O O . SER A 1 26 ? -9.072 -6.948 -0.482 1.00 0.00 26 SER B O 7
ATOM 5717 N N . THR A 1 27 ? -10.927 -6.144 0.487 1.00 0.00 27 THR B N 7
ATOM 5718 C CA . THR A 1 27 ? -10.942 -4.930 -0.308 1.00 0.00 27 THR B CA 7
ATOM 5719 C C . THR A 1 27 ? -10.705 -3.706 0.575 1.00 0.00 27 THR B C 7
ATOM 5720 O O . THR A 1 27 ? -11.554 -3.335 1.386 1.00 0.00 27 THR B O 7
ATOM 5731 N N . MET A 1 28 ? -9.542 -3.097 0.420 1.00 0.00 28 MET B N 7
ATOM 5732 C CA . MET A 1 28 ? -9.162 -1.939 1.210 1.00 0.00 28 MET B CA 7
ATOM 5733 C C . MET A 1 28 ? -9.020 -0.717 0.309 1.00 0.00 28 MET B C 7
ATOM 5734 O O . MET A 1 28 ? -8.371 -0.778 -0.739 1.00 0.00 28 MET B O 7
ATOM 5748 N N . LEU A 1 29 ? -9.632 0.384 0.716 1.00 0.00 29 LEU B N 7
ATOM 5749 C CA . LEU A 1 29 ? -9.664 1.595 -0.091 1.00 0.00 29 LEU B CA 7
ATOM 5750 C C . LEU A 1 29 ? -8.744 2.657 0.496 1.00 0.00 29 LEU B C 7
ATOM 5751 O O . LEU A 1 29 ? -8.948 3.115 1.624 1.00 0.00 29 LEU B O 7
ATOM 5767 N N . LEU A 1 30 ? -7.732 3.048 -0.267 1.00 0.00 30 LEU B N 7
ATOM 5768 C CA . LEU A 1 30 ? -6.716 3.968 0.227 1.00 0.00 30 LEU B CA 7
ATOM 5769 C C . LEU A 1 30 ? -6.217 4.908 -0.867 1.00 0.00 30 LEU B C 7
ATOM 5770 O O . LEU A 1 30 ? -6.529 4.738 -2.044 1.00 0.00 30 LEU B O 7
ATOM 5786 N N . CYS A 1 31 ? -5.454 5.916 -0.454 1.00 0.00 31 CYS B N 7
ATOM 5787 C CA . CYS A 1 31 ? -4.673 6.717 -1.388 1.00 0.00 31 CYS B CA 7
ATOM 5788 C C . CYS A 1 31 ? -3.314 6.036 -1.578 1.00 0.00 31 CYS B C 7
ATOM 5789 O O . CYS A 1 31 ? -2.974 5.125 -0.814 1.00 0.00 31 CYS B O 7
ATOM 5796 N N . ASP A 1 32 ? -2.537 6.483 -2.558 1.00 0.00 32 ASP B N 7
ATOM 5797 C CA . ASP A 1 32 ? -1.222 5.891 -2.833 1.00 0.00 32 ASP B CA 7
ATOM 5798 C C . ASP A 1 32 ? -0.325 5.949 -1.606 1.00 0.00 32 ASP B C 7
ATOM 5799 O O . ASP A 1 32 ? 0.413 5.013 -1.328 1.00 0.00 32 ASP B O 7
ATOM 5808 N N . ASP A 1 33 ? -0.418 7.045 -0.869 1.00 0.00 33 ASP B N 7
ATOM 5809 C CA . ASP A 1 33 ? 0.413 7.260 0.315 1.00 0.00 33 ASP B CA 7
ATOM 5810 C C . ASP A 1 33 ? 0.260 6.124 1.323 1.00 0.00 33 ASP B C 7
ATOM 5811 O O . ASP A 1 33 ? 1.244 5.626 1.875 1.00 0.00 33 ASP B O 7
ATOM 5820 N N . HIS A 1 34 ? -0.975 5.699 1.528 1.00 0.00 34 HIS B N 7
ATOM 5821 C CA . HIS A 1 34 ? -1.282 4.691 2.534 1.00 0.00 34 HIS B CA 7
ATOM 5822 C C . HIS A 1 34 ? -0.900 3.321 2.003 1.00 0.00 34 HIS B C 7
ATOM 5823 O O . HIS A 1 34 ? -0.383 2.474 2.731 1.00 0.00 34 HIS B O 7
ATOM 5837 N N . TYR A 1 35 ? -1.161 3.125 0.716 1.00 0.00 35 TYR B N 7
ATOM 5838 C CA . TYR A 1 35 ? -0.832 1.885 0.035 1.00 0.00 35 TYR B CA 7
ATOM 5839 C C . TYR A 1 35 ? 0.676 1.704 -0.022 1.00 0.00 35 TYR B C 7
ATOM 5840 O O . TYR A 1 35 ? 1.187 0.606 0.154 1.00 0.00 35 TYR B O 7
ATOM 5858 N N . ARG A 1 36 ? 1.375 2.801 -0.248 1.00 0.00 36 ARG B N 7
ATOM 5859 C CA . ARG A 1 36 ? 2.827 2.801 -0.294 1.00 0.00 36 ARG B CA 7
ATOM 5860 C C . ARG A 1 36 ? 3.397 2.351 1.042 1.00 0.00 36 ARG B C 7
ATOM 5861 O O . ARG A 1 36 ? 4.350 1.572 1.094 1.00 0.00 36 ARG B O 7
ATOM 5882 N N . GLN A 1 37 ? 2.796 2.833 2.121 1.00 0.00 37 GLN B N 7
ATOM 5883 C CA . GLN A 1 37 ? 3.191 2.424 3.458 1.00 0.00 37 GLN B CA 7
ATOM 5884 C C . GLN A 1 37 ? 2.807 0.964 3.692 1.00 0.00 37 GLN B C 7
ATOM 5885 O O . GLN A 1 37 ? 3.525 0.219 4.357 1.00 0.00 37 GLN B O 7
ATOM 5899 N N . LEU A 1 38 ? 1.682 0.560 3.114 1.00 0.00 38 LEU B N 7
ATOM 5900 C CA . LEU A 1 38 ? 1.193 -0.810 3.236 1.00 0.00 38 LEU B CA 7
ATOM 5901 C C . LEU A 1 38 ? 2.115 -1.778 2.497 1.00 0.00 38 LEU B C 7
ATOM 5902 O O . LEU A 1 38 ? 2.463 -2.835 3.016 1.00 0.00 38 LEU B O 7
ATOM 5918 N N . VAL A 1 39 ? 2.518 -1.404 1.287 1.00 0.00 39 VAL B N 7
ATOM 5919 C CA . VAL A 1 39 ? 3.454 -2.207 0.499 1.00 0.00 39 VAL B CA 7
ATOM 5920 C C . VAL A 1 39 ? 4.806 -2.291 1.202 1.00 0.00 39 VAL B C 7
ATOM 5921 O O . VAL A 1 39 ? 5.529 -3.277 1.076 1.00 0.00 39 VAL B O 7
ATOM 5934 N N . ARG A 1 40 ? 5.128 -1.262 1.972 1.00 0.00 40 ARG B N 7
ATOM 5935 C CA . ARG A 1 40 ? 6.368 -1.239 2.738 1.00 0.00 40 ARG B CA 7
ATOM 5936 C C . ARG A 1 40 ? 6.289 -2.231 3.903 1.00 0.00 40 ARG B C 7
ATOM 5937 O O . ARG A 1 40 ? 7.293 -2.561 4.532 1.00 0.00 40 ARG B O 7
ATOM 5958 N N . GLN A 1 41 ? 5.081 -2.705 4.174 1.00 0.00 41 GLN B N 7
ATOM 5959 C CA . GLN A 1 41 ? 4.853 -3.705 5.208 1.00 0.00 41 GLN B CA 7
ATOM 5960 C C . GLN A 1 41 ? 4.670 -5.079 4.573 1.00 0.00 41 GLN B C 7
ATOM 5961 O O . GLN A 1 41 ? 5.249 -6.068 5.019 1.00 0.00 41 GLN B O 7
ATOM 5975 N N . GLN A 1 42 ? 3.857 -5.123 3.521 1.00 0.00 42 GLN B N 7
ATOM 5976 C CA . GLN A 1 42 ? 3.558 -6.368 2.820 1.00 0.00 42 GLN B CA 7
ATOM 5977 C C . GLN A 1 42 ? 4.787 -6.900 2.096 1.00 0.00 42 GLN B C 7
ATOM 5978 O O . GLN A 1 42 ? 5.035 -8.107 2.092 1.00 0.00 42 GLN B O 7
ATOM 5992 N N . LYS A 1 43 ? 5.543 -5.981 1.494 1.00 0.00 43 LYS B N 7
ATOM 5993 C CA . LYS A 1 43 ? 6.735 -6.308 0.708 1.00 0.00 43 LYS B CA 7
ATOM 5994 C C . LYS A 1 43 ? 6.358 -7.003 -0.598 1.00 0.00 43 LYS B C 7
ATOM 5995 O O . LYS A 1 43 ? 6.369 -6.386 -1.662 1.00 0.00 43 LYS B O 7
ATOM 6014 N N . ARG A 1 44 ? 6.007 -8.280 -0.514 1.00 0.00 44 ARG B N 7
ATOM 6015 C CA . ARG A 1 44 ? 5.670 -9.060 -1.698 1.00 0.00 44 ARG B CA 7
ATOM 6016 C C . ARG A 1 44 ? 4.498 -9.987 -1.404 1.00 0.00 44 ARG B C 7
ATOM 6017 O O . ARG A 1 44 ? 4.071 -10.117 -0.255 1.00 0.00 44 ARG B O 7
ATOM 6038 N N . THR A 1 45 ? 3.991 -10.641 -2.438 1.00 0.00 45 THR B N 7
ATOM 6039 C CA . THR A 1 45 ? 2.859 -11.537 -2.289 1.00 0.00 45 THR B CA 7
ATOM 6040 C C . THR A 1 45 ? 3.333 -12.929 -1.872 1.00 0.00 45 THR B C 7
ATOM 6041 O O . THR A 1 45 ? 3.418 -13.848 -2.686 1.00 0.00 45 THR B O 7
ATOM 6052 N N . VAL A 1 46 ? 3.690 -13.052 -0.600 1.00 0.00 46 VAL B N 7
ATOM 6053 C CA . VAL A 1 46 ? 4.159 -14.319 -0.047 1.00 0.00 46 VAL B CA 7
ATOM 6054 C C . VAL A 1 46 ? 3.470 -14.615 1.279 1.00 0.00 46 VAL B C 7
ATOM 6055 O O . VAL A 1 46 ? 3.990 -15.367 2.105 1.00 0.00 46 VAL B O 7
ATOM 6068 N N . TRP A 1 47 ? 2.284 -14.045 1.455 1.00 0.00 47 TRP B N 7
ATOM 6069 C CA . TRP A 1 47 ? 1.544 -14.169 2.705 1.00 0.00 47 TRP B CA 7
ATOM 6070 C C . TRP A 1 47 ? 1.220 -15.629 2.998 1.00 0.00 47 TRP B C 7
ATOM 6071 O O . TRP A 1 47 ? 1.385 -16.102 4.123 1.00 0.00 47 TRP B O 7
ATOM 6092 N N . SER A 1 48 ? 0.770 -16.338 1.978 1.00 0.00 48 SER B N 7
ATOM 6093 C CA . SER A 1 48 ? 0.499 -17.758 2.093 1.00 0.00 48 SER B CA 7
ATOM 6094 C C . SER A 1 48 ? 1.161 -18.507 0.943 1.00 0.00 48 SER B C 7
ATOM 6095 O O . SER A 1 48 ? 1.465 -17.902 -0.087 1.00 0.00 48 SER B O 7
ATOM 6103 N N . HIS A 1 49 ? 1.393 -19.809 1.135 1.00 0.00 49 HIS B N 7
ATOM 6104 C CA . HIS A 1 49 ? 2.027 -20.666 0.125 1.00 0.00 49 HIS B CA 7
ATOM 6105 C C . HIS A 1 49 ? 3.515 -20.345 -0.027 1.00 0.00 49 HIS B C 7
ATOM 6106 O O . HIS A 1 49 ? 3.897 -19.201 -0.282 1.00 0.00 49 HIS B O 7
ATOM 6120 N N . PRO A 1 50 ? 4.377 -21.359 0.144 1.00 0.00 50 PRO B N 7
ATOM 6121 C CA . PRO A 1 50 ? 5.826 -21.196 0.016 1.00 0.00 50 PRO B CA 7
ATOM 6122 C C . PRO A 1 50 ? 6.246 -20.921 -1.426 1.00 0.00 50 PRO B C 7
ATOM 6123 O O . PRO A 1 50 ? 6.117 -21.783 -2.299 1.00 0.00 50 PRO B O 7
ATOM 6134 N N . GLN A 1 51 ? 6.734 -19.717 -1.674 1.00 0.00 51 GLN B N 7
ATOM 6135 C CA . GLN A 1 51 ? 7.134 -19.322 -3.016 1.00 0.00 51 GLN B CA 7
ATOM 6136 C C . GLN A 1 51 ? 8.564 -18.798 -3.023 1.00 0.00 51 GLN B C 7
ATOM 6137 O O . GLN A 1 51 ? 9.060 -18.336 -4.052 1.00 0.00 51 GLN B O 7
ATOM 6151 N N . PHE A 1 52 ? 9.215 -18.868 -1.859 1.00 0.00 52 PHE B N 7
ATOM 6152 C CA . PHE A 1 52 ? 10.625 -18.492 -1.711 1.00 0.00 52 PHE B CA 7
ATOM 6153 C C . PHE A 1 52 ? 10.853 -17.013 -2.033 1.00 0.00 52 PHE B C 7
ATOM 6154 O O . PHE A 1 52 ? 11.994 -16.580 -2.211 1.00 0.00 52 PHE B O 7
ATOM 6171 N N . GLU A 1 53 ? 9.760 -16.250 -2.097 1.00 0.00 53 GLU B N 7
ATOM 6172 C CA . GLU A 1 53 ? 9.804 -14.814 -2.401 1.00 0.00 53 GLU B CA 7
ATOM 6173 C C . GLU A 1 53 ? 10.329 -14.542 -3.810 1.00 0.00 53 GLU B C 7
ATOM 6174 O O . GLU A 1 53 ? 10.602 -13.392 -4.165 1.00 0.00 53 GLU B O 7
ATOM 6186 N N . LYS A 1 54 ? 10.433 -15.591 -4.614 1.00 0.00 54 LYS B N 7
ATOM 6187 C CA . LYS A 1 54 ? 10.944 -15.474 -5.973 1.00 0.00 54 LYS B CA 7
ATOM 6188 C C . LYS A 1 54 ? 10.774 -16.793 -6.714 1.00 0.00 54 LYS B C 7
ATOM 6189 O O . LYS A 1 54 ? 9.790 -16.928 -7.468 1.00 0.00 54 LYS B O 7
ATOM 6210 N N . MET A 1 1 ? -19.426 7.834 -4.839 1.00 0.00 1 MET B N 8
ATOM 6211 C CA . MET A 1 1 ? -20.155 7.118 -3.768 1.00 0.00 1 MET B CA 8
ATOM 6212 C C . MET A 1 1 ? -19.453 7.317 -2.431 1.00 0.00 1 MET B C 8
ATOM 6213 O O . MET A 1 1 ? -18.228 7.242 -2.351 1.00 0.00 1 MET B O 8
ATOM 6229 N N . ALA A 1 2 ? -20.238 7.567 -1.386 1.00 0.00 2 ALA B N 8
ATOM 6230 C CA . ALA A 1 2 ? -19.704 7.857 -0.060 1.00 0.00 2 ALA B CA 8
ATOM 6231 C C . ALA A 1 2 ? -18.926 6.675 0.511 1.00 0.00 2 ALA B C 8
ATOM 6232 O O . ALA A 1 2 ? -17.860 6.852 1.096 1.00 0.00 2 ALA B O 8
ATOM 6239 N N . ARG A 1 3 ? -19.462 5.472 0.349 1.00 0.00 3 ARG B N 8
ATOM 6240 C CA . ARG A 1 3 ? -18.792 4.273 0.844 1.00 0.00 3 ARG B CA 8
ATOM 6241 C C . ARG A 1 3 ? -17.476 4.029 0.102 1.00 0.00 3 ARG B C 8
ATOM 6242 O O . ARG A 1 3 ? -16.504 3.548 0.686 1.00 0.00 3 ARG B O 8
ATOM 6263 N N . LYS A 1 4 ? -17.439 4.380 -1.178 1.00 0.00 4 LYS B N 8
ATOM 6264 C CA . LYS A 1 4 ? -16.237 4.186 -1.981 1.00 0.00 4 LYS B CA 8
ATOM 6265 C C . LYS A 1 4 ? -15.251 5.331 -1.780 1.00 0.00 4 LYS B C 8
ATOM 6266 O O . LYS A 1 4 ? -15.032 6.151 -2.673 1.00 0.00 4 LYS B O 8
ATOM 6285 N N . GLN A 1 5 ? -14.683 5.394 -0.587 1.00 0.00 5 GLN B N 8
ATOM 6286 C CA . GLN A 1 5 ? -13.653 6.369 -0.267 1.00 0.00 5 GLN B CA 8
ATOM 6287 C C . GLN A 1 5 ? -12.508 5.681 0.460 1.00 0.00 5 GLN B C 8
ATOM 6288 O O . GLN A 1 5 ? -12.607 4.506 0.817 1.00 0.00 5 GLN B O 8
ATOM 6302 N N . CYS A 1 6 ? -11.432 6.419 0.668 1.00 0.00 6 CYS B N 8
ATOM 6303 C CA . CYS A 1 6 ? -10.278 5.946 1.417 1.00 0.00 6 CYS B CA 8
ATOM 6304 C C . CYS A 1 6 ? -10.691 5.503 2.822 1.00 0.00 6 CYS B C 8
ATOM 6305 O O . CYS A 1 6 ? -11.503 6.157 3.481 1.00 0.00 6 CYS B O 8
ATOM 6312 N N . GLN A 1 7 ? -10.145 4.379 3.261 1.00 0.00 7 GLN B N 8
ATOM 6313 C CA . GLN A 1 7 ? -10.453 3.834 4.581 1.00 0.00 7 GLN B CA 8
ATOM 6314 C C . GLN A 1 7 ? -9.759 4.616 5.691 1.00 0.00 7 GLN B C 8
ATOM 6315 O O . GLN A 1 7 ? -10.121 4.502 6.860 1.00 0.00 7 GLN B O 8
ATOM 6329 N N . VAL A 1 8 ? -8.760 5.404 5.326 1.00 0.00 8 VAL B N 8
ATOM 6330 C CA . VAL A 1 8 ? -8.011 6.171 6.309 1.00 0.00 8 VAL B CA 8
ATOM 6331 C C . VAL A 1 8 ? -8.387 7.648 6.266 1.00 0.00 8 VAL B C 8
ATOM 6332 O O . VAL A 1 8 ? -8.617 8.265 7.306 1.00 0.00 8 VAL B O 8
ATOM 6345 N N . CYS A 1 9 ? -8.464 8.213 5.068 1.00 0.00 9 CYS B N 8
ATOM 6346 C CA . CYS A 1 9 ? -8.802 9.619 4.933 1.00 0.00 9 CYS B CA 8
ATOM 6347 C C . CYS A 1 9 ? -10.052 9.755 4.068 1.00 0.00 9 CYS B C 8
ATOM 6348 O O . CYS A 1 9 ? -10.462 8.794 3.429 1.00 0.00 9 CYS B O 8
ATOM 6355 N N . GLY A 1 10 ? -10.662 10.927 4.048 1.00 0.00 10 GLY B N 8
ATOM 6356 C CA . GLY A 1 10 ? -11.901 11.097 3.308 1.00 0.00 10 GLY B CA 8
ATOM 6357 C C . GLY A 1 10 ? -11.674 11.549 1.881 1.00 0.00 10 GLY B C 8
ATOM 6358 O O . GLY A 1 10 ? -12.454 12.331 1.339 1.00 0.00 10 GLY B O 8
ATOM 6362 N N . GLN A 1 11 ? -10.605 11.067 1.271 1.00 0.00 11 GLN B N 8
ATOM 6363 C CA . GLN A 1 11 ? -10.303 11.390 -0.113 1.00 0.00 11 GLN B CA 8
ATOM 6364 C C . GLN A 1 11 ? -10.610 10.194 -1.010 1.00 0.00 11 GLN B C 8
ATOM 6365 O O . GLN A 1 11 ? -10.614 9.052 -0.539 1.00 0.00 11 GLN B O 8
ATOM 6379 N N . PRO A 1 12 ? -10.897 10.437 -2.300 1.00 0.00 12 PRO B N 8
ATOM 6380 C CA . PRO A 1 12 ? -11.116 9.364 -3.271 1.00 0.00 12 PRO B CA 8
ATOM 6381 C C . PRO A 1 12 ? -9.924 8.413 -3.349 1.00 0.00 12 PRO B C 8
ATOM 6382 O O . PRO A 1 12 ? -8.778 8.842 -3.501 1.00 0.00 12 PRO B O 8
ATOM 6393 N N . ALA A 1 13 ? -10.203 7.127 -3.240 1.00 0.00 13 ALA B N 8
ATOM 6394 C CA . ALA A 1 13 ? -9.166 6.113 -3.278 1.00 0.00 13 ALA B CA 8
ATOM 6395 C C . ALA A 1 13 ? -8.848 5.731 -4.715 1.00 0.00 13 ALA B C 8
ATOM 6396 O O . ALA A 1 13 ? -9.639 5.060 -5.380 1.00 0.00 13 ALA B O 8
ATOM 6403 N N . THR A 1 14 ? -7.696 6.173 -5.198 1.00 0.00 14 THR B N 8
ATOM 6404 C CA . THR A 1 14 ? -7.296 5.896 -6.569 1.00 0.00 14 THR B CA 8
ATOM 6405 C C . THR A 1 14 ? -6.640 4.520 -6.692 1.00 0.00 14 THR B C 8
ATOM 6406 O O . THR A 1 14 ? -6.318 4.075 -7.792 1.00 0.00 14 THR B O 8
ATOM 6417 N N . VAL A 1 15 ? -6.446 3.848 -5.563 1.00 0.00 15 VAL B N 8
ATOM 6418 C CA . VAL A 1 15 ? -5.861 2.517 -5.566 1.00 0.00 15 VAL B CA 8
ATOM 6419 C C . VAL A 1 15 ? -6.811 1.518 -4.914 1.00 0.00 15 VAL B C 8
ATOM 6420 O O . VAL A 1 15 ? -7.140 1.637 -3.733 1.00 0.00 15 VAL B O 8
ATOM 6433 N N . ARG A 1 16 ? -7.258 0.548 -5.693 1.00 0.00 16 ARG B N 8
ATOM 6434 C CA . ARG A 1 16 ? -8.098 -0.517 -5.174 1.00 0.00 16 ARG B CA 8
ATOM 6435 C C . ARG A 1 16 ? -7.257 -1.756 -4.916 1.00 0.00 16 ARG B C 8
ATOM 6436 O O . ARG A 1 16 ? -6.712 -2.352 -5.847 1.00 0.00 16 ARG B O 8
ATOM 6457 N N . VAL A 1 17 ? -7.136 -2.133 -3.656 1.00 0.00 17 VAL B N 8
ATOM 6458 C CA . VAL A 1 17 ? -6.343 -3.295 -3.291 1.00 0.00 17 VAL B CA 8
ATOM 6459 C C . VAL A 1 17 ? -7.252 -4.469 -2.962 1.00 0.00 17 VAL B C 8
ATOM 6460 O O . VAL A 1 17 ? -8.016 -4.425 -1.999 1.00 0.00 17 VAL B O 8
ATOM 6473 N N . GLU A 1 18 ? -7.176 -5.508 -3.777 1.00 0.00 18 GLU B N 8
ATOM 6474 C CA . GLU A 1 18 ? -7.954 -6.716 -3.543 1.00 0.00 18 GLU B CA 8
ATOM 6475 C C . GLU A 1 18 ? -7.151 -7.657 -2.654 1.00 0.00 18 GLU B C 8
ATOM 6476 O O . GLU A 1 18 ? -6.129 -8.201 -3.079 1.00 0.00 18 GLU B O 8
ATOM 6488 N N . ALA A 1 19 ? -7.599 -7.843 -1.425 1.00 0.00 19 ALA B N 8
ATOM 6489 C CA . ALA A 1 19 ? -6.837 -8.625 -0.459 1.00 0.00 19 ALA B CA 8
ATOM 6490 C C . ALA A 1 19 ? -7.602 -9.867 -0.021 1.00 0.00 19 ALA B C 8
ATOM 6491 O O . ALA A 1 19 ? -8.813 -9.821 0.194 1.00 0.00 19 ALA B O 8
ATOM 6498 N N . ASN A 1 20 ? -6.890 -10.979 0.094 1.00 0.00 20 ASN B N 8
ATOM 6499 C CA . ASN A 1 20 ? -7.476 -12.214 0.595 1.00 0.00 20 ASN B CA 8
ATOM 6500 C C . ASN A 1 20 ? -6.760 -12.640 1.867 1.00 0.00 20 ASN B C 8
ATOM 6501 O O . ASN A 1 20 ? -5.586 -13.001 1.837 1.00 0.00 20 ASN B O 8
ATOM 6512 N N . LEU A 1 21 ? -7.465 -12.583 2.981 1.00 0.00 21 LEU B N 8
ATOM 6513 C CA . LEU A 1 21 ? -6.877 -12.896 4.272 1.00 0.00 21 LEU B CA 8
ATOM 6514 C C . LEU A 1 21 ? -7.713 -13.944 4.989 1.00 0.00 21 LEU B C 8
ATOM 6515 O O . LEU A 1 21 ? -8.913 -13.751 5.193 1.00 0.00 21 LEU B O 8
ATOM 6531 N N . ASN A 1 22 ? -7.081 -15.059 5.338 1.00 0.00 22 ASN B N 8
ATOM 6532 C CA . ASN A 1 22 ? -7.742 -16.139 6.075 1.00 0.00 22 ASN B CA 8
ATOM 6533 C C . ASN A 1 22 ? -8.958 -16.665 5.320 1.00 0.00 22 ASN B C 8
ATOM 6534 O O . ASN A 1 22 ? -9.967 -17.040 5.923 1.00 0.00 22 ASN B O 8
ATOM 6545 N N . GLY A 1 23 ? -8.857 -16.697 3.999 1.00 0.00 23 GLY B N 8
ATOM 6546 C CA . GLY A 1 23 ? -9.944 -17.202 3.183 1.00 0.00 23 GLY B CA 8
ATOM 6547 C C . GLY A 1 23 ? -11.007 -16.157 2.907 1.00 0.00 23 GLY B C 8
ATOM 6548 O O . GLY A 1 23 ? -11.986 -16.431 2.214 1.00 0.00 23 GLY B O 8
ATOM 6552 N N . ARG A 1 24 ? -10.825 -14.959 3.447 1.00 0.00 24 ARG B N 8
ATOM 6553 C CA . ARG A 1 24 ? -11.792 -13.892 3.263 1.00 0.00 24 ARG B CA 8
ATOM 6554 C C . ARG A 1 24 ? -11.264 -12.841 2.296 1.00 0.00 24 ARG B C 8
ATOM 6555 O O . ARG A 1 24 ? -10.160 -12.325 2.471 1.00 0.00 24 ARG B O 8
ATOM 6576 N N . HIS A 1 25 ? -12.055 -12.526 1.285 1.00 0.00 25 HIS B N 8
ATOM 6577 C CA . HIS A 1 25 ? -11.713 -11.476 0.344 1.00 0.00 25 HIS B CA 8
ATOM 6578 C C . HIS A 1 25 ? -12.256 -10.142 0.841 1.00 0.00 25 HIS B C 8
ATOM 6579 O O . HIS A 1 25 ? -13.412 -10.052 1.260 1.00 0.00 25 HIS B O 8
ATOM 6593 N N . SER A 1 26 ? -11.419 -9.122 0.808 1.00 0.00 26 SER B N 8
ATOM 6594 C CA . SER A 1 26 ? -11.827 -7.785 1.197 1.00 0.00 26 SER B CA 8
ATOM 6595 C C . SER A 1 26 ? -11.137 -6.748 0.319 1.00 0.00 26 SER B C 8
ATOM 6596 O O . SER A 1 26 ? -9.924 -6.807 0.108 1.00 0.00 26 SER B O 8
ATOM 6604 N N . THR A 1 27 ? -11.916 -5.821 -0.205 1.00 0.00 27 THR B N 8
ATOM 6605 C CA . THR A 1 27 ? -11.381 -4.746 -1.020 1.00 0.00 27 THR B CA 8
ATOM 6606 C C . THR A 1 27 ? -10.945 -3.584 -0.137 1.00 0.00 27 THR B C 8
ATOM 6607 O O . THR A 1 27 ? -11.749 -3.032 0.612 1.00 0.00 27 THR B O 8
ATOM 6618 N N . MET A 1 28 ? -9.674 -3.222 -0.222 1.00 0.00 28 MET B N 8
ATOM 6619 C CA . MET A 1 28 ? -9.148 -2.121 0.565 1.00 0.00 28 MET B CA 8
ATOM 6620 C C . MET A 1 28 ? -9.003 -0.880 -0.302 1.00 0.00 28 MET B C 8
ATOM 6621 O O . MET A 1 28 ? -8.281 -0.883 -1.301 1.00 0.00 28 MET B O 8
ATOM 6635 N N . LEU A 1 29 ? -9.715 0.168 0.076 1.00 0.00 29 LEU B N 8
ATOM 6636 C CA . LEU A 1 29 ? -9.716 1.409 -0.679 1.00 0.00 29 LEU B CA 8
ATOM 6637 C C . LEU A 1 29 ? -8.773 2.421 -0.044 1.00 0.00 29 LEU B C 8
ATOM 6638 O O . LEU A 1 29 ? -9.058 2.973 1.023 1.00 0.00 29 LEU B O 8
ATOM 6654 N N . LEU A 1 30 ? -7.646 2.651 -0.697 1.00 0.00 30 LEU B N 8
ATOM 6655 C CA . LEU A 1 30 ? -6.627 3.546 -0.172 1.00 0.00 30 LEU B CA 8
ATOM 6656 C C . LEU A 1 30 ? -6.142 4.512 -1.250 1.00 0.00 30 LEU B C 8
ATOM 6657 O O . LEU A 1 30 ? -6.255 4.234 -2.444 1.00 0.00 30 LEU B O 8
ATOM 6673 N N . CYS A 1 31 ? -5.622 5.658 -0.827 1.00 0.00 31 CYS B N 8
ATOM 6674 C CA . CYS A 1 31 ? -4.910 6.536 -1.743 1.00 0.00 31 CYS B CA 8
ATOM 6675 C C . CYS A 1 31 ? -3.502 5.980 -1.964 1.00 0.00 31 CYS B C 8
ATOM 6676 O O . CYS A 1 31 ? -3.070 5.078 -1.240 1.00 0.00 31 CYS B O 8
ATOM 6683 N N . ASP A 1 32 ? -2.785 6.537 -2.929 1.00 0.00 32 ASP B N 8
ATOM 6684 C CA . ASP A 1 32 ? -1.465 6.031 -3.307 1.00 0.00 32 ASP B CA 8
ATOM 6685 C C . ASP A 1 32 ? -0.479 6.117 -2.147 1.00 0.00 32 ASP B C 8
ATOM 6686 O O . ASP A 1 32 ? 0.309 5.199 -1.920 1.00 0.00 32 ASP B O 8
ATOM 6695 N N . ASP A 1 33 ? -0.547 7.212 -1.403 1.00 0.00 33 ASP B N 8
ATOM 6696 C CA . ASP A 1 33 ? 0.361 7.438 -0.282 1.00 0.00 33 ASP B CA 8
ATOM 6697 C C . ASP A 1 33 ? 0.145 6.406 0.816 1.00 0.00 33 ASP B C 8
ATOM 6698 O O . ASP A 1 33 ? 1.098 5.908 1.416 1.00 0.00 33 ASP B O 8
ATOM 6707 N N . HIS A 1 34 ? -1.114 6.069 1.056 1.00 0.00 34 HIS B N 8
ATOM 6708 C CA . HIS A 1 34 ? -1.458 5.099 2.090 1.00 0.00 34 HIS B CA 8
ATOM 6709 C C . HIS A 1 34 ? -0.986 3.722 1.666 1.00 0.00 34 HIS B C 8
ATOM 6710 O O . HIS A 1 34 ? -0.465 2.950 2.468 1.00 0.00 34 HIS B O 8
ATOM 6724 N N . TYR A 1 35 ? -1.177 3.427 0.386 1.00 0.00 35 TYR B N 8
ATOM 6725 C CA . TYR A 1 35 ? -0.757 2.162 -0.182 1.00 0.00 35 TYR B CA 8
ATOM 6726 C C . TYR A 1 35 ? 0.748 1.991 -0.023 1.00 0.00 35 TYR B C 8
ATOM 6727 O O . TYR A 1 35 ? 1.223 0.917 0.344 1.00 0.00 35 TYR B O 8
ATOM 6745 N N . ARG A 1 36 ? 1.490 3.065 -0.261 1.00 0.00 36 ARG B N 8
ATOM 6746 C CA . ARG A 1 36 ? 2.937 3.036 -0.101 1.00 0.00 36 ARG B CA 8
ATOM 6747 C C . ARG A 1 36 ? 3.308 2.834 1.358 1.00 0.00 36 ARG B C 8
ATOM 6748 O O . ARG A 1 36 ? 4.250 2.112 1.667 1.00 0.00 36 ARG B O 8
ATOM 6769 N N . GLN A 1 37 ? 2.552 3.467 2.247 1.00 0.00 37 GLN B N 8
ATOM 6770 C CA . GLN A 1 37 ? 2.796 3.358 3.679 1.00 0.00 37 GLN B CA 8
ATOM 6771 C C . GLN A 1 37 ? 2.525 1.933 4.165 1.00 0.00 37 GLN B C 8
ATOM 6772 O O . GLN A 1 37 ? 3.255 1.401 5.002 1.00 0.00 37 GLN B O 8
ATOM 6786 N N . LEU A 1 38 ? 1.479 1.316 3.632 1.00 0.00 38 LEU B N 8
ATOM 6787 C CA . LEU A 1 38 ? 1.138 -0.063 3.977 1.00 0.00 38 LEU B CA 8
ATOM 6788 C C . LEU A 1 38 ? 2.193 -1.025 3.439 1.00 0.00 38 LEU B C 8
ATOM 6789 O O . LEU A 1 38 ? 2.693 -1.893 4.161 1.00 0.00 38 LEU B O 8
ATOM 6805 N N . VAL A 1 39 ? 2.537 -0.855 2.170 1.00 0.00 39 VAL B N 8
ATOM 6806 C CA . VAL A 1 39 ? 3.521 -1.711 1.515 1.00 0.00 39 VAL B CA 8
ATOM 6807 C C . VAL A 1 39 ? 4.928 -1.438 2.054 1.00 0.00 39 VAL B C 8
ATOM 6808 O O . VAL A 1 39 ? 5.817 -2.273 1.935 1.00 0.00 39 VAL B O 8
ATOM 6821 N N . ARG A 1 40 ? 5.110 -0.283 2.684 1.00 0.00 40 ARG B N 8
ATOM 6822 C CA . ARG A 1 40 ? 6.407 0.104 3.250 1.00 0.00 40 ARG B CA 8
ATOM 6823 C C . ARG A 1 40 ? 6.888 -0.911 4.286 1.00 0.00 40 ARG B C 8
ATOM 6824 O O . ARG A 1 40 ? 8.088 -1.074 4.502 1.00 0.00 40 ARG B O 8
ATOM 6845 N N . GLN A 1 41 ? 5.946 -1.598 4.917 1.00 0.00 41 GLN B N 8
ATOM 6846 C CA . GLN A 1 41 ? 6.282 -2.615 5.906 1.00 0.00 41 GLN B CA 8
ATOM 6847 C C . GLN A 1 41 ? 6.557 -3.954 5.234 1.00 0.00 41 GLN B C 8
ATOM 6848 O O . GLN A 1 41 ? 7.275 -4.797 5.769 1.00 0.00 41 GLN B O 8
ATOM 6862 N N . GLN A 1 42 ? 5.994 -4.129 4.049 1.00 0.00 42 GLN B N 8
ATOM 6863 C CA . GLN A 1 42 ? 6.124 -5.373 3.305 1.00 0.00 42 GLN B CA 8
ATOM 6864 C C . GLN A 1 42 ? 7.374 -5.340 2.431 1.00 0.00 42 GLN B C 8
ATOM 6865 O O . GLN A 1 42 ? 8.111 -6.322 2.337 1.00 0.00 42 GLN B O 8
ATOM 6879 N N . LYS A 1 43 ? 7.597 -4.201 1.801 1.00 0.00 43 LYS B N 8
ATOM 6880 C CA . LYS A 1 43 ? 8.739 -4.008 0.927 1.00 0.00 43 LYS B CA 8
ATOM 6881 C C . LYS A 1 43 ? 9.994 -3.763 1.747 1.00 0.00 43 LYS B C 8
ATOM 6882 O O . LYS A 1 43 ? 10.080 -2.783 2.486 1.00 0.00 43 LYS B O 8
ATOM 6901 N N . ARG A 1 44 ? 10.951 -4.669 1.636 1.00 0.00 44 ARG B N 8
ATOM 6902 C CA . ARG A 1 44 ? 12.226 -4.509 2.314 1.00 0.00 44 ARG B CA 8
ATOM 6903 C C . ARG A 1 44 ? 13.332 -4.388 1.273 1.00 0.00 44 ARG B C 8
ATOM 6904 O O . ARG A 1 44 ? 13.070 -4.499 0.074 1.00 0.00 44 ARG B O 8
ATOM 6925 N N . THR A 1 45 ? 14.563 -4.175 1.717 1.00 0.00 45 THR B N 8
ATOM 6926 C CA . THR A 1 45 ? 15.675 -3.988 0.795 1.00 0.00 45 THR B CA 8
ATOM 6927 C C . THR A 1 45 ? 16.233 -5.333 0.330 1.00 0.00 45 THR B C 8
ATOM 6928 O O . THR A 1 45 ? 17.070 -5.391 -0.570 1.00 0.00 45 THR B O 8
ATOM 6939 N N . VAL A 1 46 ? 15.754 -6.412 0.939 1.00 0.00 46 VAL B N 8
ATOM 6940 C CA . VAL A 1 46 ? 16.168 -7.756 0.563 1.00 0.00 46 VAL B CA 8
ATOM 6941 C C . VAL A 1 46 ? 14.941 -8.625 0.312 1.00 0.00 46 VAL B C 8
ATOM 6942 O O . VAL A 1 46 ? 14.166 -8.901 1.229 1.00 0.00 46 VAL B O 8
ATOM 6955 N N . TRP A 1 47 ? 14.756 -9.039 -0.932 1.00 0.00 47 TRP B N 8
ATOM 6956 C CA . TRP A 1 47 ? 13.657 -9.925 -1.283 1.00 0.00 47 TRP B CA 8
ATOM 6957 C C . TRP A 1 47 ? 14.102 -11.372 -1.138 1.00 0.00 47 TRP B C 8
ATOM 6958 O O . TRP A 1 47 ? 13.497 -12.155 -0.402 1.00 0.00 47 TRP B O 8
ATOM 6979 N N . SER A 1 48 ? 15.177 -11.706 -1.828 1.00 0.00 48 SER B N 8
ATOM 6980 C CA . SER A 1 48 ? 15.737 -13.043 -1.796 1.00 0.00 48 SER B CA 8
ATOM 6981 C C . SER A 1 48 ? 17.233 -12.983 -2.079 1.00 0.00 48 SER B C 8
ATOM 6982 O O . SER A 1 48 ? 17.658 -12.335 -3.033 1.00 0.00 48 SER B O 8
ATOM 6990 N N . HIS A 1 49 ? 18.025 -13.622 -1.233 1.00 0.00 49 HIS B N 8
ATOM 6991 C CA . HIS A 1 49 ? 19.472 -13.666 -1.421 1.00 0.00 49 HIS B CA 8
ATOM 6992 C C . HIS A 1 49 ? 19.898 -14.843 -2.318 1.00 0.00 49 HIS B C 8
ATOM 6993 O O . HIS A 1 49 ? 20.693 -14.647 -3.240 1.00 0.00 49 HIS B O 8
ATOM 7007 N N . PRO A 1 50 ? 19.410 -16.084 -2.060 1.00 0.00 50 PRO B N 8
ATOM 7008 C CA . PRO A 1 50 ? 19.754 -17.247 -2.890 1.00 0.00 50 PRO B CA 8
ATOM 7009 C C . PRO A 1 50 ? 19.408 -17.045 -4.363 1.00 0.00 50 PRO B C 8
ATOM 7010 O O . PRO A 1 50 ? 18.631 -16.153 -4.714 1.00 0.00 50 PRO B O 8
ATOM 7021 N N . GLN A 1 51 ? 20.006 -17.880 -5.213 1.00 0.00 51 GLN B N 8
ATOM 7022 C CA . GLN A 1 51 ? 19.839 -17.793 -6.666 1.00 0.00 51 GLN B CA 8
ATOM 7023 C C . GLN A 1 51 ? 20.500 -16.534 -7.217 1.00 0.00 51 GLN B C 8
ATOM 7024 O O . GLN A 1 51 ? 20.154 -16.064 -8.301 1.00 0.00 51 GLN B O 8
ATOM 7038 N N . PHE A 1 52 ? 21.471 -16.014 -6.461 1.00 0.00 52 PHE B N 8
ATOM 7039 C CA . PHE A 1 52 ? 22.274 -14.857 -6.870 1.00 0.00 52 PHE B CA 8
ATOM 7040 C C . PHE A 1 52 ? 21.428 -13.592 -6.987 1.00 0.00 52 PHE B C 8
ATOM 7041 O O . PHE A 1 52 ? 21.814 -12.636 -7.661 1.00 0.00 52 PHE B O 8
ATOM 7058 N N . GLU A 1 53 ? 20.289 -13.582 -6.319 1.00 0.00 53 GLU B N 8
ATOM 7059 C CA . GLU A 1 53 ? 19.406 -12.429 -6.340 1.00 0.00 53 GLU B CA 8
ATOM 7060 C C . GLU A 1 53 ? 19.822 -11.411 -5.283 1.00 0.00 53 GLU B C 8
ATOM 7061 O O . GLU A 1 53 ? 20.347 -11.776 -4.231 1.00 0.00 53 GLU B O 8
ATOM 7073 N N . LYS A 1 54 ? 19.607 -10.137 -5.576 1.00 0.00 54 LYS B N 8
ATOM 7074 C CA . LYS A 1 54 ? 19.948 -9.071 -4.650 1.00 0.00 54 LYS B CA 8
ATOM 7075 C C . LYS A 1 54 ? 19.128 -7.828 -4.966 1.00 0.00 54 LYS B C 8
ATOM 7076 O O . LYS A 1 54 ? 19.456 -7.127 -5.947 1.00 0.00 54 LYS B O 8
ATOM 7097 N N . MET A 1 1 ? -24.904 5.246 -4.987 1.00 0.00 1 MET B N 9
ATOM 7098 C CA . MET A 1 1 ? -24.835 3.798 -5.288 1.00 0.00 1 MET B CA 9
ATOM 7099 C C . MET A 1 1 ? -23.654 3.160 -4.566 1.00 0.00 1 MET B C 9
ATOM 7100 O O . MET A 1 1 ? -23.834 2.383 -3.630 1.00 0.00 1 MET B O 9
ATOM 7116 N N . ALA A 1 2 ? -22.446 3.502 -4.991 1.00 0.00 2 ALA B N 9
ATOM 7117 C CA . ALA A 1 2 ? -21.246 2.949 -4.389 1.00 0.00 2 ALA B CA 9
ATOM 7118 C C . ALA A 1 2 ? -20.206 4.036 -4.178 1.00 0.00 2 ALA B C 9
ATOM 7119 O O . ALA A 1 2 ? -19.962 4.857 -5.064 1.00 0.00 2 ALA B O 9
ATOM 7126 N N . ARG A 1 3 ? -19.605 4.050 -3.002 1.00 0.00 3 ARG B N 9
ATOM 7127 C CA . ARG A 1 3 ? -18.597 5.041 -2.675 1.00 0.00 3 ARG B CA 9
ATOM 7128 C C . ARG A 1 3 ? -17.209 4.423 -2.682 1.00 0.00 3 ARG B C 9
ATOM 7129 O O . ARG A 1 3 ? -16.992 3.349 -2.122 1.00 0.00 3 ARG B O 9
ATOM 7150 N N . LYS A 1 4 ? -16.281 5.101 -3.328 1.00 0.00 4 LYS B N 9
ATOM 7151 C CA . LYS A 1 4 ? -14.895 4.671 -3.342 1.00 0.00 4 LYS B CA 9
ATOM 7152 C C . LYS A 1 4 ? -14.046 5.635 -2.517 1.00 0.00 4 LYS B C 9
ATOM 7153 O O . LYS A 1 4 ? -13.285 6.443 -3.052 1.00 0.00 4 LYS B O 9
ATOM 7172 N N . GLN A 1 5 ? -14.210 5.568 -1.204 1.00 0.00 5 GLN B N 9
ATOM 7173 C CA . GLN A 1 5 ? -13.521 6.482 -0.309 1.00 0.00 5 GLN B CA 9
ATOM 7174 C C . GLN A 1 5 ? -12.411 5.769 0.443 1.00 0.00 5 GLN B C 9
ATOM 7175 O O . GLN A 1 5 ? -12.530 4.592 0.792 1.00 0.00 5 GLN B O 9
ATOM 7189 N N . CYS A 1 6 ? -11.341 6.503 0.677 1.00 0.00 6 CYS B N 9
ATOM 7190 C CA . CYS A 1 6 ? -10.219 6.034 1.468 1.00 0.00 6 CYS B CA 9
ATOM 7191 C C . CYS A 1 6 ? -10.681 5.668 2.874 1.00 0.00 6 CYS B C 9
ATOM 7192 O O . CYS A 1 6 ? -11.376 6.445 3.527 1.00 0.00 6 CYS B O 9
ATOM 7199 N N . GLN A 1 7 ? -10.304 4.485 3.330 1.00 0.00 7 GLN B N 9
ATOM 7200 C CA . GLN A 1 7 ? -10.677 4.032 4.664 1.00 0.00 7 GLN B CA 9
ATOM 7201 C C . GLN A 1 7 ? -9.869 4.746 5.742 1.00 0.00 7 GLN B C 9
ATOM 7202 O O . GLN A 1 7 ? -10.178 4.642 6.929 1.00 0.00 7 GLN B O 9
ATOM 7216 N N . VAL A 1 8 ? -8.834 5.464 5.328 1.00 0.00 8 VAL B N 9
ATOM 7217 C CA . VAL A 1 8 ? -7.958 6.147 6.270 1.00 0.00 8 VAL B CA 9
ATOM 7218 C C . VAL A 1 8 ? -8.196 7.659 6.279 1.00 0.00 8 VAL B C 9
ATOM 7219 O O . VAL A 1 8 ? -8.256 8.275 7.342 1.00 0.00 8 VAL B O 9
ATOM 7232 N N . CYS A 1 9 ? -8.334 8.262 5.103 1.00 0.00 9 CYS B N 9
ATOM 7233 C CA . CYS A 1 9 ? -8.524 9.704 5.028 1.00 0.00 9 CYS B CA 9
ATOM 7234 C C . CYS A 1 9 ? -9.785 10.024 4.228 1.00 0.00 9 CYS B C 9
ATOM 7235 O O . CYS A 1 9 ? -10.345 9.144 3.575 1.00 0.00 9 CYS B O 9
ATOM 7242 N N . GLY A 1 10 ? -10.218 11.278 4.260 1.00 0.00 10 GLY B N 9
ATOM 7243 C CA . GLY A 1 10 ? -11.459 11.651 3.603 1.00 0.00 10 GLY B CA 9
ATOM 7244 C C . GLY A 1 10 ? -11.271 12.014 2.142 1.00 0.00 10 GLY B C 9
ATOM 7245 O O . GLY A 1 10 ? -11.984 12.865 1.611 1.00 0.00 10 GLY B O 9
ATOM 7249 N N . GLN A 1 11 ? -10.311 11.374 1.496 1.00 0.00 11 GLN B N 9
ATOM 7250 C CA . GLN A 1 11 ? -10.067 11.583 0.078 1.00 0.00 11 GLN B CA 9
ATOM 7251 C C . GLN A 1 11 ? -10.541 10.372 -0.719 1.00 0.00 11 GLN B C 9
ATOM 7252 O O . GLN A 1 11 ? -10.644 9.269 -0.175 1.00 0.00 11 GLN B O 9
ATOM 7266 N N . PRO A 1 12 ? -10.861 10.563 -2.008 1.00 0.00 12 PRO B N 9
ATOM 7267 C CA . PRO A 1 12 ? -11.249 9.462 -2.895 1.00 0.00 12 PRO B CA 9
ATOM 7268 C C . PRO A 1 12 ? -10.138 8.425 -3.028 1.00 0.00 12 PRO B C 9
ATOM 7269 O O . PRO A 1 12 ? -8.960 8.772 -3.149 1.00 0.00 12 PRO B O 9
ATOM 7280 N N . ALA A 1 13 ? -10.517 7.158 -2.999 1.00 0.00 13 ALA B N 9
ATOM 7281 C CA . ALA A 1 13 ? -9.557 6.073 -3.104 1.00 0.00 13 ALA B CA 9
ATOM 7282 C C . ALA A 1 13 ? -9.032 5.964 -4.527 1.00 0.00 13 ALA B C 9
ATOM 7283 O O . ALA A 1 13 ? -9.793 5.728 -5.469 1.00 0.00 13 ALA B O 9
ATOM 7290 N N . THR A 1 14 ? -7.731 6.159 -4.682 1.00 0.00 14 THR B N 9
ATOM 7291 C CA . THR A 1 14 ? -7.111 6.128 -5.992 1.00 0.00 14 THR B CA 9
ATOM 7292 C C . THR A 1 14 ? -6.589 4.735 -6.340 1.00 0.00 14 THR B C 9
ATOM 7293 O O . THR A 1 14 ? -6.244 4.467 -7.492 1.00 0.00 14 THR B O 9
ATOM 7304 N N . VAL A 1 15 ? -6.546 3.845 -5.352 1.00 0.00 15 VAL B N 9
ATOM 7305 C CA . VAL A 1 15 ? -6.111 2.473 -5.582 1.00 0.00 15 VAL B CA 9
ATOM 7306 C C . VAL A 1 15 ? -7.087 1.487 -4.959 1.00 0.00 15 VAL B C 9
ATOM 7307 O O . VAL A 1 15 ? -7.869 1.839 -4.073 1.00 0.00 15 VAL B O 9
ATOM 7320 N N . ARG A 1 16 ? -7.030 0.255 -5.430 1.00 0.00 16 ARG B N 9
ATOM 7321 C CA . ARG A 1 16 ? -7.879 -0.802 -4.917 1.00 0.00 16 ARG B CA 9
ATOM 7322 C C . ARG A 1 16 ? -7.028 -2.002 -4.518 1.00 0.00 16 ARG B C 9
ATOM 7323 O O . ARG A 1 16 ? -6.392 -2.639 -5.361 1.00 0.00 16 ARG B O 9
ATOM 7344 N N . VAL A 1 17 ? -6.991 -2.297 -3.231 1.00 0.00 17 VAL B N 9
ATOM 7345 C CA . VAL A 1 17 ? -6.205 -3.421 -2.751 1.00 0.00 17 VAL B CA 9
ATOM 7346 C C . VAL A 1 17 ? -7.086 -4.652 -2.625 1.00 0.00 17 VAL B C 9
ATOM 7347 O O . VAL A 1 17 ? -7.999 -4.696 -1.801 1.00 0.00 17 VAL B O 9
ATOM 7360 N N . GLU A 1 18 ? -6.809 -5.639 -3.456 1.00 0.00 18 GLU B N 9
ATOM 7361 C CA . GLU A 1 18 ? -7.567 -6.879 -3.467 1.00 0.00 18 GLU B CA 9
ATOM 7362 C C . GLU A 1 18 ? -6.945 -7.862 -2.483 1.00 0.00 18 GLU B C 9
ATOM 7363 O O . GLU A 1 18 ? -5.820 -8.321 -2.686 1.00 0.00 18 GLU B O 9
ATOM 7375 N N . ALA A 1 19 ? -7.663 -8.177 -1.415 1.00 0.00 19 ALA B N 9
ATOM 7376 C CA . ALA A 1 19 ? -7.120 -9.025 -0.360 1.00 0.00 19 ALA B CA 9
ATOM 7377 C C . ALA A 1 19 ? -8.121 -10.094 0.061 1.00 0.00 19 ALA B C 9
ATOM 7378 O O . ALA A 1 19 ? -9.317 -9.829 0.171 1.00 0.00 19 ALA B O 9
ATOM 7385 N N . ASN A 1 20 ? -7.633 -11.304 0.288 1.00 0.00 20 ASN B N 9
ATOM 7386 C CA . ASN A 1 20 ? -8.486 -12.391 0.746 1.00 0.00 20 ASN B CA 9
ATOM 7387 C C . ASN A 1 20 ? -8.437 -12.493 2.267 1.00 0.00 20 ASN B C 9
ATOM 7388 O O . ASN A 1 20 ? -7.370 -12.655 2.859 1.00 0.00 20 ASN B O 9
ATOM 7399 N N . LEU A 1 21 ? -9.596 -12.376 2.896 1.00 0.00 21 LEU B N 9
ATOM 7400 C CA . LEU A 1 21 ? -9.698 -12.422 4.348 1.00 0.00 21 LEU B CA 9
ATOM 7401 C C . LEU A 1 21 ? -10.989 -13.119 4.756 1.00 0.00 21 LEU B C 9
ATOM 7402 O O . LEU A 1 21 ? -12.026 -12.934 4.117 1.00 0.00 21 LEU B O 9
ATOM 7418 N N . ASN A 1 22 ? -10.912 -13.924 5.812 1.00 0.00 22 ASN B N 9
ATOM 7419 C CA . ASN A 1 22 ? -12.068 -14.658 6.332 1.00 0.00 22 ASN B CA 9
ATOM 7420 C C . ASN A 1 22 ? -12.642 -15.592 5.274 1.00 0.00 22 ASN B C 9
ATOM 7421 O O . ASN A 1 22 ? -13.853 -15.822 5.219 1.00 0.00 22 ASN B O 9
ATOM 7432 N N . GLY A 1 23 ? -11.761 -16.132 4.441 1.00 0.00 23 GLY B N 9
ATOM 7433 C CA . GLY A 1 23 ? -12.175 -17.069 3.416 1.00 0.00 23 GLY B CA 9
ATOM 7434 C C . GLY A 1 23 ? -12.840 -16.391 2.234 1.00 0.00 23 GLY B C 9
ATOM 7435 O O . GLY A 1 23 ? -13.229 -17.052 1.271 1.00 0.00 23 GLY B O 9
ATOM 7439 N N . ARG A 1 24 ? -12.974 -15.075 2.303 1.00 0.00 24 ARG B N 9
ATOM 7440 C CA . ARG A 1 24 ? -13.634 -14.320 1.255 1.00 0.00 24 ARG B CA 9
ATOM 7441 C C . ARG A 1 24 ? -12.685 -13.300 0.648 1.00 0.00 24 ARG B C 9
ATOM 7442 O O . ARG A 1 24 ? -11.713 -12.891 1.279 1.00 0.00 24 ARG B O 9
ATOM 7463 N N . HIS A 1 25 ? -12.961 -12.902 -0.579 1.00 0.00 25 HIS B N 9
ATOM 7464 C CA . HIS A 1 25 ? -12.170 -11.879 -1.235 1.00 0.00 25 HIS B CA 9
ATOM 7465 C C . HIS A 1 25 ? -12.768 -10.509 -0.944 1.00 0.00 25 HIS B C 9
ATOM 7466 O O . HIS A 1 25 ? -13.977 -10.315 -1.068 1.00 0.00 25 HIS B O 9
ATOM 7480 N N . SER A 1 26 ? -11.928 -9.569 -0.553 1.00 0.00 26 SER B N 9
ATOM 7481 C CA . SER A 1 26 ? -12.389 -8.241 -0.196 1.00 0.00 26 SER B CA 9
ATOM 7482 C C . SER A 1 26 ? -11.463 -7.188 -0.789 1.00 0.00 26 SER B C 9
ATOM 7483 O O . SER A 1 26 ? -10.335 -7.487 -1.184 1.00 0.00 26 SER B O 9
ATOM 7491 N N . THR A 1 27 ? -11.945 -5.962 -0.857 1.00 0.00 27 THR B N 9
ATOM 7492 C CA . THR A 1 27 ? -11.160 -4.866 -1.388 1.00 0.00 27 THR B CA 9
ATOM 7493 C C . THR A 1 27 ? -10.966 -3.786 -0.329 1.00 0.00 27 THR B C 9
ATOM 7494 O O . THR A 1 27 ? -11.920 -3.378 0.337 1.00 0.00 27 THR B O 9
ATOM 7505 N N . MET A 1 28 ? -9.728 -3.352 -0.157 1.00 0.00 28 MET B N 9
ATOM 7506 C CA . MET A 1 28 ? -9.416 -2.264 0.754 1.00 0.00 28 MET B CA 9
ATOM 7507 C C . MET A 1 28 ? -9.138 -0.996 -0.047 1.00 0.00 28 MET B C 9
ATOM 7508 O O . MET A 1 28 ? -8.226 -0.963 -0.879 1.00 0.00 28 MET B O 9
ATOM 7522 N N . LEU A 1 29 ? -9.938 0.029 0.190 1.00 0.00 29 LEU B N 9
ATOM 7523 C CA . LEU A 1 29 ? -9.870 1.257 -0.586 1.00 0.00 29 LEU B CA 9
ATOM 7524 C C . LEU A 1 29 ? -8.964 2.288 0.077 1.00 0.00 29 LEU B C 9
ATOM 7525 O O . LEU A 1 29 ? -9.247 2.776 1.175 1.00 0.00 29 LEU B O 9
ATOM 7541 N N . LEU A 1 30 ? -7.872 2.613 -0.601 1.00 0.00 30 LEU B N 9
ATOM 7542 C CA . LEU A 1 30 ? -6.899 3.565 -0.090 1.00 0.00 30 LEU B CA 9
ATOM 7543 C C . LEU A 1 30 ? -6.487 4.538 -1.185 1.00 0.00 30 LEU B C 9
ATOM 7544 O O . LEU A 1 30 ? -6.809 4.343 -2.356 1.00 0.00 30 LEU B O 9
ATOM 7560 N N . CYS A 1 31 ? -5.796 5.597 -0.799 1.00 0.00 31 CYS B N 9
ATOM 7561 C CA . CYS A 1 31 ? -5.083 6.407 -1.766 1.00 0.00 31 CYS B CA 9
ATOM 7562 C C . CYS A 1 31 ? -3.747 5.731 -2.057 1.00 0.00 31 CYS B C 9
ATOM 7563 O O . CYS A 1 31 ? -3.235 4.985 -1.222 1.00 0.00 31 CYS B O 9
ATOM 7570 N N . ASP A 1 32 ? -3.188 5.998 -3.224 1.00 0.00 32 ASP B N 9
ATOM 7571 C CA . ASP A 1 32 ? -1.921 5.396 -3.638 1.00 0.00 32 ASP B CA 9
ATOM 7572 C C . ASP A 1 32 ? -0.802 5.739 -2.663 1.00 0.00 32 ASP B C 9
ATOM 7573 O O . ASP A 1 32 ? 0.079 4.923 -2.403 1.00 0.00 32 ASP B O 9
ATOM 7582 N N . ASP A 1 33 ? -0.866 6.940 -2.108 1.00 0.00 33 ASP B N 9
ATOM 7583 C CA . ASP A 1 33 ? 0.118 7.396 -1.134 1.00 0.00 33 ASP B CA 9
ATOM 7584 C C . ASP A 1 33 ? 0.068 6.529 0.124 1.00 0.00 33 ASP B C 9
ATOM 7585 O O . ASP A 1 33 ? 1.088 6.283 0.770 1.00 0.00 33 ASP B O 9
ATOM 7594 N N . HIS A 1 34 ? -1.127 6.041 0.449 1.00 0.00 34 HIS B N 9
ATOM 7595 C CA . HIS A 1 34 ? -1.312 5.172 1.609 1.00 0.00 34 HIS B CA 9
ATOM 7596 C C . HIS A 1 34 ? -0.764 3.794 1.309 1.00 0.00 34 HIS B C 9
ATOM 7597 O O . HIS A 1 34 ? -0.201 3.140 2.177 1.00 0.00 34 HIS B O 9
ATOM 7611 N N . TYR A 1 35 ? -0.953 3.351 0.070 1.00 0.00 35 TYR B N 9
ATOM 7612 C CA . TYR A 1 35 ? -0.467 2.049 -0.355 1.00 0.00 35 TYR B CA 9
ATOM 7613 C C . TYR A 1 35 ? 1.048 1.975 -0.183 1.00 0.00 35 TYR B C 9
ATOM 7614 O O . TYR A 1 35 ? 1.588 0.948 0.225 1.00 0.00 35 TYR B O 9
ATOM 7632 N N . ARG A 1 36 ? 1.720 3.088 -0.465 1.00 0.00 36 ARG B N 9
ATOM 7633 C CA . ARG A 1 36 ? 3.165 3.180 -0.281 1.00 0.00 36 ARG B CA 9
ATOM 7634 C C . ARG A 1 36 ? 3.504 2.985 1.189 1.00 0.00 36 ARG B C 9
ATOM 7635 O O . ARG A 1 36 ? 4.449 2.277 1.539 1.00 0.00 36 ARG B O 9
ATOM 7656 N N . GLN A 1 37 ? 2.705 3.612 2.042 1.00 0.00 37 GLN B N 9
ATOM 7657 C CA . GLN A 1 37 ? 2.886 3.521 3.479 1.00 0.00 37 GLN B CA 9
ATOM 7658 C C . GLN A 1 37 ? 2.553 2.112 3.971 1.00 0.00 37 GLN B C 9
ATOM 7659 O O . GLN A 1 37 ? 3.171 1.606 4.901 1.00 0.00 37 GLN B O 9
ATOM 7673 N N . LEU A 1 38 ? 1.577 1.485 3.327 1.00 0.00 38 LEU B N 9
ATOM 7674 C CA . LEU A 1 38 ? 1.146 0.138 3.694 1.00 0.00 38 LEU B CA 9
ATOM 7675 C C . LEU A 1 38 ? 2.264 -0.858 3.399 1.00 0.00 38 LEU B C 9
ATOM 7676 O O . LEU A 1 38 ? 2.565 -1.733 4.213 1.00 0.00 38 LEU B O 9
ATOM 7692 N N . VAL A 1 39 ? 2.881 -0.715 2.236 1.00 0.00 39 VAL B N 9
ATOM 7693 C CA . VAL A 1 39 ? 4.021 -1.546 1.871 1.00 0.00 39 VAL B CA 9
ATOM 7694 C C . VAL A 1 39 ? 5.191 -1.271 2.814 1.00 0.00 39 VAL B C 9
ATOM 7695 O O . VAL A 1 39 ? 5.920 -2.183 3.210 1.00 0.00 39 VAL B O 9
ATOM 7708 N N . ARG A 1 40 ? 5.331 -0.010 3.200 1.00 0.00 40 ARG B N 9
ATOM 7709 C CA . ARG A 1 40 ? 6.384 0.413 4.114 1.00 0.00 40 ARG B CA 9
ATOM 7710 C C . ARG A 1 40 ? 6.132 -0.132 5.521 1.00 0.00 40 ARG B C 9
ATOM 7711 O O . ARG A 1 40 ? 7.064 -0.394 6.276 1.00 0.00 40 ARG B O 9
ATOM 7732 N N . GLN A 1 41 ? 4.861 -0.297 5.859 1.00 0.00 41 GLN B N 9
ATOM 7733 C CA . GLN A 1 41 ? 4.470 -0.861 7.145 1.00 0.00 41 GLN B CA 9
ATOM 7734 C C . GLN A 1 41 ? 4.865 -2.331 7.219 1.00 0.00 41 GLN B C 9
ATOM 7735 O O . GLN A 1 41 ? 5.223 -2.840 8.283 1.00 0.00 41 GLN B O 9
ATOM 7749 N N . GLN 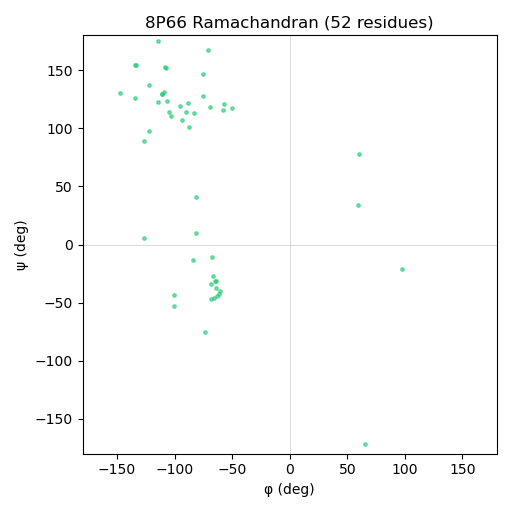A 1 42 ? 4.803 -3.005 6.076 1.00 0.00 42 GLN B N 9
ATOM 7750 C CA . GLN A 1 42 ? 5.176 -4.409 5.994 1.00 0.00 42 GLN B CA 9
ATOM 7751 C C . GLN A 1 42 ? 6.691 -4.555 5.976 1.00 0.00 42 GLN B C 9
ATOM 7752 O O . GLN A 1 42 ? 7.258 -5.359 6.717 1.00 0.00 42 GLN B O 9
ATOM 7766 N N . LYS A 1 43 ? 7.342 -3.778 5.121 1.00 0.00 43 LYS B N 9
ATOM 7767 C CA . LYS A 1 43 ? 8.794 -3.799 5.025 1.00 0.00 43 LYS B CA 9
ATOM 7768 C C . LYS A 1 43 ? 9.346 -2.379 4.990 1.00 0.00 43 LYS B C 9
ATOM 7769 O O . LYS A 1 43 ? 9.120 -1.628 4.040 1.00 0.00 43 LYS B O 9
ATOM 7788 N N . ARG A 1 44 ? 10.054 -2.012 6.043 1.00 0.00 44 ARG B N 9
ATOM 7789 C CA . ARG A 1 44 ? 10.597 -0.671 6.171 1.00 0.00 44 ARG B CA 9
ATOM 7790 C C . ARG A 1 44 ? 12.099 -0.740 6.394 1.00 0.00 44 ARG B C 9
ATOM 7791 O O . ARG A 1 44 ? 12.882 -0.148 5.649 1.00 0.00 44 ARG B O 9
ATOM 7812 N N . THR A 1 45 ? 12.489 -1.481 7.414 1.00 0.00 45 THR B N 9
ATOM 7813 C CA . THR A 1 45 ? 13.889 -1.669 7.743 1.00 0.00 45 THR B CA 9
ATOM 7814 C C . THR A 1 45 ? 14.258 -3.145 7.584 1.00 0.00 45 THR B C 9
ATOM 7815 O O . THR A 1 45 ? 13.411 -3.960 7.204 1.00 0.00 45 THR B O 9
ATOM 7826 N N . VAL A 1 46 ? 15.514 -3.484 7.837 1.00 0.00 46 VAL B N 9
ATOM 7827 C CA . VAL A 1 46 ? 15.963 -4.872 7.749 1.00 0.00 46 VAL B CA 9
ATOM 7828 C C . VAL A 1 46 ? 15.289 -5.730 8.824 1.00 0.00 46 VAL B C 9
ATOM 7829 O O . VAL A 1 46 ? 15.011 -6.912 8.612 1.00 0.00 46 VAL B O 9
ATOM 7842 N N . TRP A 1 47 ? 15.005 -5.119 9.965 1.00 0.00 47 TRP B N 9
ATOM 7843 C CA . TRP A 1 47 ? 14.336 -5.811 11.060 1.00 0.00 47 TRP B CA 9
ATOM 7844 C C . TRP A 1 47 ? 12.825 -5.802 10.839 1.00 0.00 47 TRP B C 9
ATOM 7845 O O . TRP A 1 47 ? 12.319 -5.048 10.007 1.00 0.00 47 TRP B O 9
ATOM 7866 N N . SER A 1 48 ? 12.110 -6.637 11.573 1.00 0.00 48 SER B N 9
ATOM 7867 C CA . SER A 1 48 ? 10.664 -6.708 11.436 1.00 0.00 48 SER B CA 9
ATOM 7868 C C . SER A 1 48 ? 9.986 -5.910 12.546 1.00 0.00 48 SER B C 9
ATOM 7869 O O . SER A 1 48 ? 9.064 -5.130 12.294 1.00 0.00 48 SER B O 9
ATOM 7877 N N . HIS A 1 49 ? 10.455 -6.091 13.774 1.00 0.00 49 HIS B N 9
ATOM 7878 C CA . HIS A 1 49 ? 9.889 -5.385 14.914 1.00 0.00 49 HIS B CA 9
ATOM 7879 C C . HIS A 1 49 ? 10.996 -4.938 15.866 1.00 0.00 49 HIS B C 9
ATOM 7880 O O . HIS A 1 49 ? 11.966 -5.664 16.075 1.00 0.00 49 HIS B O 9
ATOM 7894 N N . PRO A 1 50 ? 10.888 -3.724 16.422 1.00 0.00 50 PRO B N 9
ATOM 7895 C CA . PRO A 1 50 ? 11.829 -3.230 17.432 1.00 0.00 50 PRO B CA 9
ATOM 7896 C C . PRO A 1 50 ? 11.758 -4.050 18.718 1.00 0.00 50 PRO B C 9
ATOM 7897 O O . PRO A 1 50 ? 10.686 -4.518 19.110 1.00 0.00 50 PRO B O 9
ATOM 7908 N N . GLN A 1 51 ? 12.895 -4.223 19.368 1.00 0.00 51 GLN B N 9
ATOM 7909 C CA . GLN A 1 51 ? 12.964 -5.008 20.593 1.00 0.00 51 GLN B CA 9
ATOM 7910 C C . GLN A 1 51 ? 13.648 -4.210 21.694 1.00 0.00 51 GLN B C 9
ATOM 7911 O O . GLN A 1 51 ? 13.099 -4.030 22.782 1.00 0.00 51 GLN B O 9
ATOM 7925 N N . PHE A 1 52 ? 14.838 -3.718 21.393 1.00 0.00 52 PHE B N 9
ATOM 7926 C CA . PHE A 1 52 ? 15.611 -2.935 22.345 1.00 0.00 52 PHE B CA 9
ATOM 7927 C C . PHE A 1 52 ? 16.679 -2.149 21.600 1.00 0.00 52 PHE B C 9
ATOM 7928 O O . PHE A 1 52 ? 16.889 -0.965 21.867 1.00 0.00 52 PHE B O 9
ATOM 7945 N N . GLU A 1 53 ? 17.331 -2.828 20.655 1.00 0.00 53 GLU B N 9
ATOM 7946 C CA . GLU A 1 53 ? 18.338 -2.224 19.785 1.00 0.00 53 GLU B CA 9
ATOM 7947 C C . GLU A 1 53 ? 19.512 -1.667 20.590 1.00 0.00 53 GLU B C 9
ATOM 7948 O O . GLU A 1 53 ? 19.530 -0.495 20.970 1.00 0.00 53 GLU B O 9
ATOM 7960 N N . LYS A 1 54 ? 20.484 -2.524 20.857 1.00 0.00 54 LYS B N 9
ATOM 7961 C CA . LYS A 1 54 ? 21.669 -2.137 21.605 1.00 0.00 54 LYS B CA 9
ATOM 7962 C C . LYS A 1 54 ? 22.919 -2.446 20.792 1.00 0.00 54 LYS B C 9
ATOM 7963 O O . LYS A 1 54 ? 23.566 -1.500 20.299 1.00 0.00 54 LYS B O 9
ATOM 7984 N N . MET A 1 1 ? -18.825 4.992 5.653 1.00 0.00 1 MET B N 10
ATOM 7985 C CA . MET A 1 1 ? -18.988 3.904 4.661 1.00 0.00 1 MET B CA 10
ATOM 7986 C C . MET A 1 1 ? -17.814 3.886 3.695 1.00 0.00 1 MET B C 10
ATOM 7987 O O . MET A 1 1 ? -17.024 2.943 3.695 1.00 0.00 1 MET B O 10
ATOM 8003 N N . ALA A 1 2 ? -17.702 4.941 2.885 1.00 0.00 2 ALA B N 10
ATOM 8004 C CA . ALA A 1 2 ? -16.641 5.062 1.887 1.00 0.00 2 ALA B CA 10
ATOM 8005 C C . ALA A 1 2 ? -16.655 3.880 0.922 1.00 0.00 2 ALA B C 10
ATOM 8006 O O . ALA A 1 2 ? -15.898 2.923 1.081 1.00 0.00 2 ALA B O 10
ATOM 8013 N N . ARG A 1 3 ? -17.532 3.946 -0.069 1.00 0.00 3 ARG B N 10
ATOM 8014 C CA . ARG A 1 3 ? -17.662 2.868 -1.039 1.00 0.00 3 ARG B CA 10
ATOM 8015 C C . ARG A 1 3 ? -16.443 2.821 -1.952 1.00 0.00 3 ARG B C 10
ATOM 8016 O O . ARG A 1 3 ? -15.840 1.765 -2.149 1.00 0.00 3 ARG B O 10
ATOM 8037 N N . LYS A 1 4 ? -16.091 3.969 -2.509 1.00 0.00 4 LYS B N 10
ATOM 8038 C CA . LYS A 1 4 ? -14.929 4.076 -3.377 1.00 0.00 4 LYS B CA 10
ATOM 8039 C C . LYS A 1 4 ? -14.014 5.182 -2.872 1.00 0.00 4 LYS B C 10
ATOM 8040 O O . LYS A 1 4 ? -13.253 5.785 -3.631 1.00 0.00 4 LYS B O 10
ATOM 8059 N N . GLN A 1 5 ? -14.091 5.428 -1.575 1.00 0.00 5 GLN B N 10
ATOM 8060 C CA . GLN A 1 5 ? -13.274 6.445 -0.932 1.00 0.00 5 GLN B CA 10
ATOM 8061 C C . GLN A 1 5 ? -12.325 5.795 0.061 1.00 0.00 5 GLN B C 10
ATOM 8062 O O . GLN A 1 5 ? -12.526 4.651 0.462 1.00 0.00 5 GLN B O 10
ATOM 8076 N N . CYS A 1 6 ? -11.298 6.532 0.440 1.00 0.00 6 CYS B N 10
ATOM 8077 C CA . CYS A 1 6 ? -10.307 6.066 1.395 1.00 0.00 6 CYS B CA 10
ATOM 8078 C C . CYS A 1 6 ? -10.967 5.689 2.719 1.00 0.00 6 CYS B C 10
ATOM 8079 O O . CYS A 1 6 ? -11.669 6.495 3.333 1.00 0.00 6 CYS B O 10
ATOM 8086 N N . GLN A 1 7 ? -10.743 4.460 3.152 1.00 0.00 7 GLN B N 10
ATOM 8087 C CA . GLN A 1 7 ? -11.280 3.985 4.420 1.00 0.00 7 GLN B CA 10
ATOM 8088 C C . GLN A 1 7 ? -10.523 4.595 5.598 1.00 0.00 7 GLN B C 10
ATOM 8089 O O . GLN A 1 7 ? -10.892 4.405 6.756 1.00 0.00 7 GLN B O 10
ATOM 8103 N N . VAL A 1 8 ? -9.465 5.331 5.298 1.00 0.00 8 VAL B N 10
ATOM 8104 C CA . VAL A 1 8 ? -8.667 5.970 6.332 1.00 0.00 8 VAL B CA 10
ATOM 8105 C C . VAL A 1 8 ? -8.921 7.476 6.376 1.00 0.00 8 VAL B C 10
ATOM 8106 O O . VAL A 1 8 ? -9.273 8.021 7.422 1.00 0.00 8 VAL B O 10
ATOM 8119 N N . CYS A 1 9 ? -8.773 8.141 5.236 1.00 0.00 9 CYS B N 10
ATOM 8120 C CA . CYS A 1 9 ? -8.912 9.589 5.183 1.00 0.00 9 CYS B CA 10
ATOM 8121 C C . CYS A 1 9 ? -10.030 9.962 4.211 1.00 0.00 9 CYS B C 10
ATOM 8122 O O . CYS A 1 9 ? -10.516 9.110 3.477 1.00 0.00 9 CYS B O 10
ATOM 8129 N N . GLY A 1 10 ? -10.430 11.225 4.194 1.00 0.00 10 GLY B N 10
ATOM 8130 C CA . GLY A 1 10 ? -11.555 11.632 3.367 1.00 0.00 10 GLY B CA 10
ATOM 8131 C C . GLY A 1 10 ? -11.165 11.991 1.942 1.00 0.00 10 GLY B C 10
ATOM 8132 O O . GLY A 1 10 ? -11.775 12.866 1.331 1.00 0.00 10 GLY B O 10
ATOM 8136 N N . GLN A 1 11 ? -10.151 11.324 1.411 1.00 0.00 11 GLN B N 10
ATOM 8137 C CA . GLN A 1 11 ? -9.737 11.531 0.028 1.00 0.00 11 GLN B CA 10
ATOM 8138 C C . GLN A 1 11 ? -10.238 10.378 -0.840 1.00 0.00 11 GLN B C 10
ATOM 8139 O O . GLN A 1 11 ? -10.476 9.279 -0.333 1.00 0.00 11 GLN B O 10
ATOM 8153 N N . PRO A 1 12 ? -10.426 10.608 -2.151 1.00 0.00 12 PRO B N 10
ATOM 8154 C CA . PRO A 1 12 ? -10.805 9.545 -3.088 1.00 0.00 12 PRO B CA 10
ATOM 8155 C C . PRO A 1 12 ? -9.748 8.445 -3.135 1.00 0.00 12 PRO B C 10
ATOM 8156 O O . PRO A 1 12 ? -8.547 8.724 -3.098 1.00 0.00 12 PRO B O 10
ATOM 8167 N N . ALA A 1 13 ? -10.193 7.199 -3.211 1.00 0.00 13 ALA B N 10
ATOM 8168 C CA . ALA A 1 13 ? -9.283 6.065 -3.192 1.00 0.00 13 ALA B CA 10
ATOM 8169 C C . ALA A 1 13 ? -8.559 5.923 -4.520 1.00 0.00 13 ALA B C 10
ATOM 8170 O O . ALA A 1 13 ? -9.167 5.613 -5.548 1.00 0.00 13 ALA B O 10
ATOM 8177 N N . THR A 1 14 ? -7.260 6.169 -4.487 1.00 0.00 14 THR B N 10
ATOM 8178 C CA . THR A 1 14 ? -6.423 6.072 -5.665 1.00 0.00 14 THR B CA 10
ATOM 8179 C C . THR A 1 14 ? -6.243 4.617 -6.089 1.00 0.00 14 THR B C 10
ATOM 8180 O O . THR A 1 14 ? -6.197 4.302 -7.278 1.00 0.00 14 THR B O 10
ATOM 8191 N N . VAL A 1 15 ? -6.153 3.731 -5.104 1.00 0.00 15 VAL B N 10
ATOM 8192 C CA . VAL A 1 15 ? -5.900 2.322 -5.360 1.00 0.00 15 VAL B CA 10
ATOM 8193 C C . VAL A 1 15 ? -6.977 1.458 -4.724 1.00 0.00 15 VAL B C 10
ATOM 8194 O O . VAL A 1 15 ? -7.802 1.943 -3.944 1.00 0.00 15 VAL B O 10
ATOM 8207 N N . ARG A 1 16 ? -6.974 0.183 -5.074 1.00 0.00 16 ARG B N 10
ATOM 8208 C CA . ARG A 1 16 ? -7.877 -0.781 -4.470 1.00 0.00 16 ARG B CA 10
ATOM 8209 C C . ARG A 1 16 ? -7.141 -2.092 -4.207 1.00 0.00 16 ARG B C 10
ATOM 8210 O O . ARG A 1 16 ? -6.710 -2.783 -5.133 1.00 0.00 16 ARG B O 10
ATOM 8231 N N . VAL A 1 17 ? -6.986 -2.418 -2.935 1.00 0.00 17 VAL B N 10
ATOM 8232 C CA . VAL A 1 17 ? -6.251 -3.610 -2.539 1.00 0.00 17 VAL B CA 10
ATOM 8233 C C . VAL A 1 17 ? -7.223 -4.760 -2.331 1.00 0.00 17 VAL B C 10
ATOM 8234 O O . VAL A 1 17 ? -8.187 -4.633 -1.582 1.00 0.00 17 VAL B O 10
ATOM 8247 N N . GLU A 1 18 ? -6.980 -5.868 -3.001 1.00 0.00 18 GLU B N 10
ATOM 8248 C CA . GLU A 1 18 ? -7.894 -6.995 -2.946 1.00 0.00 18 GLU B CA 10
ATOM 8249 C C . GLU A 1 18 ? -7.250 -8.172 -2.228 1.00 0.00 18 GLU B C 10
ATOM 8250 O O . GLU A 1 18 ? -6.301 -8.777 -2.727 1.00 0.00 18 GLU B O 10
ATOM 8262 N N . ALA A 1 19 ? -7.763 -8.483 -1.051 1.00 0.00 19 ALA B N 10
ATOM 8263 C CA . ALA A 1 19 ? -7.240 -9.586 -0.258 1.00 0.00 19 ALA B CA 10
ATOM 8264 C C . ALA A 1 19 ? -8.265 -10.708 -0.182 1.00 0.00 19 ALA B C 10
ATOM 8265 O O . ALA A 1 19 ? -9.391 -10.500 0.276 1.00 0.00 19 ALA B O 10
ATOM 8272 N N . ASN A 1 20 ? -7.889 -11.888 -0.645 1.00 0.00 20 ASN B N 10
ATOM 8273 C CA . ASN A 1 20 ? -8.803 -13.022 -0.642 1.00 0.00 20 ASN B CA 10
ATOM 8274 C C . ASN A 1 20 ? -8.800 -13.686 0.728 1.00 0.00 20 ASN B C 10
ATOM 8275 O O . ASN A 1 20 ? -7.880 -14.428 1.073 1.00 0.00 20 ASN B O 10
ATOM 8286 N N . LEU A 1 21 ? -9.828 -13.398 1.506 1.00 0.00 21 LEU B N 10
ATOM 8287 C CA . LEU A 1 21 ? -9.924 -13.889 2.869 1.00 0.00 21 LEU B CA 10
ATOM 8288 C C . LEU A 1 21 ? -10.962 -14.996 2.957 1.00 0.00 21 LEU B C 10
ATOM 8289 O O . LEU A 1 21 ? -12.163 -14.736 2.865 1.00 0.00 21 LEU B O 10
ATOM 8305 N N . ASN A 1 22 ? -10.484 -16.230 3.095 1.00 0.00 22 ASN B N 10
ATOM 8306 C CA . ASN A 1 22 ? -11.351 -17.400 3.264 1.00 0.00 22 ASN B CA 10
ATOM 8307 C C . ASN A 1 22 ? -12.309 -17.561 2.088 1.00 0.00 22 ASN B C 10
ATOM 8308 O O . ASN A 1 22 ? -13.433 -18.034 2.250 1.00 0.00 22 ASN 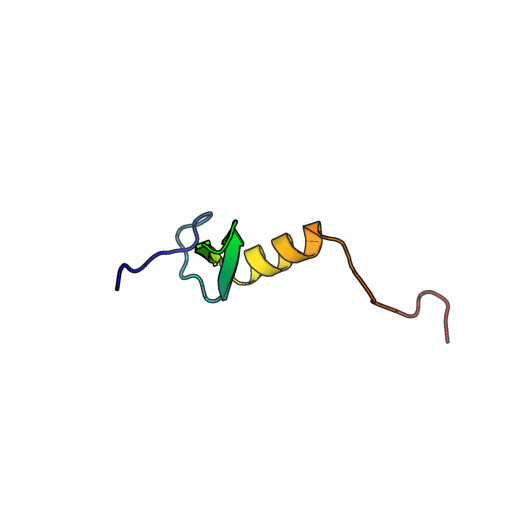B O 10
ATOM 8319 N N . GLY A 1 23 ? -11.852 -17.186 0.901 1.00 0.00 23 GLY B N 10
ATOM 8320 C CA . GLY A 1 23 ? -12.674 -17.333 -0.282 1.00 0.00 23 GLY B CA 10
ATOM 8321 C C . GLY A 1 23 ? -13.410 -16.060 -0.658 1.00 0.00 23 GLY B C 10
ATOM 8322 O O . GLY A 1 23 ? -14.155 -16.038 -1.637 1.00 0.00 23 GLY B O 10
ATOM 8326 N N . ARG A 1 24 ? -13.212 -14.997 0.109 1.00 0.00 24 ARG B N 10
ATOM 8327 C CA . ARG A 1 24 ? -13.855 -13.726 -0.186 1.00 0.00 24 ARG B CA 10
ATOM 8328 C C . ARG A 1 24 ? -12.828 -12.681 -0.612 1.00 0.00 24 ARG B C 10
ATOM 8329 O O . ARG A 1 24 ? -11.864 -12.428 0.106 1.00 0.00 24 ARG B O 10
ATOM 8350 N N . HIS A 1 25 ? -13.044 -12.059 -1.763 1.00 0.00 25 HIS B N 10
ATOM 8351 C CA . HIS A 1 25 ? -12.172 -10.984 -2.211 1.00 0.00 25 HIS B CA 10
ATOM 8352 C C . HIS A 1 25 ? -12.526 -9.689 -1.497 1.00 0.00 25 HIS B C 10
ATOM 8353 O O . HIS A 1 25 ? -13.504 -9.023 -1.839 1.00 0.00 25 HIS B O 10
ATOM 8367 N N . SER A 1 26 ? -11.740 -9.350 -0.493 1.00 0.00 26 SER B N 10
ATOM 8368 C CA . SER A 1 26 ? -11.971 -8.149 0.285 1.00 0.00 26 SER B CA 10
ATOM 8369 C C . SER A 1 26 ? -11.275 -6.962 -0.369 1.00 0.00 26 SER B C 10
ATOM 8370 O O . SER A 1 26 ? -10.050 -6.938 -0.488 1.00 0.00 26 SER B O 10
ATOM 8378 N N . THR A 1 27 ? -12.061 -5.994 -0.805 1.00 0.00 27 THR B N 10
ATOM 8379 C CA . THR A 1 27 ? -11.528 -4.821 -1.475 1.00 0.00 27 THR B CA 10
ATOM 8380 C C . THR A 1 27 ? -11.325 -3.677 -0.486 1.00 0.00 27 THR B C 10
ATOM 8381 O O . THR A 1 27 ? -12.272 -3.211 0.148 1.00 0.00 27 THR B O 10
ATOM 8392 N N . MET A 1 28 ? -10.083 -3.250 -0.349 1.00 0.00 28 MET B N 10
ATOM 8393 C CA . MET A 1 28 ? -9.736 -2.144 0.524 1.00 0.00 28 MET B CA 10
ATOM 8394 C C . MET A 1 28 ? -9.495 -0.889 -0.305 1.00 0.00 28 MET B C 10
ATOM 8395 O O . MET A 1 28 ? -8.734 -0.916 -1.275 1.00 0.00 28 MET B O 10
ATOM 8409 N N . LEU A 1 29 ? -10.148 0.199 0.073 1.00 0.00 29 LEU B N 10
ATOM 8410 C CA . LEU A 1 29 ? -10.050 1.450 -0.666 1.00 0.00 29 LEU B CA 10
ATOM 8411 C C . LEU A 1 29 ? -9.136 2.432 0.059 1.00 0.00 29 LEU B C 10
ATOM 8412 O O . LEU A 1 29 ? -9.471 2.941 1.131 1.00 0.00 29 LEU B O 10
ATOM 8428 N N . LEU A 1 30 ? -7.981 2.692 -0.534 1.00 0.00 30 LEU B N 10
ATOM 8429 C CA . LEU A 1 30 ? -6.977 3.558 0.067 1.00 0.00 30 LEU B CA 10
ATOM 8430 C C . LEU A 1 30 ? -6.406 4.514 -0.972 1.00 0.00 30 LEU B C 10
ATOM 8431 O O . LEU A 1 30 ? -6.528 4.282 -2.173 1.00 0.00 30 LEU B O 10
ATOM 8447 N N . CYS A 1 31 ? -5.798 5.598 -0.509 1.00 0.00 31 CYS B N 10
ATOM 8448 C CA . CYS A 1 31 ? -5.057 6.476 -1.403 1.00 0.00 31 CYS B CA 10
ATOM 8449 C C . CYS A 1 31 ? -3.731 5.816 -1.770 1.00 0.00 31 CYS B C 10
ATOM 8450 O O . CYS A 1 31 ? -3.271 4.906 -1.073 1.00 0.00 31 CYS B O 10
ATOM 8457 N N . ASP A 1 32 ? -3.112 6.292 -2.839 1.00 0.00 32 ASP B N 10
ATOM 8458 C CA . ASP A 1 32 ? -1.841 5.743 -3.305 1.00 0.00 32 ASP B CA 10
ATOM 8459 C C . ASP A 1 32 ? -0.743 5.993 -2.280 1.00 0.00 32 ASP B C 10
ATOM 8460 O O . ASP A 1 32 ? 0.097 5.131 -2.031 1.00 0.00 32 ASP B O 10
ATOM 8469 N N . ASP A 1 33 ? -0.779 7.171 -1.671 1.00 0.00 33 ASP B N 10
ATOM 8470 C CA . ASP A 1 33 ? 0.193 7.546 -0.650 1.00 0.00 33 ASP B CA 10
ATOM 8471 C C . ASP A 1 33 ? 0.095 6.610 0.551 1.00 0.00 33 ASP B C 10
ATOM 8472 O O . ASP A 1 33 ? 1.105 6.261 1.165 1.00 0.00 33 ASP B O 10
ATOM 8481 N N . HIS A 1 34 ? -1.127 6.188 0.867 1.00 0.00 34 HIS B N 10
ATOM 8482 C CA . HIS A 1 34 ? -1.350 5.242 1.958 1.00 0.00 34 HIS B CA 10
ATOM 8483 C C . HIS A 1 34 ? -0.780 3.891 1.577 1.00 0.00 34 HIS B C 10
ATOM 8484 O O . HIS A 1 34 ? -0.096 3.247 2.364 1.00 0.00 34 HIS B O 10
ATOM 8498 N N . TYR A 1 35 ? -1.072 3.475 0.351 1.00 0.00 35 TYR B N 10
ATOM 8499 C CA . TYR A 1 35 ? -0.624 2.189 -0.149 1.00 0.00 35 TYR B CA 10
ATOM 8500 C C . TYR A 1 35 ? 0.896 2.128 -0.145 1.00 0.00 35 TYR B C 10
ATOM 8501 O O . TYR A 1 35 ? 1.484 1.108 0.205 1.00 0.00 35 TYR B O 10
ATOM 8519 N N . ARG A 1 36 ? 1.524 3.241 -0.510 1.00 0.00 36 ARG B N 10
ATOM 8520 C CA . ARG A 1 36 ? 2.977 3.344 -0.472 1.00 0.00 36 ARG B CA 10
ATOM 8521 C C . ARG A 1 36 ? 3.482 3.137 0.949 1.00 0.00 36 ARG B C 10
ATOM 8522 O O . ARG A 1 36 ? 4.516 2.508 1.162 1.00 0.00 36 ARG B O 10
ATOM 8543 N N . GLN A 1 37 ? 2.737 3.660 1.917 1.00 0.00 37 GLN B N 10
ATOM 8544 C CA . GLN A 1 37 ? 3.084 3.502 3.323 1.00 0.00 37 GLN B CA 10
ATOM 8545 C C . GLN A 1 37 ? 2.911 2.047 3.763 1.00 0.00 37 GLN B C 10
ATOM 8546 O O . GLN A 1 37 ? 3.769 1.493 4.444 1.00 0.00 37 GLN B O 10
ATOM 8560 N N . LEU A 1 38 ? 1.802 1.432 3.360 1.00 0.00 38 LEU B N 10
ATOM 8561 C CA . LEU A 1 38 ? 1.544 0.027 3.675 1.00 0.00 38 LEU B CA 10
ATOM 8562 C C . LEU A 1 38 ? 2.632 -0.858 3.084 1.00 0.00 38 LEU B C 10
ATOM 8563 O O . LEU A 1 38 ? 3.192 -1.715 3.767 1.00 0.00 38 LEU B O 10
ATOM 8579 N N . VAL A 1 39 ? 2.941 -0.625 1.817 1.00 0.00 39 VAL B N 10
ATOM 8580 C CA . VAL A 1 39 ? 3.997 -1.360 1.128 1.00 0.00 39 VAL B CA 10
ATOM 8581 C C . VAL A 1 39 ? 5.347 -1.133 1.808 1.00 0.00 39 VAL B C 10
ATOM 8582 O O . VAL A 1 39 ? 6.181 -2.034 1.878 1.00 0.00 39 VAL B O 10
ATOM 8595 N N . ARG A 1 40 ? 5.537 0.069 2.327 1.00 0.00 40 ARG B N 10
ATOM 8596 C CA . ARG A 1 40 ? 6.760 0.430 3.034 1.00 0.00 40 ARG B CA 10
ATOM 8597 C C . ARG A 1 40 ? 6.926 -0.409 4.300 1.00 0.00 40 ARG B C 10
ATOM 8598 O O . ARG A 1 40 ? 8.044 -0.726 4.706 1.00 0.00 40 ARG B O 10
ATOM 8619 N N . GLN A 1 41 ? 5.805 -0.782 4.905 1.00 0.00 41 GLN B N 10
ATOM 8620 C CA . GLN A 1 41 ? 5.823 -1.512 6.165 1.00 0.00 41 GLN B CA 10
ATOM 8621 C C . GLN A 1 41 ? 5.768 -3.021 5.927 1.00 0.00 41 GLN B C 10
ATOM 8622 O O . GLN A 1 41 ? 6.518 -3.783 6.538 1.00 0.00 41 GLN B O 10
ATOM 8636 N N . GLN A 1 42 ? 4.884 -3.447 5.028 1.00 0.00 42 GLN B N 10
ATOM 8637 C CA . GLN A 1 42 ? 4.702 -4.869 4.736 1.00 0.00 42 GLN B CA 10
ATOM 8638 C C . GLN A 1 42 ? 5.830 -5.398 3.856 1.00 0.00 42 GLN B C 10
ATOM 8639 O O . GLN A 1 42 ? 6.087 -6.604 3.828 1.00 0.00 42 GLN B O 10
ATOM 8653 N N . LYS A 1 43 ? 6.485 -4.484 3.143 1.00 0.00 43 LYS B N 10
ATOM 8654 C CA . LYS A 1 43 ? 7.631 -4.795 2.281 1.00 0.00 43 LYS B CA 10
ATOM 8655 C C . LYS A 1 43 ? 7.212 -5.558 1.028 1.00 0.00 43 LYS B C 10
ATOM 8656 O O . LYS A 1 43 ? 6.680 -6.665 1.099 1.00 0.00 43 LYS B O 10
ATOM 8675 N N . ARG A 1 44 ? 7.467 -4.955 -0.125 1.00 0.00 44 ARG B N 10
ATOM 8676 C CA . ARG A 1 44 ? 7.218 -5.606 -1.407 1.00 0.00 44 ARG B CA 10
ATOM 8677 C C . ARG A 1 44 ? 8.495 -6.278 -1.892 1.00 0.00 44 ARG B C 10
ATOM 8678 O O . ARG A 1 44 ? 8.496 -7.026 -2.870 1.00 0.00 44 ARG B O 10
ATOM 8699 N N . THR A 1 45 ? 9.583 -5.988 -1.200 1.00 0.00 45 THR B N 10
ATOM 8700 C CA . THR A 1 45 ? 10.883 -6.513 -1.553 1.00 0.00 45 THR B CA 10
ATOM 8701 C C . THR A 1 45 ? 11.076 -7.924 -1.006 1.00 0.00 45 THR B C 10
ATOM 8702 O O . THR A 1 45 ? 10.484 -8.293 0.012 1.00 0.00 45 THR B O 10
ATOM 8713 N N . VAL A 1 46 ? 11.886 -8.719 -1.698 1.00 0.00 46 VAL B N 10
ATOM 8714 C CA . VAL A 1 46 ? 12.207 -10.067 -1.246 1.00 0.00 46 VAL B CA 10
ATOM 8715 C C . VAL A 1 46 ? 13.019 -10.017 0.053 1.00 0.00 46 VAL B C 10
ATOM 8716 O O . VAL A 1 46 ? 12.936 -10.920 0.884 1.00 0.00 46 VAL B O 10
ATOM 8729 N N . TRP A 1 47 ? 13.779 -8.946 0.228 1.00 0.00 47 TRP B N 10
ATOM 8730 C CA . TRP A 1 47 ? 14.567 -8.758 1.436 1.00 0.00 47 TRP B CA 10
ATOM 8731 C C . TRP A 1 47 ? 13.917 -7.706 2.328 1.00 0.00 47 TRP B C 10
ATOM 8732 O O . TRP A 1 47 ? 13.561 -6.621 1.864 1.00 0.00 47 TRP B O 10
ATOM 8753 N N . SER A 1 48 ? 13.750 -8.035 3.599 1.00 0.00 48 SER B N 10
ATOM 8754 C CA . SER A 1 48 ? 13.151 -7.113 4.553 1.00 0.00 48 SER B CA 10
ATOM 8755 C C . SER A 1 48 ? 14.230 -6.259 5.218 1.00 0.00 48 SER B C 10
ATOM 8756 O O . SER A 1 48 ? 15.416 -6.403 4.915 1.00 0.00 48 SER B O 10
ATOM 8764 N N . HIS A 1 49 ? 13.821 -5.369 6.117 1.00 0.00 49 HIS B N 10
ATOM 8765 C CA . HIS A 1 49 ? 14.760 -4.464 6.775 1.00 0.00 49 HIS B CA 10
ATOM 8766 C C . HIS A 1 49 ? 15.727 -5.213 7.704 1.00 0.00 49 HIS B C 10
ATOM 8767 O O . HIS A 1 49 ? 16.936 -5.002 7.613 1.00 0.00 49 HIS B O 10
ATOM 8781 N N . PRO A 1 50 ? 15.234 -6.083 8.619 1.00 0.00 50 PRO B N 10
ATOM 8782 C CA . PRO A 1 50 ? 16.113 -6.880 9.481 1.00 0.00 50 PRO B CA 10
ATOM 8783 C C . PRO A 1 50 ? 17.070 -7.743 8.663 1.00 0.00 50 PRO B C 10
ATOM 8784 O O . PRO A 1 50 ? 16.656 -8.693 7.995 1.00 0.00 50 PRO B O 10
ATOM 8795 N N . GLN A 1 51 ? 18.346 -7.387 8.694 1.00 0.00 51 GLN B N 10
ATOM 8796 C CA . GLN A 1 51 ? 19.358 -8.104 7.928 1.00 0.00 51 GLN B CA 10
ATOM 8797 C C . GLN A 1 51 ? 20.306 -8.857 8.848 1.00 0.00 51 GLN B C 10
ATOM 8798 O O . GLN A 1 51 ? 21.144 -9.631 8.385 1.00 0.00 51 GLN B O 10
ATOM 8812 N N . PHE A 1 52 ? 20.178 -8.607 10.153 1.00 0.00 52 PHE B N 10
ATOM 8813 C CA . PHE A 1 52 ? 20.978 -9.292 11.177 1.00 0.00 52 PHE B CA 10
ATOM 8814 C C . PHE A 1 52 ? 22.462 -8.931 11.062 1.00 0.00 52 PHE B C 10
ATOM 8815 O O . PHE A 1 52 ? 23.297 -9.480 11.785 1.00 0.00 52 PHE B O 10
ATOM 8832 N N . GLU A 1 53 ? 22.767 -7.997 10.156 1.00 0.00 53 GLU B N 10
ATOM 8833 C CA . GLU A 1 53 ? 24.141 -7.580 9.856 1.00 0.00 53 GLU B CA 10
ATOM 8834 C C . GLU A 1 53 ? 24.968 -8.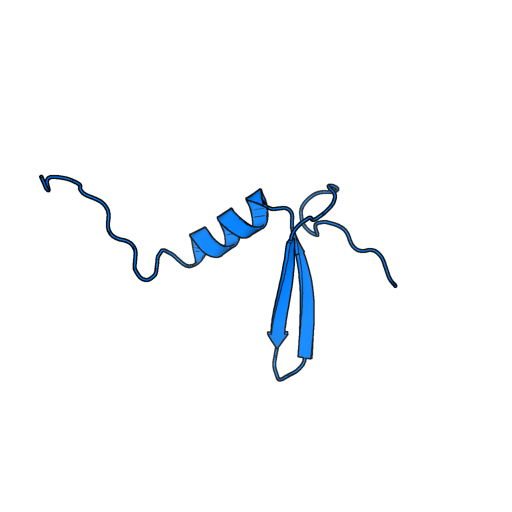732 9.278 1.00 0.00 53 GLU B C 10
ATOM 8835 O O . GLU A 1 53 ? 26.195 -8.646 9.188 1.00 0.00 53 GLU B O 10
ATOM 8847 N N . LYS A 1 54 ? 24.284 -9.789 8.856 1.00 0.00 54 LYS B N 10
ATOM 8848 C CA . LYS A 1 54 ? 24.939 -10.972 8.307 1.00 0.00 54 LYS B CA 10
ATOM 8849 C C . LYS A 1 54 ? 23.924 -11.875 7.608 1.00 0.00 54 LYS B C 10
ATOM 8850 O O . LYS A 1 54 ? 23.907 -11.888 6.362 1.00 0.00 54 LYS B O 10
#

Secondary structure (DSSP, 8-state):
------SSSSS---EEEEEEETTEEEEEEE-HHHHHHHHHHT--SS----SS--

Nearest PDB structures (foldseek):
  8p66-assembly1_B  TM=6.677E-01  e=2.074E-08  Pseudomonas aeruginosa
  4e1r-assembly1_A  TM=6.425E-01  e=3.311E-01  Mycobacterium tuberculosis
  7s6s-assembly1_E  TM=3.835E-01  e=1.094E+00  Methylosinus trichosporium OB3b
  7rto-assembly1_C  TM=3.302E-01  e=3.367E+00  Bluetongue virus (serotype 1 / isolate South Africa)
  8p66-assembly1_B  TM=7.316E-01  e=4.013E-09  Pseudomonas aeruginosa

Foldseek 3Di:
DCPQDAPVDRHGFCDWDWDQDPNDTDIHGHHPVVVVVVCLVVPPDPDDDPPVVD